Protein AF-A0A3B3DLX4-F1 (afdb_monomer)

Structure (mmCIF, N/CA/C/O backbone):
data_AF-A0A3B3DLX4-F1
#
_entry.id   AF-A0A3B3DLX4-F1
#
loop_
_atom_site.group_PDB
_atom_site.id
_atom_site.type_symbol
_atom_site.label_atom_id
_atom_site.label_alt_id
_atom_site.label_comp_id
_atom_site.label_asym_id
_atom_site.label_entity_id
_atom_site.label_seq_id
_atom_site.pdbx_PDB_ins_code
_atom_site.Cartn_x
_atom_site.Cartn_y
_atom_site.Cartn_z
_atom_site.occupancy
_atom_site.B_iso_or_equiv
_atom_site.auth_seq_id
_atom_site.auth_comp_id
_atom_site.auth_asym_id
_atom_site.auth_atom_id
_atom_site.pdbx_PDB_model_num
ATOM 1 N N . MET A 1 1 ? -5.944 -1.155 64.347 1.00 49.38 1 MET A N 1
ATOM 2 C CA . MET A 1 1 ? -4.486 -0.943 64.228 1.00 49.38 1 MET A CA 1
ATOM 3 C C . MET A 1 1 ? -4.298 0.326 63.409 1.00 49.38 1 MET A C 1
ATOM 5 O O . MET A 1 1 ? -4.923 0.418 62.359 1.00 49.38 1 MET A O 1
ATOM 9 N N . PHE A 1 2 ? -3.583 1.332 63.920 1.00 39.56 2 PHE A N 1
ATOM 10 C CA . PHE A 1 2 ? -3.409 2.628 63.246 1.00 39.56 2 PHE A CA 1
ATOM 11 C C . PHE A 1 2 ? -1.968 2.753 62.750 1.00 39.56 2 PHE A C 1
ATOM 13 O O . PHE A 1 2 ? -1.036 2.731 63.555 1.00 39.56 2 PHE A O 1
ATOM 20 N N . PHE A 1 3 ? -1.816 2.874 61.432 1.00 47.44 3 PHE A N 1
ATOM 21 C CA . PHE A 1 3 ? -0.539 3.009 60.735 1.00 47.44 3 PHE A CA 1
ATOM 22 C C . PHE A 1 3 ? -0.356 4.453 60.277 1.00 47.44 3 PHE A C 1
ATOM 24 O O . PHE A 1 3 ? -1.298 5.045 59.752 1.00 47.44 3 PHE A O 1
ATOM 31 N N . HIS A 1 4 ? 0.844 5.004 60.452 1.00 49.41 4 HIS A N 1
ATOM 32 C CA . HIS A 1 4 ? 1.168 6.364 60.027 1.00 49.41 4 HIS A CA 1
ATOM 33 C C . HIS A 1 4 ? 2.464 6.391 59.215 1.00 49.41 4 HIS A C 1
ATOM 35 O O . HIS A 1 4 ? 3.443 5.717 59.543 1.00 49.41 4 HIS A O 1
ATOM 41 N N . SER A 1 5 ? 2.463 7.183 58.140 1.00 41.50 5 SER A N 1
ATOM 42 C CA . SER A 1 5 ? 3.617 7.356 57.262 1.00 41.50 5 SER A CA 1
ATOM 43 C C . SER A 1 5 ? 3.869 8.831 56.975 1.00 41.50 5 SER A C 1
ATOM 45 O O . SER A 1 5 ? 2.938 9.577 56.676 1.00 41.50 5 SER A O 1
ATOM 47 N N . GLY A 1 6 ? 5.134 9.238 57.076 1.00 47.06 6 GLY A N 1
ATOM 48 C CA . GLY A 1 6 ? 5.585 10.596 56.798 1.00 47.06 6 GLY A CA 1
ATOM 49 C C . GLY A 1 6 ? 6.599 10.629 55.658 1.00 47.06 6 GLY A C 1
ATOM 50 O O . GLY A 1 6 ? 7.424 9.727 55.528 1.00 47.06 6 GLY A O 1
ATOM 51 N N . ILE A 1 7 ? 6.530 11.663 54.817 1.00 47.03 7 ILE A N 1
ATOM 52 C CA . ILE A 1 7 ? 7.388 11.833 53.635 1.00 47.03 7 ILE A CA 1
ATOM 53 C C . ILE A 1 7 ? 8.283 13.059 53.843 1.00 47.03 7 ILE A C 1
ATOM 55 O O . ILE A 1 7 ? 7.808 14.087 54.319 1.00 47.03 7 ILE A O 1
ATOM 59 N N . LYS A 1 8 ? 9.557 12.976 53.426 1.00 45.38 8 LYS A N 1
ATOM 60 C CA . LYS A 1 8 ? 10.539 14.085 53.473 1.00 45.38 8 LYS A CA 1
ATOM 61 C C . LYS A 1 8 ? 10.801 14.639 54.885 1.00 45.38 8 LYS A C 1
ATOM 63 O O . LYS A 1 8 ? 10.644 15.831 55.132 1.00 45.38 8 LYS A O 1
ATOM 68 N N . GLY A 1 9 ? 11.286 13.787 55.787 1.00 51.62 9 GLY A N 1
ATOM 69 C CA . GLY A 1 9 ? 11.779 14.236 57.096 1.00 51.62 9 GLY A CA 1
ATOM 70 C C . GLY A 1 9 ? 10.670 14.616 58.074 1.00 51.62 9 GLY A C 1
ATOM 71 O O . GLY A 1 9 ? 10.870 15.498 58.903 1.00 51.62 9 GLY A O 1
ATOM 72 N N . ALA A 1 10 ? 9.511 13.963 57.958 1.00 57.34 10 ALA A N 1
ATOM 73 C CA . ALA A 1 10 ? 8.473 14.022 58.977 1.00 57.34 10 ALA A CA 1
ATOM 74 C C . ALA A 1 10 ? 9.038 13.568 60.332 1.00 57.34 10 ALA A C 1
ATOM 76 O O . ALA A 1 10 ? 9.815 12.607 60.383 1.00 57.34 10 ALA A O 1
ATOM 77 N N . ASP A 1 11 ? 8.660 14.279 61.394 1.00 61.47 11 ASP A N 1
ATOM 78 C CA . ASP A 1 11 ? 9.154 14.041 62.746 1.00 61.47 11 ASP A CA 1
ATOM 79 C C . ASP A 1 11 ? 8.639 12.690 63.263 1.00 61.47 11 ASP A C 1
ATOM 81 O O . ASP A 1 11 ? 7.434 12.434 63.334 1.00 61.47 11 ASP A O 1
ATOM 85 N N . GLU A 1 12 ? 9.568 11.786 63.565 1.00 61.31 12 GLU A N 1
ATOM 86 C CA . GLU A 1 12 ? 9.244 10.426 63.987 1.00 61.31 12 GLU A CA 1
ATOM 87 C C . GLU A 1 12 ? 8.578 10.407 65.369 1.00 61.31 12 GLU A C 1
ATOM 89 O O . GLU A 1 12 ? 7.765 9.520 65.640 1.00 61.31 12 GLU A O 1
ATOM 94 N N . ASP A 1 13 ? 8.871 11.396 66.218 1.00 67.00 13 ASP A N 1
ATOM 95 C CA . ASP A 1 13 ? 8.293 11.482 67.556 1.00 67.00 13 ASP A CA 1
ATOM 96 C C . ASP A 1 13 ? 6.811 11.899 67.496 1.00 67.00 13 ASP A C 1
ATOM 98 O O . ASP A 1 13 ? 5.991 11.306 68.199 1.00 67.00 13 ASP A O 1
ATOM 102 N N . GLU A 1 14 ? 6.418 12.784 66.569 1.00 62.47 14 GLU A N 1
ATOM 103 C CA . GLU A 1 14 ? 5.000 13.118 66.325 1.00 62.47 14 GLU A CA 1
ATOM 104 C C . GLU A 1 14 ? 4.217 11.934 65.735 1.00 62.47 14 GLU A C 1
ATOM 106 O O . GLU A 1 14 ? 3.077 11.669 66.122 1.00 62.47 14 GLU A O 1
ATOM 111 N N . LEU A 1 15 ? 4.828 11.165 64.825 1.00 56.53 15 LEU A N 1
ATOM 112 C CA . LEU A 1 15 ? 4.180 9.988 64.232 1.00 56.53 15 LEU A CA 1
ATOM 113 C C . LEU A 1 15 ? 3.963 8.862 65.255 1.00 56.53 15 LEU A C 1
ATOM 115 O O . LEU A 1 15 ? 3.021 8.076 65.118 1.00 56.53 15 LEU A O 1
ATOM 119 N N . ARG A 1 16 ? 4.805 8.778 66.291 1.00 64.56 16 ARG A N 1
ATOM 120 C CA . ARG A 1 16 ? 4.663 7.799 67.379 1.00 64.56 16 ARG A CA 1
ATOM 121 C C . ARG A 1 16 ? 3.522 8.136 68.335 1.00 64.56 16 ARG A C 1
ATOM 123 O O . ARG A 1 16 ? 2.904 7.202 68.840 1.00 64.56 16 ARG A O 1
ATOM 130 N N . GLU A 1 17 ? 3.190 9.412 68.536 1.00 63.62 17 GLU A N 1
ATOM 131 C CA . GLU A 1 17 ? 2.072 9.811 69.410 1.00 63.62 17 GLU A CA 1
ATOM 132 C C . GLU A 1 17 ? 0.696 9.374 68.875 1.00 63.62 17 GLU A C 1
ATOM 134 O O . GLU A 1 17 ? -0.231 9.150 69.654 1.00 63.62 17 GLU A O 1
ATOM 139 N N . ILE A 1 18 ? 0.565 9.199 67.556 1.00 56.41 18 ILE A N 1
ATOM 140 C CA . ILE A 1 18 ? -0.705 8.878 66.878 1.00 56.41 18 ILE A CA 1
ATOM 141 C C . ILE A 1 18 ? -0.763 7.457 66.286 1.00 56.41 18 ILE A C 1
ATOM 143 O O . ILE A 1 18 ? -1.796 7.048 65.747 1.00 56.41 18 ILE A O 1
ATOM 147 N N . ALA A 1 19 ? 0.319 6.680 66.386 1.00 54.78 19 ALA A N 1
ATOM 148 C CA . ALA A 1 19 ? 0.390 5.297 65.910 1.00 54.78 19 ALA A CA 1
ATOM 149 C C . ALA A 1 19 ? 0.201 4.276 67.046 1.00 54.78 19 ALA A C 1
ATOM 151 O O . ALA A 1 19 ? 0.614 4.493 68.182 1.00 54.78 19 ALA A O 1
ATOM 152 N N . SER A 1 20 ? -0.378 3.107 66.743 1.00 62.66 20 SER A N 1
ATOM 153 C CA . SER A 1 20 ? -0.486 2.017 67.732 1.00 62.66 20 SER A CA 1
ATOM 154 C C . SER A 1 20 ? 0.874 1.362 68.024 1.00 62.66 20 SER A C 1
ATOM 156 O O . SER A 1 20 ? 1.736 1.303 67.150 1.00 62.66 20 SER A O 1
ATOM 158 N N . THR A 1 21 ? 1.080 0.802 69.220 1.00 55.72 21 THR A N 1
ATOM 159 C CA . THR A 1 21 ? 2.268 -0.018 69.530 1.00 55.72 21 THR A CA 1
ATOM 160 C C . THR A 1 21 ? 2.149 -1.437 68.935 1.00 55.72 21 THR A C 1
ATOM 162 O O . THR A 1 21 ? 1.029 -1.924 68.769 1.00 55.72 21 THR A O 1
ATOM 165 N N . PRO A 1 22 ? 3.267 -2.122 68.602 1.00 62.16 22 PRO A N 1
ATOM 166 C CA . PRO A 1 22 ? 4.652 -1.647 68.662 1.00 62.16 22 PRO A CA 1
ATOM 167 C C . PRO A 1 22 ? 5.003 -0.727 67.479 1.00 62.16 22 PRO A C 1
ATOM 169 O O . PRO A 1 22 ? 4.823 -1.084 66.318 1.00 62.16 22 PRO A O 1
ATOM 172 N N . HIS A 1 23 ? 5.569 0.449 67.768 1.00 63.72 23 HIS A N 1
ATOM 173 C CA . HIS A 1 23 ? 5.823 1.481 66.752 1.00 63.72 23 HIS A CA 1
ATOM 174 C C . HIS A 1 23 ? 6.782 1.040 65.638 1.00 63.72 23 HIS A C 1
ATOM 176 O O . HIS A 1 23 ? 6.637 1.490 64.508 1.00 63.72 23 HIS A O 1
ATOM 182 N N . ALA A 1 24 ? 7.687 0.095 65.920 1.00 61.69 24 ALA A N 1
ATOM 183 C CA . ALA A 1 24 ? 8.621 -0.471 64.941 1.00 61.69 24 ALA A CA 1
ATOM 184 C C . ALA A 1 24 ? 7.939 -1.145 63.732 1.00 61.69 24 ALA A C 1
ATOM 186 O O . ALA A 1 24 ? 8.596 -1.379 62.724 1.00 61.69 24 ALA A O 1
ATOM 187 N N . LYS A 1 25 ? 6.640 -1.461 63.837 1.00 60.75 25 LYS A N 1
ATOM 188 C CA . LYS A 1 25 ? 5.833 -2.046 62.758 1.00 60.75 25 LYS A CA 1
ATOM 189 C C . LYS A 1 25 ? 4.765 -1.105 62.203 1.00 60.75 25 LYS A C 1
ATOM 191 O O . LYS A 1 25 ? 4.115 -1.447 61.228 1.00 60.75 25 LYS A O 1
ATOM 196 N N . HIS A 1 26 ? 4.533 0.047 62.832 1.00 56.69 26 HIS A N 1
ATOM 197 C CA . HIS A 1 26 ? 3.375 0.900 62.528 1.00 56.69 26 HIS A CA 1
ATOM 198 C C . HIS A 1 26 ? 3.746 2.338 62.134 1.00 56.69 26 HIS A C 1
ATOM 200 O O . HIS A 1 26 ? 2.870 3.087 61.696 1.00 56.69 26 HIS A O 1
ATOM 206 N N . VAL A 1 27 ? 5.021 2.721 62.272 1.00 61.69 27 VAL A N 1
ATOM 207 C CA . VAL A 1 27 ? 5.550 4.040 61.903 1.00 61.69 27 VAL A CA 1
ATOM 208 C C . VAL A 1 27 ? 6.565 3.876 60.774 1.00 61.69 27 VAL A C 1
ATOM 210 O O . VAL A 1 27 ? 7.563 3.178 60.935 1.00 61.69 27 VAL A O 1
ATOM 213 N N . TYR A 1 28 ? 6.312 4.528 59.636 1.00 62.75 28 TYR A N 1
ATOM 214 C CA . TYR A 1 28 ? 7.151 4.416 58.438 1.00 62.75 28 TYR A CA 1
ATOM 215 C C . TYR A 1 28 ? 7.611 5.791 57.949 1.00 62.75 28 TYR A C 1
ATOM 217 O O . TYR A 1 28 ? 6.792 6.620 57.543 1.00 62.75 28 TYR A O 1
ATOM 225 N N . ASN A 1 29 ? 8.925 6.018 57.931 1.00 58.97 29 ASN A N 1
ATOM 226 C CA . ASN A 1 29 ? 9.518 7.237 57.383 1.00 58.97 29 ASN A CA 1
ATOM 227 C C . ASN A 1 29 ? 9.979 6.990 55.940 1.00 58.97 29 ASN A C 1
ATOM 229 O O . ASN A 1 29 ? 10.816 6.118 55.697 1.00 58.97 29 ASN A O 1
ATOM 233 N N . VAL A 1 30 ? 9.414 7.728 54.980 1.00 64.56 30 VAL A N 1
ATOM 234 C CA . VAL A 1 30 ? 9.675 7.533 53.547 1.00 64.56 30 VAL A CA 1
ATOM 235 C C . VAL A 1 30 ? 10.586 8.651 53.022 1.00 64.56 30 VAL A C 1
ATOM 237 O O . VAL A 1 30 ? 10.191 9.825 53.023 1.00 64.56 30 VAL A O 1
ATOM 240 N N . PRO A 1 31 ? 11.799 8.329 52.531 1.00 52.81 31 PRO A N 1
ATOM 241 C CA . PRO A 1 31 ? 12.768 9.344 52.113 1.00 52.81 31 PRO A CA 1
ATOM 242 C C . PRO A 1 31 ? 12.327 10.165 50.890 1.00 52.81 31 PRO A C 1
ATOM 244 O O . PRO A 1 31 ? 12.660 11.346 50.786 1.00 52.81 31 PRO A O 1
ATOM 247 N N . ASN A 1 32 ? 11.592 9.555 49.952 1.00 58.62 32 ASN A N 1
ATOM 248 C CA . ASN A 1 32 ? 11.102 10.191 48.726 1.00 58.62 32 ASN A CA 1
ATOM 249 C C . ASN A 1 32 ? 9.822 9.505 48.199 1.00 58.62 32 ASN A C 1
ATOM 251 O O . ASN A 1 32 ? 9.408 8.469 48.708 1.00 58.62 32 ASN A O 1
ATOM 255 N N . PHE A 1 33 ? 9.191 10.096 47.181 1.00 51.50 33 PHE A N 1
ATOM 256 C CA . PHE A 1 33 ? 7.909 9.618 46.651 1.00 51.50 33 PHE A CA 1
ATOM 257 C C . PHE A 1 33 ? 7.998 8.279 45.900 1.00 51.50 33 PHE A C 1
ATOM 259 O O . PHE A 1 33 ? 7.004 7.559 45.841 1.00 51.50 33 PHE A O 1
ATOM 266 N N . ASP A 1 34 ? 9.172 7.911 45.389 1.00 53.62 34 ASP A N 1
ATOM 267 C CA . ASP A 1 34 ? 9.354 6.708 44.567 1.00 53.62 34 ASP A CA 1
ATOM 268 C C . ASP A 1 34 ? 9.318 5.417 45.406 1.00 53.62 34 ASP A C 1
ATOM 270 O O . ASP A 1 34 ? 8.982 4.348 44.906 1.00 53.62 34 ASP A O 1
ATOM 274 N N . LEU A 1 35 ? 9.590 5.524 46.712 1.00 52.59 35 LEU A N 1
ATOM 275 C CA . LEU A 1 35 ? 9.616 4.402 47.661 1.00 52.59 35 LEU A CA 1
ATOM 276 C C . LEU A 1 35 ? 8.272 4.161 48.372 1.00 52.59 35 LEU A C 1
ATOM 278 O O . LEU A 1 35 ? 8.150 3.252 49.194 1.00 52.59 35 LEU A O 1
ATOM 282 N N . ILE A 1 36 ? 7.232 4.941 48.051 1.00 57.91 36 ILE A N 1
ATOM 283 C CA . ILE A 1 36 ? 5.900 4.799 48.663 1.00 57.91 36 ILE A CA 1
ATOM 284 C C . ILE A 1 36 ? 5.282 3.429 48.348 1.00 57.91 36 ILE A C 1
ATOM 286 O O . ILE A 1 36 ? 4.625 2.848 49.211 1.00 57.91 36 ILE A O 1
ATOM 290 N N . GLN A 1 37 ? 5.525 2.875 47.153 1.00 47.53 37 GLN A N 1
ATOM 291 C CA . GLN A 1 37 ? 4.993 1.557 46.783 1.00 47.53 37 GLN A CA 1
ATOM 292 C C . GLN A 1 37 ? 5.584 0.414 47.625 1.00 47.53 37 GLN A C 1
ATOM 294 O O . GLN A 1 37 ? 4.892 -0.564 47.909 1.00 47.53 37 GLN A O 1
ATOM 299 N N . GLU A 1 38 ? 6.836 0.532 48.070 1.00 54.59 38 GLU A N 1
ATOM 300 C CA . GLU A 1 38 ? 7.470 -0.468 48.939 1.00 54.59 38 GLU A CA 1
ATOM 301 C C . GLU A 1 38 ? 6.915 -0.404 50.365 1.00 54.59 38 GLU A C 1
ATOM 303 O O . GLU A 1 38 ? 6.626 -1.438 50.973 1.00 54.59 38 GLU A O 1
ATOM 308 N N . VAL A 1 39 ? 6.668 0.807 50.873 1.00 57.62 39 VAL A N 1
ATOM 309 C CA . VAL A 1 39 ? 6.020 1.009 52.176 1.00 57.62 39 VAL A CA 1
ATOM 310 C C . VAL A 1 39 ? 4.566 0.538 52.153 1.00 57.62 39 VAL A C 1
ATOM 312 O O . VAL A 1 39 ? 4.132 -0.117 53.099 1.00 57.62 39 VAL A O 1
ATOM 315 N N . GLN A 1 40 ? 3.836 0.757 51.054 1.00 53.09 40 GLN A N 1
ATOM 316 C CA . GLN A 1 40 ? 2.494 0.193 50.872 1.00 53.09 40 GLN A CA 1
ATOM 317 C C . GLN A 1 40 ? 2.502 -1.340 50.927 1.00 53.09 40 GLN A C 1
ATOM 319 O O . GLN A 1 40 ? 1.688 -1.918 51.645 1.00 53.09 40 GLN A O 1
ATOM 324 N N . LYS A 1 41 ? 3.444 -2.011 50.246 1.00 52.75 41 LYS A N 1
ATOM 325 C CA . LYS A 1 41 ? 3.582 -3.480 50.317 1.00 52.75 41 LYS A CA 1
ATOM 326 C C . LYS A 1 41 ? 3.896 -3.970 51.736 1.00 52.75 41 LYS A C 1
ATOM 328 O O . LYS A 1 41 ? 3.342 -4.982 52.168 1.00 52.75 41 LYS A O 1
ATOM 333 N N . SER A 1 42 ? 4.744 -3.250 52.470 1.00 53.38 42 SER A N 1
ATOM 334 C CA . SER A 1 42 ? 5.105 -3.586 53.854 1.00 53.38 42 SER A CA 1
ATOM 335 C C . SER A 1 42 ? 3.923 -3.436 54.823 1.00 53.38 42 SER A C 1
ATOM 337 O O . SER A 1 42 ? 3.642 -4.354 55.591 1.00 53.38 42 SER A O 1
ATOM 339 N N . ILE A 1 43 ? 3.157 -2.341 54.715 1.00 56.91 43 ILE A N 1
ATOM 340 C CA . ILE A 1 43 ? 1.938 -2.120 55.515 1.00 56.91 43 ILE A CA 1
ATOM 341 C C . ILE A 1 43 ? 0.896 -3.205 55.226 1.00 56.91 43 ILE A C 1
ATOM 343 O O . ILE A 1 43 ? 0.322 -3.761 56.158 1.00 56.91 43 ILE A O 1
ATOM 347 N N . ILE A 1 44 ? 0.674 -3.547 53.951 1.00 52.81 44 ILE A N 1
ATOM 348 C CA . ILE A 1 44 ? -0.261 -4.616 53.564 1.00 52.81 44 ILE A CA 1
ATOM 349 C C . ILE A 1 44 ? 0.157 -5.948 54.198 1.00 52.81 44 ILE A C 1
ATOM 351 O O . ILE A 1 44 ? -0.680 -6.648 54.760 1.00 52.81 44 ILE A O 1
ATOM 355 N N . THR A 1 45 ? 1.451 -6.270 54.171 1.00 55.09 45 THR A N 1
ATOM 356 C CA . THR A 1 45 ? 1.978 -7.523 54.732 1.00 55.09 45 THR A CA 1
ATOM 357 C C . THR A 1 45 ? 1.781 -7.606 56.250 1.00 55.09 45 THR A C 1
ATOM 359 O O . THR A 1 45 ? 1.345 -8.643 56.744 1.00 55.09 45 THR A O 1
ATOM 362 N N . GLU A 1 46 ? 2.045 -6.525 56.992 1.00 57.16 46 GLU A N 1
ATOM 363 C CA . GLU A 1 46 ? 1.872 -6.489 58.457 1.00 57.16 46 GLU A CA 1
ATOM 364 C C . GLU A 1 46 ? 0.395 -6.450 58.892 1.00 57.16 46 GLU A C 1
ATOM 366 O O . GLU A 1 46 ? 0.028 -7.012 59.923 1.00 57.16 46 GLU A O 1
ATOM 371 N N . VAL A 1 47 ? -0.488 -5.843 58.092 1.00 53.84 47 VAL A N 1
ATOM 372 C CA . VAL A 1 47 ? -1.941 -5.913 58.326 1.00 53.84 47 VAL A CA 1
ATOM 373 C C . VAL A 1 47 ? -2.454 -7.337 58.110 1.00 53.84 47 VAL A C 1
ATOM 375 O O . VAL A 1 47 ? -3.259 -7.820 58.904 1.00 53.84 47 VAL A O 1
ATOM 378 N N . CYS A 1 48 ? -1.983 -8.024 57.066 1.00 51.75 48 CYS A N 1
ATOM 379 C CA . CYS A 1 48 ? -2.372 -9.404 56.784 1.00 51.75 48 CYS A CA 1
ATOM 380 C C . CYS A 1 48 ? -1.852 -10.388 57.844 1.00 51.75 48 CYS A C 1
ATOM 382 O O . CYS A 1 48 ? -2.616 -11.238 58.295 1.00 51.75 48 CYS A O 1
ATOM 384 N N . SER A 1 49 ? -0.603 -10.243 58.303 1.00 54.69 49 SER A N 1
ATOM 385 C CA . SER A 1 49 ? -0.040 -11.112 59.349 1.00 54.69 49 SER A CA 1
ATOM 386 C C . SER A 1 49 ? -0.742 -10.934 60.700 1.00 54.69 49 SER A C 1
ATOM 388 O O . SER A 1 49 ? -1.033 -11.917 61.379 1.00 54.69 49 SER A O 1
ATOM 390 N N . GLY A 1 50 ? -1.109 -9.699 61.063 1.00 53.34 50 GLY A N 1
ATOM 391 C CA . GLY A 1 50 ? -1.863 -9.424 62.289 1.00 53.34 50 GLY A CA 1
ATOM 392 C C . GLY A 1 50 ? -3.266 -10.047 62.308 1.00 53.34 50 GLY A C 1
ATOM 393 O O . GLY A 1 50 ? -3.791 -10.336 63.383 1.00 53.34 50 GLY A O 1
ATOM 394 N N . VAL A 1 51 ? -3.868 -10.276 61.137 1.00 51.28 51 VAL A N 1
ATOM 395 C CA . VAL A 1 51 ? -5.172 -10.947 60.996 1.00 51.28 51 VAL A CA 1
ATOM 396 C C . VAL A 1 51 ? -5.031 -12.472 61.110 1.00 51.28 51 VAL A C 1
ATOM 398 O O . VAL A 1 51 ? -5.857 -13.097 61.777 1.00 51.28 51 VAL A O 1
ATOM 401 N N . ASP A 1 52 ? -3.966 -13.067 60.560 1.00 48.19 52 ASP A N 1
ATOM 402 C CA . ASP A 1 52 ? -3.667 -14.507 60.694 1.00 48.19 52 ASP A CA 1
ATOM 403 C C . ASP A 1 52 ? -3.356 -14.918 62.147 1.00 48.19 52 ASP A C 1
ATOM 405 O O . ASP A 1 52 ? -3.829 -15.953 62.631 1.00 48.19 52 ASP A O 1
ATOM 409 N N . ASP A 1 53 ? -2.635 -14.079 62.895 1.00 51.22 53 ASP A N 1
ATOM 410 C CA . ASP A 1 53 ? -2.362 -14.305 64.323 1.00 51.22 53 ASP A CA 1
ATOM 411 C C . ASP A 1 53 ? -3.648 -14.229 65.176 1.00 51.22 53 ASP A C 1
ATOM 413 O O . ASP A 1 53 ? -3.826 -14.973 66.144 1.00 51.22 53 ASP A O 1
ATOM 417 N N . GLN A 1 54 ? -4.604 -13.374 64.795 1.00 47.06 54 GLN A N 1
ATOM 418 C CA . GLN A 1 54 ? -5.905 -13.284 65.469 1.00 47.06 54 GLN A CA 1
ATOM 419 C C . GLN A 1 54 ? -6.816 -14.472 65.129 1.00 47.06 54 GLN A C 1
ATOM 421 O O . GLN A 1 54 ? -7.465 -15.018 66.025 1.00 47.06 54 GLN A O 1
ATOM 426 N N . LEU A 1 55 ? -6.816 -14.925 63.873 1.00 43.69 55 LEU A N 1
ATOM 427 C CA . LEU A 1 55 ? -7.546 -16.117 63.427 1.00 43.69 55 LEU A CA 1
ATOM 428 C C . LEU A 1 55 ? -7.013 -17.403 64.072 1.00 43.69 55 LEU A C 1
ATOM 430 O O . LEU A 1 55 ? -7.803 -18.237 64.509 1.00 43.69 55 LEU A O 1
ATOM 434 N N . SER A 1 56 ? -5.693 -17.552 64.202 1.00 40.69 56 SER A N 1
ATOM 435 C CA . SER A 1 56 ? -5.081 -18.725 64.845 1.00 40.69 56 SER A CA 1
ATOM 436 C C . SER A 1 56 ? -5.356 -18.793 66.353 1.00 40.69 56 SER A C 1
ATOM 438 O O . SER A 1 56 ? -5.539 -19.885 66.894 1.00 40.69 56 SER A O 1
ATOM 440 N N . SER A 1 57 ? -5.496 -17.646 67.028 1.00 41.56 57 SER A N 1
ATOM 441 C CA . SER A 1 57 ? -5.892 -17.597 68.444 1.00 41.56 57 SER A CA 1
ATOM 442 C C . SER A 1 57 ? -7.339 -18.064 68.683 1.00 41.56 57 SER A C 1
ATOM 444 O O . SER A 1 57 ? -7.598 -18.783 69.650 1.00 41.56 57 SER A O 1
ATOM 446 N N . LEU A 1 58 ? -8.263 -17.753 67.761 1.00 42.06 58 LEU A N 1
ATOM 447 C CA . LEU A 1 58 ? -9.681 -18.146 67.817 1.00 42.06 58 LEU A CA 1
ATOM 448 C C . LEU A 1 58 ? -9.902 -19.653 67.599 1.00 42.06 58 LEU A C 1
ATOM 450 O O . LEU A 1 58 ? -10.894 -20.200 68.073 1.00 42.06 58 LEU A O 1
ATOM 454 N N . VAL A 1 59 ? -8.968 -20.334 66.929 1.00 42.66 59 VAL A N 1
ATOM 455 C CA . VAL A 1 59 ? -9.024 -21.782 66.654 1.00 42.66 59 VAL A CA 1
ATOM 456 C C . VAL A 1 59 ? -8.532 -22.630 67.844 1.00 42.66 59 VAL A C 1
ATOM 458 O O . VAL A 1 59 ? -8.754 -23.837 67.873 1.00 42.66 59 VAL A O 1
ATOM 461 N N . SER A 1 60 ? -7.918 -22.018 68.867 1.00 38.19 60 SER A N 1
ATOM 462 C CA . SER A 1 60 ? -7.305 -22.733 70.006 1.00 38.19 60 SER A CA 1
ATOM 463 C C . SER A 1 60 ? -8.107 -22.728 71.322 1.00 38.19 60 SER A C 1
ATOM 465 O O . SER A 1 60 ? -7.634 -23.267 72.321 1.00 38.19 60 SER A O 1
ATOM 467 N N . GLY A 1 61 ? -9.317 -22.154 71.347 1.00 35.19 61 GLY A N 1
ATOM 468 C CA . GLY A 1 61 ? -10.187 -22.120 72.533 1.00 35.19 61 GLY A CA 1
ATOM 469 C C . GLY A 1 61 ? -11.141 -23.320 72.633 1.00 35.19 61 GLY A C 1
ATOM 470 O O . GLY A 1 61 ? -11.979 -23.522 71.761 1.00 35.19 61 GLY A O 1
ATOM 471 N N . GLU A 1 62 ? -11.018 -24.099 73.710 1.00 32.62 62 GLU A N 1
ATOM 472 C CA . GLU A 1 62 ? -11.759 -25.335 74.011 1.00 32.62 62 GLU A CA 1
ATOM 473 C C . GLU A 1 62 ? -13.296 -25.195 74.171 1.00 32.62 62 GLU A C 1
ATOM 475 O O . GLU A 1 62 ? -13.805 -24.314 74.857 1.00 32.62 62 GLU A O 1
ATOM 480 N N . GLU A 1 63 ? -13.991 -26.165 73.557 1.00 34.62 63 GLU A N 1
ATOM 481 C CA . GLU A 1 63 ? -15.275 -26.833 73.863 1.00 34.62 63 GLU A CA 1
ATOM 482 C C . GLU A 1 63 ? -16.442 -26.110 74.586 1.00 34.62 63 GLU A C 1
ATOM 484 O O . GLU A 1 63 ? -16.404 -25.837 75.782 1.00 34.62 63 GLU A O 1
ATOM 489 N N . SER A 1 64 ? -17.627 -26.099 73.944 1.00 25.45 64 SER A N 1
ATOM 490 C CA . SER A 1 64 ? -18.798 -26.847 74.469 1.00 25.45 64 SER A CA 1
ATOM 491 C C . SER A 1 64 ? -19.991 -26.966 73.487 1.00 25.45 64 SER A C 1
ATOM 493 O O . SER A 1 64 ? -20.766 -26.046 73.269 1.00 25.45 64 SER A O 1
ATOM 495 N N . LYS A 1 65 ? -20.138 -28.185 72.942 1.00 28.92 65 LYS A N 1
ATOM 496 C CA . LYS A 1 65 ? -21.359 -28.958 72.598 1.00 28.92 65 LYS A CA 1
ATOM 497 C C . LYS A 1 65 ? -22.615 -28.230 72.060 1.00 28.92 65 LYS A C 1
ATOM 499 O O . LYS A 1 65 ? -23.447 -27.775 72.835 1.00 28.92 65 LYS A O 1
ATOM 504 N N . SER A 1 66 ? -22.943 -28.446 70.781 1.00 26.33 66 SER A N 1
ATOM 505 C CA . SER A 1 66 ? -23.905 -29.494 70.358 1.00 26.33 66 SER A CA 1
ATOM 506 C C . SER A 1 66 ? -24.053 -29.572 68.825 1.00 26.33 66 SER A C 1
ATOM 508 O O . SER A 1 66 ? -24.313 -28.578 68.167 1.00 26.33 66 SER A O 1
ATOM 510 N N . HIS A 1 67 ? -23.807 -30.782 68.310 1.00 32.84 67 HIS A N 1
ATOM 511 C CA . HIS A 1 67 ? -24.169 -31.396 67.024 1.00 32.84 67 HIS A CA 1
ATOM 512 C C . HIS A 1 67 ? -24.758 -30.510 65.910 1.00 32.84 67 HIS A C 1
ATOM 514 O O . HIS A 1 67 ? -25.945 -30.221 65.932 1.00 32.84 67 HIS A O 1
ATOM 520 N N . ASP A 1 68 ? -23.946 -30.251 64.880 1.00 27.55 68 ASP A N 1
ATOM 521 C CA . ASP A 1 68 ? -24.237 -30.655 63.497 1.00 27.55 68 ASP A CA 1
ATOM 522 C C . ASP A 1 68 ? -22.912 -30.782 62.723 1.00 27.55 68 ASP A C 1
ATOM 524 O O . ASP A 1 68 ? -22.023 -29.936 62.811 1.00 27.55 68 ASP A O 1
ATOM 528 N N . THR A 1 69 ? -22.727 -31.908 62.037 1.00 25.42 69 THR A N 1
ATOM 529 C CA . THR A 1 69 ? -21.511 -32.240 61.284 1.00 25.42 69 THR A CA 1
ATOM 530 C C . THR A 1 69 ? -21.542 -31.503 59.943 1.00 25.42 69 THR A C 1
ATOM 532 O O . THR A 1 69 ? -22.377 -31.817 59.101 1.00 25.42 69 THR A O 1
ATOM 535 N N . ILE A 1 70 ? -20.648 -30.531 59.734 1.00 25.53 70 ILE A N 1
ATOM 536 C CA . ILE A 1 70 ? -20.440 -29.897 58.422 1.00 25.53 70 ILE A CA 1
ATOM 537 C C . ILE A 1 70 ? -19.333 -30.662 57.692 1.00 25.53 70 ILE A C 1
ATOM 539 O O . ILE A 1 70 ? -18.183 -30.693 58.128 1.00 25.53 70 ILE A O 1
ATOM 543 N N . GLU A 1 71 ? -19.710 -31.298 56.588 1.00 24.64 71 GLU A N 1
ATOM 544 C CA . GLU A 1 71 ? -18.815 -31.888 55.595 1.00 24.64 71 GLU A CA 1
ATOM 545 C C . GLU A 1 71 ? -18.144 -30.749 54.802 1.00 24.64 71 GLU A C 1
ATOM 547 O O . GLU A 1 71 ? -18.822 -29.871 54.268 1.00 24.64 71 GLU A O 1
ATOM 552 N N . VAL A 1 72 ? -16.810 -30.723 54.766 1.00 25.59 72 VAL A N 1
ATOM 553 C CA . VAL A 1 72 ? -16.029 -29.704 54.048 1.00 25.59 72 VAL A CA 1
ATOM 554 C C . VAL A 1 72 ? -15.803 -30.176 52.611 1.00 25.59 72 VAL A C 1
ATOM 556 O O . VAL A 1 72 ? -14.970 -31.050 52.375 1.00 25.59 72 VAL A O 1
ATOM 559 N N . ASP A 1 73 ? -16.519 -29.579 51.654 1.00 25.55 73 ASP A N 1
ATOM 560 C CA . ASP A 1 73 ? -16.217 -29.673 50.220 1.00 25.55 73 ASP A CA 1
ATOM 561 C C . ASP A 1 73 ? -15.430 -28.424 49.772 1.00 25.55 73 ASP A C 1
ATOM 563 O O . ASP A 1 73 ? -15.830 -27.282 50.018 1.00 25.55 73 ASP A O 1
ATOM 567 N N . TYR A 1 74 ? -14.274 -28.632 49.140 1.00 27.39 74 TYR A N 1
ATOM 568 C CA . TYR A 1 74 ? -13.343 -27.586 48.698 1.00 27.39 74 TYR A CA 1
ATOM 569 C C . TYR A 1 74 ? -13.728 -27.057 47.305 1.00 27.39 74 TYR A C 1
ATOM 571 O O . TYR A 1 74 ? -12.955 -27.165 46.354 1.00 27.39 74 TYR A O 1
ATOM 579 N N . ARG A 1 75 ? -14.920 -26.463 47.160 1.00 28.47 75 ARG A N 1
ATOM 580 C CA . ARG A 1 75 ? -15.285 -25.618 46.006 1.00 28.47 75 ARG A CA 1
ATOM 581 C C . ARG A 1 75 ? -16.282 -24.537 46.427 1.00 28.47 75 ARG A C 1
ATOM 583 O O . ARG A 1 75 ? -17.392 -24.847 46.827 1.00 28.47 75 ARG A O 1
ATOM 590 N N . ASN A 1 76 ? -15.894 -23.278 46.221 1.00 27.56 76 ASN A N 1
ATOM 591 C CA . ASN A 1 76 ? -16.704 -22.061 46.349 1.00 27.56 76 ASN A CA 1
ATOM 592 C C . ASN A 1 76 ? -17.222 -21.658 47.749 1.00 27.56 76 ASN A C 1
ATOM 594 O O . ASN A 1 76 ? -17.997 -22.347 48.392 1.00 27.56 76 ASN A O 1
ATOM 598 N N . THR A 1 77 ? -16.867 -20.414 48.098 1.00 31.28 77 THR A N 1
ATOM 599 C CA . THR A 1 77 ? -17.626 -19.445 48.911 1.00 31.28 77 THR A CA 1
ATOM 600 C C . THR A 1 77 ? -17.943 -19.817 50.364 1.00 31.28 77 THR A C 1
ATOM 602 O O . THR A 1 77 ? -18.878 -20.559 50.635 1.00 31.28 77 THR A O 1
ATOM 605 N N . TYR A 1 78 ? -17.316 -19.118 51.318 1.00 23.19 78 TYR A N 1
ATOM 606 C CA . TYR A 1 78 ? -17.888 -18.971 52.660 1.00 23.19 78 TYR A CA 1
ATOM 607 C C . TYR A 1 78 ? -18.090 -17.498 53.024 1.00 23.19 78 TYR A C 1
ATOM 609 O O . TYR A 1 78 ? -17.153 -16.710 53.120 1.00 23.19 78 TYR A O 1
ATOM 617 N N . ARG A 1 79 ? -19.370 -17.154 53.221 1.00 26.66 79 ARG A N 1
ATOM 618 C CA . ARG A 1 79 ? -19.854 -16.036 54.034 1.00 26.66 79 ARG A CA 1
ATOM 619 C C . ARG A 1 79 ? -19.958 -16.532 55.477 1.00 26.66 79 ARG A C 1
ATOM 621 O O . ARG A 1 79 ? -20.647 -17.518 55.715 1.00 26.66 79 ARG A O 1
ATOM 628 N N . VAL A 1 80 ? -19.393 -15.792 56.427 1.00 22.72 80 VAL A N 1
ATOM 629 C CA . VAL A 1 80 ? -19.825 -15.820 57.832 1.00 22.72 80 VAL A CA 1
ATOM 630 C C . VAL A 1 80 ? -20.281 -14.407 58.184 1.00 22.72 80 VAL A C 1
ATOM 632 O O . VAL A 1 80 ? -19.521 -13.451 58.056 1.00 22.72 80 VAL A O 1
ATOM 635 N N . LEU A 1 81 ? -21.552 -14.269 58.562 1.00 29.53 81 LEU A N 1
ATOM 636 C CA . LEU A 1 81 ? -22.113 -13.045 59.129 1.00 29.53 81 LEU A CA 1
ATOM 637 C C . LEU A 1 81 ? -21.912 -13.092 60.646 1.00 29.53 81 LEU A C 1
ATOM 639 O O . LEU A 1 81 ? -22.480 -13.960 61.302 1.00 29.53 81 LEU A O 1
ATOM 643 N N . PHE A 1 82 ? -21.175 -12.130 61.197 1.00 22.05 82 PHE A N 1
ATOM 644 C CA . PHE A 1 82 ? -21.348 -11.704 62.584 1.00 22.05 82 PHE A CA 1
ATOM 645 C C . PHE A 1 82 ? -21.489 -10.181 62.619 1.00 22.05 82 PHE A C 1
ATOM 647 O O . PHE A 1 82 ? -20.655 -9.443 62.097 1.00 22.05 82 PHE A O 1
ATOM 654 N N . GLN A 1 83 ? -22.604 -9.723 63.187 1.00 34.97 83 GLN A N 1
ATOM 655 C CA . GLN A 1 83 ? -22.881 -8.318 63.456 1.00 34.97 83 GLN A CA 1
ATOM 656 C C . GLN A 1 83 ? -21.901 -7.798 64.514 1.00 34.97 83 GLN A C 1
ATOM 658 O O . GLN A 1 83 ? -21.948 -8.269 65.645 1.00 34.97 83 GLN A O 1
ATOM 663 N N . GLN A 1 84 ? -21.061 -6.827 64.142 1.00 28.84 84 GLN A N 1
ATOM 664 C CA . GLN A 1 84 ? -20.706 -5.596 64.877 1.00 28.84 84 GLN A CA 1
ATOM 665 C C . GLN A 1 84 ? -19.343 -5.070 64.391 1.00 28.84 84 GLN A C 1
ATOM 667 O O . GLN A 1 84 ? -18.332 -5.748 64.510 1.00 28.84 84 GLN A O 1
ATOM 672 N N . ASN A 1 85 ? -19.355 -3.847 63.843 1.00 36.06 85 ASN A N 1
ATOM 673 C CA . ASN A 1 85 ? -18.227 -2.925 63.648 1.00 36.06 85 ASN A CA 1
ATOM 674 C C . ASN A 1 85 ? -16.813 -3.535 63.546 1.00 36.06 85 ASN A C 1
ATOM 676 O O . ASN A 1 85 ? -16.021 -3.417 64.477 1.00 36.06 85 ASN A O 1
ATOM 680 N N . LEU A 1 86 ? -16.450 -4.059 62.373 1.00 28.36 86 LEU A N 1
ATOM 681 C CA . LEU A 1 86 ? -15.052 -4.184 61.949 1.00 28.36 86 LEU A CA 1
ATOM 682 C C . LEU A 1 86 ? -14.932 -3.930 60.441 1.00 28.36 86 LEU A C 1
ATOM 684 O O . LEU A 1 86 ? -15.755 -4.399 59.656 1.00 28.36 86 LEU A O 1
ATOM 688 N N . SER A 1 87 ? -13.908 -3.161 60.056 1.00 30.45 87 SER A N 1
ATOM 689 C CA . SER A 1 87 ? -13.554 -2.860 58.668 1.00 30.45 87 SER A CA 1
ATOM 690 C C . SER A 1 87 ? -13.475 -4.131 57.826 1.00 30.45 87 SER A C 1
ATOM 692 O O . SER A 1 87 ? -12.707 -5.044 58.121 1.00 30.45 87 SER A O 1
ATOM 694 N N . VAL A 1 88 ? -14.266 -4.161 56.758 1.00 30.47 88 VAL A N 1
ATOM 695 C CA . VAL A 1 88 ? -14.304 -5.247 55.780 1.00 30.47 88 VAL A CA 1
ATOM 696 C C . VAL A 1 88 ? -13.049 -5.176 54.911 1.00 30.47 88 VAL A C 1
ATOM 698 O O . VAL A 1 88 ? -12.820 -4.184 54.221 1.00 30.47 88 VAL A O 1
ATOM 701 N N . CYS A 1 89 ? -12.245 -6.236 54.925 1.00 30.64 89 CYS A N 1
ATOM 702 C CA . CYS A 1 89 ? -11.197 -6.450 53.935 1.00 30.64 89 CYS A CA 1
ATOM 703 C C . CYS A 1 89 ? -11.859 -6.978 52.651 1.00 30.64 89 CYS A C 1
ATOM 705 O O . CYS A 1 89 ? -12.413 -8.078 52.643 1.00 30.64 89 CYS A O 1
ATOM 707 N N . PHE A 1 90 ? -11.854 -6.191 51.573 1.00 30.88 90 PHE A N 1
ATOM 708 C CA . PHE A 1 90 ? -12.256 -6.674 50.252 1.00 30.88 90 PHE A CA 1
ATOM 709 C C . PHE A 1 90 ? -11.093 -7.466 49.642 1.00 30.88 90 PHE A C 1
ATOM 711 O O . PHE A 1 90 ? -10.113 -6.881 49.189 1.00 30.88 90 PHE A O 1
ATOM 718 N N . CYS A 1 91 ? -11.212 -8.792 49.570 1.00 31.86 91 CYS A N 1
ATOM 719 C CA . CYS A 1 91 ? -10.504 -9.538 48.532 1.00 31.86 91 CYS A CA 1
ATOM 720 C C . CYS A 1 91 ? -11.202 -9.218 47.206 1.00 31.86 91 CYS A C 1
ATOM 722 O O . CYS A 1 91 ? -12.337 -9.644 46.984 1.00 31.86 91 CYS A O 1
ATOM 724 N N . PHE A 1 92 ? -10.552 -8.434 46.342 1.00 36.31 92 PHE A N 1
ATOM 725 C CA . PHE A 1 92 ? -10.962 -8.318 44.946 1.00 36.31 92 PHE A CA 1
ATOM 726 C C . PHE A 1 92 ? -11.097 -9.730 44.366 1.00 36.31 92 PHE A C 1
ATOM 728 O O . PHE A 1 92 ? -10.240 -10.581 44.604 1.00 36.31 92 PHE A O 1
ATOM 735 N N . SER A 1 93 ? -12.157 -9.995 43.599 1.00 45.91 93 SER A N 1
ATOM 736 C CA . SER A 1 93 ? -12.149 -11.153 42.709 1.00 45.91 93 SER A CA 1
ATOM 737 C C . SER A 1 93 ? -11.026 -10.916 41.701 1.00 45.91 93 SER A C 1
ATOM 739 O O . SER A 1 93 ? -11.207 -10.161 40.744 1.00 45.91 93 SER A O 1
ATOM 741 N N . VAL A 1 94 ? -9.848 -11.474 41.963 1.00 62.31 94 VAL A N 1
ATOM 742 C CA . VAL A 1 94 ? -8.706 -11.396 41.056 1.00 62.31 94 VAL A CA 1
ATOM 743 C C . VAL A 1 94 ? -9.148 -12.062 39.758 1.00 62.31 94 VAL A C 1
ATOM 745 O O . VAL A 1 94 ? -9.497 -13.243 39.754 1.00 62.31 94 VAL A O 1
ATOM 748 N N . VAL A 1 95 ? -9.230 -11.289 38.670 1.00 77.00 95 VAL A N 1
ATOM 749 C CA . VAL A 1 95 ? -9.423 -11.869 37.338 1.00 77.00 95 VAL A CA 1
ATOM 750 C C . VAL A 1 95 ? -8.194 -12.726 37.087 1.00 77.00 95 VAL A C 1
ATOM 752 O O . VAL A 1 95 ? -7.071 -12.226 37.129 1.00 77.00 95 VAL A O 1
ATOM 755 N N . GLU A 1 96 ? -8.399 -14.023 36.907 1.00 83.50 96 GLU A N 1
ATOM 756 C CA . GLU A 1 96 ? -7.298 -14.966 36.785 1.00 83.50 96 GLU A CA 1
ATOM 757 C C . GLU A 1 96 ? -6.542 -14.719 35.476 1.00 83.50 96 GLU A C 1
ATOM 759 O O . GLU A 1 96 ? -7.146 -14.614 34.402 1.00 83.50 96 GLU A O 1
ATOM 764 N N . ALA A 1 97 ? -5.222 -14.572 35.574 1.00 87.00 97 ALA A N 1
ATOM 765 C CA . ALA A 1 97 ? -4.380 -14.291 34.423 1.00 87.00 97 ALA A CA 1
ATOM 766 C C . ALA A 1 97 ? -4.355 -15.489 33.454 1.00 87.00 97 ALA A C 1
ATOM 768 O O . ALA A 1 97 ? -4.467 -16.639 33.885 1.00 87.00 97 ALA A O 1
ATOM 769 N N . PRO A 1 98 ? -4.202 -15.247 32.142 1.00 90.25 98 PRO A N 1
ATOM 770 C CA . PRO A 1 98 ? -3.895 -16.317 31.201 1.00 90.25 98 PRO A CA 1
ATOM 771 C C . PRO A 1 98 ? -2.522 -16.924 31.514 1.00 90.25 98 PRO A C 1
ATOM 773 O O . PRO A 1 98 ? -1.687 -16.292 32.162 1.00 90.25 98 PRO A O 1
ATOM 776 N N . SER A 1 99 ? -2.268 -18.135 31.021 1.00 92.31 99 SER A N 1
ATOM 777 C CA . SER A 1 99 ? -0.996 -18.839 31.227 1.00 92.31 99 SER A CA 1
ATOM 778 C C . SER A 1 99 ? -0.282 -19.137 29.910 1.00 92.31 99 SER A C 1
ATOM 780 O O . SER A 1 99 ? -0.877 -19.056 28.840 1.00 92.31 99 SER A O 1
ATOM 782 N N . ASN A 1 100 ? 1.000 -19.512 29.990 1.00 92.00 100 ASN A N 1
ATOM 783 C CA . ASN A 1 100 ? 1.772 -20.047 28.861 1.00 92.00 100 ASN A CA 1
ATOM 784 C C . ASN A 1 100 ? 1.804 -19.127 27.622 1.00 92.00 100 ASN A C 1
ATOM 786 O O . ASN A 1 100 ? 1.540 -19.554 26.499 1.00 92.00 100 ASN A O 1
ATOM 790 N N . LEU A 1 101 ? 2.113 -17.846 27.837 1.00 95.44 101 LEU A N 1
ATOM 791 C CA . LEU A 1 101 ? 2.368 -16.898 26.759 1.00 95.44 101 LEU A CA 1
ATOM 792 C C . LEU A 1 101 ? 3.612 -17.343 25.984 1.00 95.44 101 LEU A C 1
ATOM 794 O O . LEU A 1 101 ? 4.660 -17.591 26.572 1.00 95.44 101 LEU A O 1
ATOM 798 N N . GLN A 1 102 ? 3.474 -17.459 24.669 1.00 94.75 102 GLN A N 1
ATOM 799 C CA . GLN A 1 102 ? 4.531 -17.870 23.755 1.00 94.75 102 GLN A CA 1
ATOM 800 C C . GLN A 1 102 ? 4.539 -16.939 22.550 1.00 94.75 102 GLN A C 1
ATOM 802 O O . GLN A 1 102 ? 3.499 -16.716 21.917 1.00 94.75 102 GLN A O 1
ATOM 807 N N . VAL A 1 103 ? 5.724 -16.449 22.194 1.00 94.94 103 VAL A N 1
ATOM 808 C CA . VAL A 1 103 ? 5.941 -15.649 20.990 1.00 94.94 103 VAL A CA 1
ATOM 809 C C . VAL A 1 103 ? 6.711 -16.476 19.963 1.00 94.94 103 VAL A C 1
ATOM 811 O O . VAL A 1 103 ? 7.845 -16.895 20.175 1.00 94.94 103 VAL A O 1
ATOM 814 N N . THR A 1 104 ? 6.077 -16.733 18.825 1.00 90.62 104 THR A N 1
ATOM 815 C CA . THR A 1 104 ? 6.573 -17.590 17.742 1.00 90.62 104 THR A CA 1
ATOM 816 C C . THR A 1 104 ? 6.458 -16.876 16.392 1.00 90.62 104 THR A C 1
ATOM 818 O O . THR A 1 104 ? 5.961 -15.755 16.313 1.00 90.62 104 THR A O 1
ATOM 821 N N . GLU A 1 105 ? 6.960 -17.490 15.313 1.00 84.31 105 GLU A N 1
ATOM 822 C CA . GLU A 1 105 ? 6.862 -16.948 13.940 1.00 84.31 105 GLU A CA 1
ATOM 823 C C . GLU A 1 105 ? 7.314 -15.474 13.818 1.00 84.31 105 GLU A C 1
ATOM 825 O O . GLU A 1 105 ? 6.722 -14.675 13.091 1.00 84.31 105 GLU A O 1
ATOM 830 N N . ILE A 1 106 ? 8.363 -15.096 14.555 1.00 84.62 106 ILE A N 1
ATOM 831 C CA . ILE A 1 106 ? 8.863 -13.719 14.587 1.00 84.62 106 ILE A CA 1
ATOM 832 C C . ILE A 1 106 ? 9.462 -13.361 13.224 1.00 84.62 106 ILE A C 1
ATOM 834 O O . ILE A 1 106 ? 10.431 -13.972 12.771 1.00 84.62 106 ILE A O 1
ATOM 838 N N . ALA A 1 107 ? 8.910 -12.329 12.598 1.00 77.38 107 ALA A N 1
ATOM 839 C CA . ALA A 1 107 ? 9.367 -11.745 11.346 1.00 77.38 107 ALA A CA 1
ATOM 840 C C . ALA A 1 107 ? 9.843 -10.300 11.567 1.00 77.38 107 ALA A C 1
ATOM 842 O O . ALA A 1 107 ? 9.948 -9.812 12.694 1.00 77.38 107 ALA A O 1
ATOM 843 N N . SER A 1 108 ? 10.143 -9.587 10.480 1.00 74.81 108 SER A N 1
ATOM 844 C CA . SER A 1 108 ? 10.612 -8.203 10.571 1.00 74.81 108 SER A CA 1
ATOM 845 C C . SER A 1 108 ? 9.527 -7.199 10.954 1.00 74.81 108 SER A C 1
ATOM 847 O O . SER A 1 108 ? 9.846 -6.095 11.359 1.00 74.81 108 SER A O 1
ATOM 849 N N . LYS A 1 109 ? 8.244 -7.527 10.772 1.00 76.31 109 LYS A N 1
ATOM 850 C CA . LYS A 1 109 ? 7.118 -6.626 11.089 1.00 76.31 109 LYS A CA 1
ATOM 851 C C . LYS A 1 109 ? 5.930 -7.342 11.734 1.00 76.31 109 LYS A C 1
ATOM 853 O O . LYS A 1 109 ? 4.845 -6.771 11.820 1.00 76.31 109 LYS A O 1
ATOM 858 N N . SER A 1 110 ? 6.108 -8.596 12.139 1.00 81.81 110 SER A N 1
ATOM 859 C CA . SER A 1 110 ? 5.040 -9.396 12.728 1.00 81.81 110 SER A CA 1
ATOM 860 C C . SER A 1 110 ? 5.577 -10.468 13.663 1.00 81.81 110 SER A C 1
ATOM 862 O O . SER A 1 110 ? 6.746 -10.838 13.572 1.00 81.81 110 SER A O 1
ATOM 864 N N . MET A 1 111 ? 4.718 -10.976 14.537 1.00 89.00 111 MET A N 1
ATOM 865 C CA . MET A 1 111 ? 4.990 -12.130 15.391 1.00 89.00 111 MET A CA 1
ATOM 866 C C . MET A 1 111 ? 3.675 -12.810 15.775 1.00 89.00 111 MET A C 1
ATOM 868 O O . MET A 1 111 ? 2.658 -12.142 15.975 1.00 89.00 111 MET A O 1
ATOM 872 N N . ARG A 1 112 ? 3.689 -14.134 15.915 1.00 88.81 112 ARG A N 1
ATOM 873 C CA . ARG A 1 112 ? 2.558 -14.884 16.456 1.00 88.81 112 ARG A CA 1
ATOM 874 C C . ARG A 1 112 ? 2.665 -14.937 17.971 1.00 88.81 112 ARG A C 1
ATOM 876 O O . ARG A 1 112 ? 3.665 -15.393 18.505 1.00 88.81 112 ARG A O 1
ATOM 883 N N . VAL A 1 113 ? 1.605 -14.526 18.649 1.00 94.50 113 VAL A N 1
ATOM 884 C CA . VAL A 1 113 ? 1.470 -14.615 20.101 1.00 94.50 113 VAL A CA 1
ATOM 885 C C . VAL A 1 113 ? 0.378 -15.632 20.414 1.00 94.50 113 VAL A C 1
ATOM 887 O O . VAL A 1 113 ? -0.716 -15.571 19.846 1.00 94.50 113 VAL A O 1
ATOM 890 N N . THR A 1 114 ? 0.680 -16.596 21.274 1.00 93.31 114 THR A N 1
ATOM 891 C CA . THR A 1 114 ? -0.228 -17.674 21.701 1.00 93.31 114 THR A CA 1
ATOM 892 C C . THR A 1 114 ? -0.222 -17.792 23.214 1.00 93.31 114 THR A C 1
ATOM 894 O O . THR A 1 114 ? 0.812 -17.557 23.828 1.00 93.31 114 THR A O 1
ATOM 897 N N . TRP A 1 115 ? -1.356 -18.149 23.807 1.00 95.62 115 TRP A N 1
ATOM 898 C CA . TRP A 1 115 ? -1.501 -18.350 25.248 1.00 95.62 115 TRP A CA 1
ATOM 899 C C . TRP A 1 115 ? -2.535 -19.434 25.541 1.00 95.62 115 TRP A C 1
ATOM 901 O O . TRP A 1 115 ? -3.356 -19.762 24.689 1.00 95.62 115 TRP A O 1
ATOM 911 N N . ASP A 1 116 ? -2.533 -19.956 26.759 1.00 92.94 116 ASP A N 1
ATOM 912 C CA . ASP A 1 116 ? -3.601 -20.812 27.264 1.00 92.94 116 ASP A CA 1
ATOM 913 C C . ASP A 1 116 ? -4.708 -19.949 27.887 1.00 92.94 116 ASP A C 1
ATOM 915 O O . ASP A 1 116 ? -4.446 -18.925 28.530 1.00 92.94 116 ASP A O 1
ATOM 919 N N . ALA A 1 117 ? -5.966 -20.343 27.668 1.00 88.69 117 ALA A N 1
ATOM 920 C CA . ALA A 1 117 ? -7.120 -19.596 28.156 1.00 88.69 117 ALA A CA 1
ATOM 921 C C . ALA A 1 117 ? -7.138 -19.509 29.693 1.00 88.69 117 ALA A C 1
ATOM 923 O O . ALA A 1 117 ? -6.782 -20.467 30.378 1.00 88.69 117 ALA A O 1
ATOM 924 N N . SER A 1 118 ? -7.601 -18.375 30.223 1.00 87.50 118 SER A N 1
ATOM 925 C CA . SER A 1 118 ? -7.859 -18.212 31.658 1.00 87.50 118 SER A CA 1
ATOM 926 C C . SER A 1 118 ? -8.906 -19.228 32.134 1.00 87.50 118 SER A C 1
ATOM 928 O O . SER A 1 118 ? -9.862 -19.525 31.414 1.00 87.50 118 SER A O 1
ATOM 930 N N . LEU A 1 119 ? -8.727 -19.767 33.344 1.00 78.00 119 LEU A N 1
ATOM 931 C CA . LEU A 1 119 ? -9.630 -20.764 33.932 1.00 78.00 119 LEU A CA 1
ATOM 932 C C . LEU A 1 119 ? -10.987 -20.162 34.345 1.00 78.00 119 LEU A C 1
ATOM 934 O O . LEU A 1 119 ? -11.970 -20.894 34.480 1.00 78.00 119 LEU A O 1
ATOM 938 N N . GLY A 1 120 ? -11.048 -18.840 34.537 1.00 73.44 120 GLY A N 1
ATOM 939 C CA . GLY A 1 120 ? -12.258 -18.109 34.906 1.00 73.44 120 GLY A CA 1
ATOM 940 C C . GLY A 1 120 ? -13.078 -17.603 33.713 1.00 73.44 120 GLY A C 1
ATOM 941 O O . GLY A 1 120 ? -12.600 -17.496 32.586 1.00 73.44 120 GLY A O 1
ATOM 942 N N . GLU A 1 121 ? -14.332 -17.217 33.971 1.00 76.00 121 GLU A N 1
ATOM 943 C CA . GLU A 1 121 ? -15.156 -16.528 32.970 1.00 76.00 121 GLU A CA 1
ATOM 944 C C . GLU A 1 121 ? -14.616 -15.117 32.697 1.00 76.00 121 GLU A C 1
ATOM 946 O O . GLU A 1 121 ? -14.779 -14.194 33.507 1.00 76.00 121 GLU A O 1
ATOM 951 N N . VAL A 1 122 ? -13.991 -14.962 31.531 1.00 82.44 122 VAL A N 1
ATOM 952 C CA . VAL A 1 122 ? -13.451 -13.702 31.015 1.00 82.44 122 VAL A CA 1
ATOM 953 C C . VAL A 1 122 ? -14.312 -13.182 29.868 1.00 82.44 122 VAL A C 1
ATOM 955 O O . VAL A 1 122 ? -14.890 -13.943 29.096 1.00 82.44 122 VAL A O 1
ATOM 958 N N . THR A 1 123 ? -14.393 -11.862 29.729 1.00 76.31 123 THR A N 1
ATOM 959 C CA . THR A 1 123 ? -15.043 -11.204 28.588 1.00 76.31 123 THR A CA 1
ATOM 960 C C . THR A 1 123 ? -14.125 -11.125 27.367 1.00 76.31 123 THR A C 1
ATOM 962 O O . THR A 1 123 ? -14.608 -10.961 26.249 1.00 76.31 123 THR A O 1
ATOM 965 N N . GLY A 1 124 ? -12.810 -11.242 27.558 1.00 86.06 124 GLY A N 1
ATOM 966 C CA . GLY A 1 124 ? -11.827 -11.184 26.480 1.00 86.06 124 GLY A CA 1
ATOM 967 C C . GLY A 1 124 ? -10.399 -11.066 26.992 1.00 86.06 124 GLY A C 1
ATOM 968 O O . GLY A 1 124 ? -10.146 -11.210 28.187 1.00 86.06 124 GLY A O 1
ATOM 969 N N . TYR A 1 125 ? -9.486 -10.757 26.080 1.00 89.50 125 TYR A N 1
ATOM 970 C CA . TYR A 1 125 ? -8.083 -10.498 26.386 1.00 89.50 125 TYR A CA 1
ATOM 971 C C . TYR A 1 125 ? -7.650 -9.149 25.815 1.00 89.50 125 TYR A C 1
ATOM 973 O O . TYR A 1 125 ? -8.143 -8.726 24.765 1.00 89.50 125 TYR A O 1
ATOM 981 N N . LYS A 1 126 ? -6.711 -8.490 26.495 1.00 90.44 126 LYS A N 1
ATOM 982 C CA . LYS A 1 126 ? -5.991 -7.313 25.997 1.00 90.44 126 LYS A CA 1
ATOM 983 C C . LYS A 1 126 ? -4.517 -7.666 25.863 1.00 90.44 126 LYS A C 1
ATOM 985 O O . LYS A 1 126 ? -3.917 -8.129 26.826 1.00 90.44 126 LYS A O 1
ATOM 990 N N . LEU A 1 127 ? -3.937 -7.425 24.694 1.00 93.62 127 LEU A N 1
ATOM 991 C CA . LEU A 1 127 ? -2.503 -7.542 24.451 1.00 93.62 127 LEU A CA 1
ATOM 992 C C . LEU A 1 127 ? -1.919 -6.149 24.224 1.00 93.62 127 LEU A C 1
ATOM 994 O O . LEU A 1 127 ? -2.399 -5.405 23.369 1.00 93.62 127 LEU A O 1
ATOM 998 N N . THR A 1 128 ? -0.875 -5.811 24.967 1.00 93.19 128 THR A N 1
ATOM 999 C CA . THR A 1 128 ? -0.137 -4.555 24.827 1.00 93.19 128 THR A CA 1
ATOM 1000 C C . THR A 1 128 ? 1.276 -4.867 24.352 1.00 93.19 128 THR A C 1
ATOM 1002 O O . THR A 1 128 ? 1.938 -5.712 24.946 1.00 93.19 128 THR A O 1
ATOM 1005 N N . LEU A 1 129 ? 1.745 -4.187 23.304 1.00 93.69 129 LEU A N 1
ATOM 1006 C CA . LEU A 1 129 ? 3.126 -4.268 22.828 1.00 93.69 129 LEU A CA 1
ATOM 1007 C C . LEU A 1 129 ? 3.790 -2.902 22.975 1.00 93.69 129 LEU A C 1
ATOM 1009 O O . LEU A 1 129 ? 3.387 -1.932 22.327 1.00 93.69 129 LEU A O 1
ATOM 1013 N N . ILE A 1 130 ? 4.807 -2.820 23.827 1.00 91.62 130 ILE A N 1
ATOM 1014 C CA . ILE A 1 130 ? 5.545 -1.589 24.106 1.00 91.62 130 ILE A CA 1
ATOM 1015 C C . ILE A 1 130 ? 6.927 -1.703 23.454 1.00 91.62 130 ILE A C 1
ATOM 1017 O O . ILE A 1 130 ? 7.719 -2.548 23.870 1.00 91.62 130 ILE A O 1
ATOM 1021 N N . PRO A 1 131 ? 7.245 -0.888 22.432 1.00 92.06 131 PRO A N 1
ATOM 1022 C CA . PRO A 1 131 ? 8.587 -0.870 21.868 1.00 92.06 131 PRO A CA 1
ATOM 1023 C C . PRO A 1 131 ? 9.571 -0.312 22.898 1.00 92.06 131 PRO A C 1
ATOM 1025 O O . PRO A 1 131 ? 9.357 0.769 23.449 1.00 92.06 131 PRO A O 1
ATOM 1028 N N . MET A 1 132 ? 10.697 -0.992 23.100 1.00 90.19 132 MET A N 1
ATOM 1029 C CA . MET A 1 132 ? 11.771 -0.564 24.008 1.00 90.19 132 MET A CA 1
ATOM 1030 C C . MET A 1 132 ? 12.639 0.559 23.407 1.00 90.19 132 MET A C 1
ATOM 1032 O O . MET A 1 132 ? 13.841 0.653 23.651 1.00 90.19 132 MET A O 1
ATOM 1036 N N . VAL A 1 133 ? 12.026 1.422 22.594 1.00 82.75 133 VAL A N 1
ATOM 1037 C CA . VAL A 1 133 ? 12.649 2.570 21.934 1.00 82.75 133 VAL A CA 1
ATOM 1038 C C . VAL A 1 133 ? 11.892 3.830 22.363 1.00 82.75 133 VAL A C 1
ATOM 1040 O O . VAL A 1 133 ? 10.690 3.933 22.105 1.00 82.75 133 VAL A O 1
ATOM 1043 N N . PRO A 1 134 ? 12.560 4.811 22.997 1.00 79.75 134 PRO A N 1
ATOM 1044 C CA . PRO A 1 134 ? 11.914 6.048 23.424 1.00 79.75 134 PRO A CA 1
ATOM 1045 C C . PRO A 1 134 ? 11.224 6.776 22.264 1.00 79.75 134 PRO A C 1
ATOM 1047 O O . PRO A 1 134 ? 11.795 6.932 21.188 1.00 79.75 134 PRO A O 1
ATOM 1050 N N . GLY A 1 135 ? 9.996 7.244 22.493 1.00 74.19 135 GLY A N 1
ATOM 1051 C CA . GLY A 1 135 ? 9.208 7.984 21.500 1.00 74.19 135 GLY A CA 1
ATOM 1052 C C . GLY A 1 135 ? 8.450 7.113 20.492 1.00 74.19 135 GLY A C 1
ATOM 1053 O O . GLY A 1 135 ? 7.602 7.639 19.773 1.00 74.19 135 GLY A O 1
ATOM 1054 N N . MET A 1 136 ? 8.691 5.798 20.463 1.00 73.62 136 MET A N 1
ATOM 1055 C CA . MET A 1 136 ? 7.869 4.864 19.694 1.00 73.62 136 MET A CA 1
ATOM 1056 C C . MET A 1 136 ? 6.583 4.541 20.457 1.00 73.62 136 MET A C 1
ATOM 1058 O O . MET A 1 136 ? 6.566 4.439 21.685 1.00 73.62 136 MET A O 1
ATOM 1062 N N . LYS A 1 137 ? 5.480 4.412 19.722 1.00 77.88 137 LYS A N 1
ATOM 1063 C CA . LYS A 1 137 ? 4.151 4.262 20.316 1.00 77.88 137 LYS A CA 1
ATOM 1064 C C . LYS A 1 137 ? 3.852 2.807 20.679 1.00 77.88 137 LYS A C 1
ATOM 1066 O O . LYS A 1 137 ? 4.235 1.891 19.953 1.00 77.88 137 LYS A O 1
ATOM 1071 N N . ARG A 1 138 ? 3.138 2.605 21.792 1.00 85.88 138 ARG A N 1
ATOM 1072 C CA . ARG A 1 138 ? 2.627 1.284 22.191 1.00 85.88 138 ARG A CA 1
ATOM 1073 C C . ARG A 1 138 ? 1.450 0.877 21.302 1.00 85.88 138 ARG A C 1
ATOM 1075 O O . ARG A 1 138 ? 0.661 1.733 20.910 1.00 85.88 138 ARG A O 1
ATOM 1082 N N . GLN A 1 139 ? 1.306 -0.414 21.037 1.00 84.50 139 GLN A N 1
ATOM 1083 C CA . GLN A 1 139 ? 0.174 -0.981 20.303 1.00 84.50 139 GLN A CA 1
ATOM 1084 C C . GLN A 1 139 ? -0.729 -1.756 21.265 1.00 84.50 139 GLN A C 1
ATOM 1086 O O . GLN A 1 139 ? -0.232 -2.532 22.080 1.00 84.50 139 GLN A O 1
ATOM 1091 N N . GLU A 1 140 ? -2.045 -1.568 21.161 1.00 89.31 140 GLU A N 1
ATOM 1092 C CA . GLU A 1 140 ? -3.037 -2.287 21.967 1.00 89.31 140 GLU A CA 1
ATOM 1093 C C . GLU A 1 140 ? -3.987 -3.088 21.073 1.00 89.31 140 GLU A C 1
ATOM 1095 O O . GLU A 1 140 ? -4.526 -2.569 20.091 1.00 89.31 140 GLU A O 1
ATOM 1100 N N . LEU A 1 141 ? -4.186 -4.360 21.422 1.00 86.75 141 LEU A N 1
ATOM 1101 C CA . LEU A 1 141 ? -5.050 -5.294 20.710 1.00 86.75 141 LEU A CA 1
ATOM 1102 C C . LEU A 1 141 ? -6.067 -5.900 21.674 1.00 86.75 141 LEU A C 1
ATOM 1104 O O . LEU A 1 141 ? -5.715 -6.297 22.785 1.00 86.75 141 LEU A O 1
ATOM 1108 N N . TYR A 1 142 ? -7.312 -6.018 21.222 1.00 86.62 142 TYR A N 1
ATOM 1109 C CA . TYR A 1 142 ? -8.384 -6.675 21.969 1.00 86.62 142 TYR A CA 1
ATOM 1110 C C . TYR A 1 142 ? -8.831 -7.956 21.258 1.00 86.62 142 TYR A C 1
ATOM 1112 O O . TYR A 1 142 ? -8.979 -7.985 20.033 1.00 86.62 142 TYR A O 1
ATOM 1120 N N . MET A 1 143 ? -9.067 -9.014 22.033 1.00 88.81 143 MET A N 1
ATOM 1121 C CA . MET A 1 143 ? -9.476 -10.329 21.536 1.00 88.81 143 MET A CA 1
ATOM 1122 C C . MET A 1 143 ? -10.681 -10.856 22.322 1.00 88.81 143 MET A C 1
ATOM 1124 O O . MET A 1 143 ? -10.869 -10.526 23.495 1.00 88.81 143 MET A O 1
ATOM 1128 N N . GLY A 1 144 ? -11.499 -11.692 21.678 1.00 79.00 144 GLY A N 1
ATOM 1129 C CA . GLY A 1 144 ? -12.639 -12.345 22.329 1.00 79.00 144 GLY A CA 1
ATOM 1130 C C . GLY A 1 144 ? -12.223 -13.415 23.347 1.00 79.00 144 GLY A C 1
ATOM 1131 O O . GLY A 1 144 ? -11.110 -13.932 23.298 1.00 79.00 144 GLY A O 1
ATOM 1132 N N . ALA A 1 145 ? -13.140 -13.789 24.244 1.00 82.00 145 ALA A N 1
ATOM 1133 C CA . ALA A 1 145 ? -12.889 -14.742 25.335 1.00 82.00 145 ALA A CA 1
ATOM 1134 C C . ALA A 1 145 ? -12.413 -16.136 24.879 1.00 82.00 145 ALA A C 1
ATOM 1136 O O . ALA A 1 145 ? -11.706 -16.822 25.611 1.00 82.00 145 ALA A O 1
ATOM 1137 N N . THR A 1 146 ? -12.783 -16.557 23.666 1.00 78.31 146 THR A N 1
ATOM 1138 C CA . THR A 1 146 ? -12.430 -17.871 23.103 1.00 78.31 146 THR A CA 1
ATOM 1139 C C . THR A 1 146 ? -11.148 -17.856 22.273 1.00 78.31 146 THR A C 1
ATOM 1141 O O . THR A 1 146 ? -10.737 -18.898 21.766 1.00 78.31 146 THR A O 1
ATOM 1144 N N . GLN A 1 147 ? -10.544 -16.688 22.056 1.00 83.12 147 GLN A N 1
ATOM 1145 C CA . GLN A 1 147 ? -9.355 -16.553 21.227 1.00 83.12 147 GLN A CA 1
ATOM 1146 C C . GLN A 1 147 ? -8.097 -16.676 22.088 1.00 83.12 147 GLN A C 1
ATOM 1148 O O . GLN A 1 147 ? -7.969 -15.996 23.099 1.00 83.12 147 GLN A O 1
ATOM 1153 N N . THR A 1 148 ? -7.170 -17.528 21.653 1.00 90.62 148 THR A N 1
ATOM 1154 C CA . THR A 1 148 ? -5.918 -17.862 22.358 1.00 90.62 148 THR A CA 1
ATOM 1155 C C . THR A 1 148 ? -4.667 -17.684 21.490 1.00 90.62 148 THR A C 1
ATOM 1157 O O . THR A 1 148 ? -3.563 -18.084 21.851 1.00 90.62 148 THR A O 1
ATOM 1160 N N . SER A 1 149 ? -4.830 -17.101 20.300 1.00 88.44 149 SER A N 1
ATOM 1161 C CA . SER A 1 149 ? -3.737 -16.803 19.378 1.00 88.44 149 SER A CA 1
ATOM 1162 C C . SER A 1 149 ? -4.036 -15.558 18.554 1.00 88.44 149 SER A C 1
ATOM 1164 O O . SER A 1 149 ? -5.179 -15.325 18.146 1.00 88.44 149 SER A O 1
ATOM 1166 N N . ILE A 1 150 ? -2.996 -14.778 18.267 1.00 86.06 150 ILE A N 1
ATOM 1167 C CA . ILE A 1 150 ? -3.039 -13.637 17.356 1.00 86.06 150 ILE A CA 1
ATOM 1168 C C . ILE A 1 150 ? -1.715 -13.515 16.598 1.00 86.06 150 ILE A C 1
ATOM 1170 O O . ILE A 1 150 ? -0.645 -13.741 17.157 1.00 86.06 150 ILE A O 1
ATOM 1174 N N . ASN A 1 151 ? -1.776 -13.151 15.318 1.00 84.06 151 ASN A N 1
ATOM 1175 C CA . ASN A 1 151 ? -0.598 -12.710 14.576 1.00 84.06 151 ASN A CA 1
ATOM 1176 C C . ASN A 1 151 ? -0.543 -11.182 14.632 1.00 84.06 151 ASN A C 1
ATOM 1178 O O . ASN A 1 151 ? -1.325 -10.504 13.965 1.00 84.06 151 ASN A O 1
ATOM 1182 N N . VAL A 1 152 ? 0.343 -10.644 15.465 1.00 84.56 152 VAL A N 1
ATOM 1183 C CA . VAL A 1 152 ? 0.539 -9.201 15.603 1.00 84.56 152 VAL A CA 1
ATOM 1184 C C . VAL A 1 152 ? 1.333 -8.698 14.406 1.00 84.56 152 VAL A C 1
ATOM 1186 O O . VAL A 1 152 ? 2.342 -9.296 14.044 1.00 84.56 152 VAL A O 1
ATOM 1189 N N . ARG A 1 153 ? 0.895 -7.598 13.790 1.00 78.06 153 ARG A N 1
ATOM 1190 C CA . ARG A 1 153 ? 1.496 -7.012 12.580 1.00 78.06 153 ARG A CA 1
ATOM 1191 C C . ARG A 1 153 ? 1.738 -5.512 12.744 1.00 78.06 153 ARG A C 1
ATOM 1193 O O . ARG A 1 153 ? 1.312 -4.916 13.729 1.00 78.06 153 ARG A O 1
ATOM 1200 N N . ASP A 1 154 ? 2.371 -4.919 11.732 1.00 74.31 154 ASP A N 1
ATOM 1201 C CA . ASP A 1 154 ? 2.784 -3.509 11.675 1.00 74.31 154 ASP A CA 1
ATOM 1202 C C . ASP A 1 154 ? 3.793 -3.123 12.761 1.00 74.31 154 ASP A C 1
ATOM 1204 O O . ASP A 1 154 ? 3.864 -1.982 13.212 1.00 74.31 154 ASP A O 1
ATOM 1208 N N . LEU A 1 155 ? 4.622 -4.091 13.146 1.00 81.88 155 LEU A N 1
ATOM 1209 C CA . LEU A 1 155 ? 5.724 -3.866 14.065 1.00 81.88 155 LEU A CA 1
ATOM 1210 C C . LEU A 1 155 ? 6.902 -3.201 13.353 1.00 81.88 155 LEU A C 1
ATOM 1212 O O . LEU A 1 155 ? 7.087 -3.318 12.137 1.00 81.88 155 LEU A O 1
ATOM 1216 N N . SER A 1 156 ? 7.718 -2.509 14.136 1.00 80.19 156 SER A N 1
ATOM 1217 C CA . SER A 1 156 ? 8.963 -1.917 13.673 1.00 80.19 156 SER A CA 1
ATOM 1218 C C . SER A 1 156 ? 10.042 -2.996 13.607 1.00 80.19 156 SER A C 1
ATOM 1220 O O . SER A 1 156 ? 10.208 -3.720 14.584 1.00 80.19 156 SER A O 1
ATOM 1222 N N . PRO A 1 157 ? 10.770 -3.119 12.485 1.00 79.25 157 PRO A N 1
ATOM 1223 C CA . PRO A 1 157 ? 11.882 -4.054 12.360 1.00 79.25 157 PRO A CA 1
ATOM 1224 C C . PRO A 1 157 ? 12.999 -3.791 13.356 1.00 79.25 157 PRO A C 1
ATOM 1226 O O . PRO A 1 157 ? 13.198 -2.658 13.791 1.00 79.25 157 PRO A O 1
ATOM 1229 N N . GLU A 1 158 ? 13.741 -4.848 13.686 1.00 82.62 158 GLU A N 1
ATOM 1230 C CA 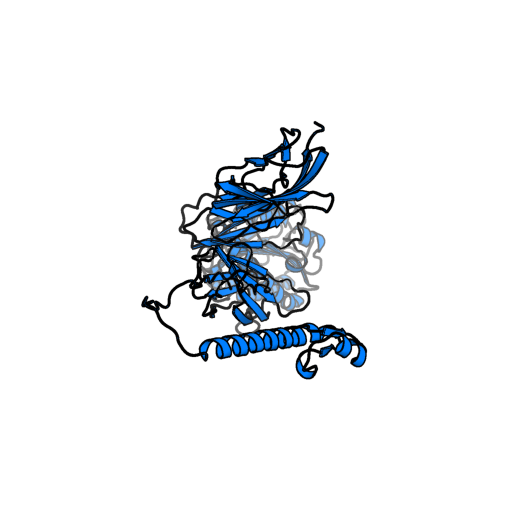. GLU A 1 158 ? 14.871 -4.818 14.625 1.00 82.62 158 GLU A CA 1
ATOM 1231 C C . GLU A 1 158 ? 14.554 -4.191 15.997 1.00 82.62 158 GLU A C 1
ATOM 1233 O O . GLU A 1 158 ? 15.445 -3.792 16.745 1.00 82.62 158 GLU A O 1
ATOM 1238 N N . THR A 1 159 ? 13.276 -4.113 16.346 1.00 86.75 159 THR A N 1
ATOM 1239 C CA . THR A 1 159 ? 12.787 -3.473 17.564 1.00 86.75 159 THR A CA 1
ATOM 1240 C C . THR A 1 159 ? 12.417 -4.544 18.580 1.00 86.75 159 THR A C 1
ATOM 1242 O O . THR A 1 159 ? 11.737 -5.521 18.246 1.00 86.75 159 THR A O 1
ATOM 1245 N N . GLU A 1 160 ? 12.902 -4.371 19.807 1.00 95.56 160 GLU A N 1
ATOM 1246 C CA . GLU A 1 160 ? 12.540 -5.189 20.963 1.00 95.56 160 GLU A CA 1
ATOM 1247 C C . GLU A 1 160 ? 11.240 -4.669 21.578 1.00 95.56 160 GLU A C 1
ATOM 1249 O O . GLU A 1 160 ? 11.059 -3.457 21.727 1.00 95.56 160 GLU A O 1
ATOM 1254 N N . TYR A 1 161 ? 10.326 -5.585 21.879 1.00 94.50 161 TYR A N 1
ATOM 1255 C CA . TYR A 1 161 ? 9.004 -5.296 22.412 1.00 94.50 161 TYR A CA 1
ATOM 1256 C C . TYR A 1 161 ? 8.798 -6.009 23.743 1.00 94.50 161 TYR A C 1
ATOM 1258 O O . TYR A 1 161 ? 9.020 -7.216 23.834 1.00 94.50 161 TYR A O 1
ATOM 1266 N N . GLU A 1 162 ? 8.295 -5.268 24.729 1.00 96.31 162 GLU A N 1
ATOM 1267 C CA . GLU A 1 162 ? 7.650 -5.824 25.916 1.00 96.31 162 GLU A CA 1
ATOM 1268 C C . GLU A 1 162 ? 6.190 -6.126 25.587 1.00 96.31 162 GLU A C 1
ATOM 1270 O O . GLU A 1 162 ? 5.430 -5.245 25.174 1.00 96.31 162 GLU A O 1
ATOM 1275 N N . ILE A 1 163 ? 5.814 -7.393 25.725 1.00 96.69 163 ILE A N 1
ATOM 1276 C CA . ILE A 1 163 ? 4.502 -7.916 25.362 1.00 96.69 163 ILE A CA 1
ATOM 1277 C C . ILE A 1 163 ? 3.783 -8.263 26.656 1.00 96.69 163 ILE A C 1
ATOM 1279 O O . ILE A 1 163 ? 4.234 -9.138 27.383 1.00 96.69 163 ILE A O 1
ATOM 1283 N N . SER A 1 164 ? 2.667 -7.598 26.944 1.00 95.00 164 SER A N 1
ATOM 1284 C CA . SER A 1 164 ? 1.873 -7.816 28.158 1.00 95.00 164 SER A CA 1
ATOM 1285 C C . SER A 1 164 ? 0.461 -8.267 27.796 1.00 95.00 164 SER A C 1
ATOM 1287 O O . SER A 1 164 ? -0.284 -7.528 27.147 1.00 95.00 164 SER A O 1
ATOM 1289 N N . LEU A 1 165 ? 0.080 -9.469 28.223 1.00 95.44 165 LEU A N 1
ATOM 1290 C CA . LEU A 1 165 ? -1.243 -10.050 28.009 1.00 95.44 165 LEU A CA 1
ATOM 1291 C C . LEU A 1 165 ? -2.068 -10.004 29.299 1.00 95.44 165 LEU A C 1
ATOM 1293 O O . LEU A 1 165 ? -1.634 -10.487 30.340 1.00 95.44 165 LEU A O 1
ATOM 1297 N N . PHE A 1 166 ? -3.292 -9.494 29.200 1.00 92.75 166 PHE A N 1
ATOM 1298 C CA . PHE A 1 166 ? -4.252 -9.383 30.295 1.00 92.75 166 PHE A CA 1
ATOM 1299 C C . PHE A 1 166 ? -5.523 -10.162 29.950 1.00 92.75 166 PHE A C 1
ATOM 1301 O O . PHE A 1 166 ? -6.061 -10.014 28.850 1.00 92.75 166 PHE A O 1
ATOM 1308 N N . ALA A 1 167 ? -6.050 -10.937 30.896 1.00 88.62 167 ALA A N 1
ATOM 1309 C CA . ALA A 1 167 ? -7.441 -11.374 30.857 1.00 88.62 167 ALA A CA 1
ATOM 1310 C C . ALA A 1 167 ? -8.343 -10.223 31.316 1.00 88.62 167 ALA A C 1
ATOM 1312 O O . ALA A 1 167 ? -7.998 -9.486 32.236 1.00 88.62 167 ALA A O 1
ATOM 1313 N N . LEU A 1 168 ? -9.499 -10.058 30.679 1.00 80.88 168 LEU A N 1
ATOM 1314 C CA . LEU A 1 168 ? -10.462 -9.013 31.015 1.00 80.88 168 LEU A CA 1
ATOM 1315 C C . LEU A 1 168 ? -11.756 -9.628 31.535 1.00 80.88 168 LEU A C 1
ATOM 1317 O O . LEU A 1 168 ? -12.290 -10.554 30.926 1.00 80.88 168 LEU A O 1
ATOM 1321 N N . LYS A 1 169 ? -12.322 -9.042 32.589 1.00 76.81 169 LYS A N 1
ATOM 1322 C CA . LYS A 1 169 ? -13.717 -9.251 32.991 1.00 76.81 169 LYS A CA 1
ATOM 1323 C C . LYS A 1 169 ? -14.411 -7.894 33.069 1.00 76.81 169 LYS A C 1
ATOM 1325 O O . LYS A 1 169 ? -14.269 -7.160 34.043 1.00 76.81 169 LYS A O 1
ATOM 1330 N N . GLY A 1 170 ? -15.124 -7.522 32.007 1.00 70.75 170 GLY A N 1
ATOM 1331 C CA . GLY A 1 170 ? -15.623 -6.157 31.840 1.00 70.75 170 GLY A CA 1
ATOM 1332 C C . GLY A 1 170 ? -14.462 -5.178 31.651 1.00 70.75 170 GLY A C 1
ATOM 1333 O O . GLY A 1 170 ? -13.656 -5.368 30.745 1.00 70.75 170 GLY A O 1
ATOM 1334 N N . LEU A 1 171 ? -14.373 -4.160 32.515 1.00 57.88 171 LEU A N 1
ATOM 1335 C CA . LEU A 1 171 ? -13.297 -3.154 32.503 1.00 57.88 171 LEU A CA 1
ATOM 1336 C C . LEU A 1 171 ? -12.097 -3.543 33.388 1.00 57.88 171 LEU A C 1
ATOM 1338 O O . LEU A 1 171 ? -11.136 -2.782 33.476 1.00 57.88 171 LEU A O 1
ATOM 1342 N N . THR A 1 172 ? -12.163 -4.682 34.082 1.00 71.50 172 THR A N 1
ATOM 1343 C CA . THR A 1 172 ? -11.149 -5.091 35.059 1.00 71.50 172 THR A CA 1
ATOM 1344 C C . THR A 1 172 ? -10.139 -6.043 34.413 1.00 71.50 172 THR A C 1
ATOM 1346 O O . THR A 1 172 ? -10.538 -7.136 33.994 1.00 71.50 172 THR A O 1
ATOM 1349 N N . PRO A 1 173 ? -8.852 -5.659 34.317 1.00 79.50 173 PRO A N 1
ATOM 1350 C CA . PRO A 1 173 ? -7.794 -6.548 33.856 1.00 79.50 173 PRO A CA 1
ATOM 1351 C C . PRO A 1 173 ? -7.272 -7.458 34.980 1.00 79.50 173 PRO A C 1
ATOM 1353 O O . PRO A 1 173 ? -7.338 -7.108 36.158 1.00 79.50 173 PRO A O 1
ATOM 1356 N N . SER A 1 174 ? -6.735 -8.617 34.601 1.00 87.19 174 SER A N 1
ATOM 1357 C CA . SER A 1 174 ? -5.894 -9.464 35.454 1.00 87.19 174 SER A CA 1
ATOM 1358 C C . SER A 1 174 ? -4.510 -8.847 35.671 1.00 87.19 174 SER A C 1
ATOM 1360 O O . SER A 1 174 ? -4.155 -7.851 35.041 1.00 87.19 174 SER A O 1
ATOM 1362 N N . GLU A 1 175 ? -3.678 -9.502 36.479 1.00 85.94 175 GLU A N 1
ATOM 1363 C CA . GLU A 1 175 ? -2.228 -9.305 36.391 1.00 85.94 175 GLU A CA 1
ATOM 1364 C C . GLU A 1 175 ? -1.730 -9.660 34.973 1.00 85.94 175 GLU A C 1
ATOM 1366 O O . GLU A 1 175 ? -2.276 -10.587 34.351 1.00 85.94 175 GLU A O 1
ATOM 1371 N N . PRO A 1 176 ? -0.740 -8.927 34.430 1.00 91.06 176 PRO A N 1
ATOM 1372 C CA . PRO A 1 176 ? -0.208 -9.205 33.108 1.00 91.06 176 PRO A CA 1
ATOM 1373 C C . PRO A 1 176 ? 0.685 -10.439 33.113 1.00 91.06 176 PRO A C 1
ATOM 1375 O O . PRO A 1 176 ? 1.578 -10.577 33.947 1.00 91.06 176 PRO A O 1
ATOM 1378 N N . LEU A 1 177 ? 0.527 -11.270 32.089 1.00 93.75 177 LEU A N 1
ATOM 1379 C CA . LEU A 1 177 ? 1.574 -12.193 31.682 1.00 93.75 177 LEU A CA 1
ATOM 1380 C C . LEU A 1 177 ? 2.484 -11.481 30.677 1.00 93.75 177 LEU A C 1
ATOM 1382 O O . LEU A 1 177 ? 1.996 -10.996 29.654 1.00 93.75 177 LEU A O 1
ATOM 1386 N N . THR A 1 178 ? 3.778 -11.381 30.981 1.00 94.19 178 THR A N 1
ATOM 1387 C CA . THR A 1 178 ? 4.743 -10.634 30.166 1.00 94.19 178 THR A CA 1
ATOM 1388 C C . THR A 1 178 ? 5.764 -11.532 29.474 1.00 94.19 178 THR A C 1
ATOM 1390 O O . THR A 1 178 ? 6.179 -12.552 30.020 1.00 94.19 178 THR A O 1
ATOM 1393 N N . ASP A 1 179 ? 6.169 -11.140 28.266 1.00 95.88 179 ASP A N 1
ATOM 1394 C CA . ASP A 1 179 ? 7.270 -11.744 27.511 1.00 95.88 179 ASP A CA 1
ATOM 1395 C C . ASP A 1 179 ? 8.021 -10.661 26.712 1.00 95.88 179 ASP A C 1
ATOM 1397 O O . ASP A 1 179 ? 7.504 -9.560 26.489 1.00 95.88 179 ASP A O 1
ATOM 1401 N N . LEU A 1 180 ? 9.247 -10.961 26.286 1.00 95.94 180 LEU A N 1
ATOM 1402 C CA . LEU A 1 180 ? 10.083 -10.078 25.477 1.00 95.94 180 LEU A CA 1
ATOM 1403 C C . LEU A 1 180 ? 10.384 -10.731 24.134 1.00 95.94 180 LEU A C 1
ATOM 1405 O O . LEU A 1 180 ? 10.870 -11.858 24.062 1.00 95.94 180 LEU A O 1
ATOM 1409 N N . ALA A 1 181 ? 10.164 -9.988 23.051 1.00 95.06 181 ALA A N 1
ATOM 1410 C CA . ALA A 1 181 ? 10.526 -10.453 21.721 1.00 95.06 181 ALA A CA 1
ATOM 1411 C C . ALA A 1 181 ? 11.131 -9.337 20.877 1.00 95.06 181 ALA A C 1
ATOM 1413 O O . ALA A 1 181 ? 10.612 -8.222 20.801 1.00 95.06 181 ALA A O 1
ATOM 1414 N N . LYS A 1 182 ? 12.217 -9.668 20.175 1.00 93.81 182 LYS A N 1
ATOM 1415 C CA . LYS A 1 182 ? 12.858 -8.774 19.213 1.00 93.81 182 LYS A CA 1
ATOM 1416 C C . LYS A 1 182 ? 12.498 -9.179 17.794 1.00 93.81 182 LYS A C 1
ATOM 1418 O O . LYS A 1 182 ? 12.788 -10.293 17.363 1.00 93.81 182 LYS A O 1
ATOM 1423 N N . THR A 1 183 ? 11.883 -8.256 17.063 1.00 86.62 183 THR A N 1
ATOM 1424 C CA . THR A 1 183 ? 11.599 -8.440 15.635 1.00 86.62 183 THR A CA 1
ATOM 1425 C C . THR A 1 183 ? 12.893 -8.589 14.842 1.00 86.62 183 THR A C 1
ATOM 1427 O O . THR A 1 183 ? 13.948 -8.056 15.196 1.00 86.62 183 THR A O 1
ATOM 1430 N N . GLN A 1 184 ? 12.821 -9.325 13.736 1.00 75.75 184 GLN A N 1
ATOM 1431 C CA . GLN A 1 184 ? 13.981 -9.487 12.865 1.00 75.75 184 GLN A CA 1
ATOM 1432 C C . GLN A 1 184 ? 14.309 -8.154 12.171 1.00 75.75 184 GLN A C 1
ATOM 1434 O O . GLN A 1 184 ? 13.410 -7.335 11.945 1.00 75.75 184 GLN A O 1
ATOM 1439 N N . PRO A 1 185 ? 15.573 -7.901 11.793 1.00 71.06 185 PRO A N 1
ATOM 1440 C CA . PRO A 1 185 ? 15.852 -6.811 10.870 1.00 71.06 185 PRO A CA 1
ATOM 1441 C C . PRO A 1 185 ? 15.052 -7.033 9.583 1.00 71.06 185 PRO A C 1
ATOM 1443 O O . PRO A 1 185 ? 14.778 -8.176 9.192 1.00 71.06 185 PRO A O 1
ATOM 1446 N N . VAL A 1 186 ? 14.687 -5.949 8.892 1.00 58.38 186 VAL A N 1
ATOM 1447 C CA . VAL A 1 186 ? 14.277 -6.096 7.491 1.00 58.38 186 VAL A CA 1
ATOM 1448 C C . VAL A 1 186 ? 15.436 -6.800 6.810 1.00 58.38 186 VAL A C 1
ATOM 1450 O O . VAL A 1 186 ? 16.562 -6.306 6.869 1.00 58.38 186 VAL A O 1
ATOM 1453 N N . LYS A 1 187 ? 15.186 -7.959 6.197 1.00 45.03 187 LYS A N 1
ATOM 1454 C CA . LYS A 1 187 ? 16.180 -8.618 5.352 1.00 45.03 187 LYS A CA 1
ATOM 1455 C C . LYS A 1 187 ? 16.404 -7.750 4.114 1.00 45.03 187 LYS A C 1
ATOM 1457 O O . LYS A 1 187 ? 15.920 -8.050 3.032 1.00 45.03 187 LYS A O 1
ATOM 1462 N N . VAL A 1 188 ? 17.128 -6.649 4.275 1.00 42.22 188 VAL A N 1
ATOM 1463 C CA . VAL A 1 188 ? 17.820 -5.997 3.178 1.00 42.22 188 VAL A CA 1
ATOM 1464 C C . VAL A 1 188 ? 19.021 -6.896 2.953 1.00 42.22 188 VAL A C 1
ATOM 1466 O O . VAL A 1 188 ? 19.930 -6.917 3.777 1.00 42.22 188 VAL A O 1
ATOM 1469 N N . LEU A 1 189 ? 18.970 -7.735 1.919 1.00 39.97 189 LEU A N 1
ATOM 1470 C CA . LEU A 1 189 ? 20.054 -8.649 1.564 1.00 39.97 189 LEU A CA 1
ATOM 1471 C C . LEU A 1 189 ? 21.313 -7.836 1.210 1.00 39.97 189 LEU A C 1
ATOM 1473 O O . LEU A 1 189 ? 21.609 -7.566 0.051 1.00 39.97 189 LEU A O 1
ATOM 1477 N N . THR A 1 190 ? 22.071 -7.423 2.223 1.00 35.94 190 THR A N 1
ATOM 1478 C CA . THR A 1 190 ? 23.350 -6.711 2.113 1.00 35.94 190 THR A CA 1
ATOM 1479 C C . THR A 1 190 ? 24.536 -7.679 2.058 1.00 35.94 190 THR A C 1
ATOM 1481 O O . THR A 1 190 ? 25.659 -7.316 2.395 1.00 35.94 190 THR A O 1
ATOM 1484 N N . GLY A 1 191 ? 24.317 -8.908 1.578 1.00 31.06 191 GLY A N 1
ATOM 1485 C CA . GLY A 1 191 ? 25.336 -9.953 1.514 1.00 31.06 191 GLY A CA 1
ATOM 1486 C C . GLY A 1 191 ? 25.239 -10.820 0.259 1.00 31.06 191 GLY A C 1
ATOM 1487 O O . GLY A 1 191 ? 24.590 -11.852 0.268 1.00 31.06 191 GLY A O 1
ATOM 1488 N N . MET A 1 192 ? 25.944 -10.406 -0.795 1.00 32.78 192 MET A N 1
ATOM 1489 C CA . MET A 1 192 ? 26.781 -11.287 -1.623 1.00 32.78 192 MET A CA 1
ATOM 1490 C C . MET A 1 192 ? 26.136 -12.540 -2.267 1.00 32.78 192 MET A C 1
ATOM 1492 O O . MET A 1 192 ? 26.488 -13.659 -1.929 1.00 32.78 192 MET A O 1
ATOM 1496 N N . GLN A 1 193 ? 25.278 -12.339 -3.272 1.00 32.78 193 GLN A N 1
ATOM 1497 C CA . GLN A 1 193 ? 25.249 -13.059 -4.563 1.00 32.78 193 GLN A CA 1
ATOM 1498 C C . GLN A 1 193 ? 24.238 -12.297 -5.431 1.00 32.78 193 GLN A C 1
ATOM 1500 O O . GLN A 1 193 ? 23.047 -12.265 -5.147 1.00 32.78 193 GLN A O 1
ATOM 1505 N N . VAL A 1 194 ? 24.731 -11.577 -6.433 1.00 36.75 194 VAL A N 1
ATOM 1506 C CA . VAL A 1 194 ? 23.957 -10.573 -7.167 1.00 36.75 194 VAL A CA 1
ATOM 1507 C C . VAL A 1 194 ? 22.961 -11.232 -8.130 1.00 36.75 194 VAL A C 1
ATOM 1509 O O . VAL A 1 194 ? 23.288 -11.524 -9.275 1.00 36.75 194 VAL A O 1
ATOM 1512 N N . SER A 1 195 ? 21.732 -11.425 -7.662 1.00 41.84 195 SER A N 1
ATOM 1513 C CA . SER A 1 195 ? 20.528 -11.159 -8.447 1.00 41.84 195 SER A CA 1
ATOM 1514 C C . SER A 1 195 ? 19.663 -10.244 -7.585 1.00 41.84 195 SER A C 1
ATOM 1516 O O . SER A 1 195 ? 19.159 -10.621 -6.533 1.00 41.84 195 SER A O 1
ATOM 1518 N N . TRP A 1 196 ? 19.585 -8.971 -7.962 1.00 49.50 196 TRP A N 1
ATOM 1519 C CA . TRP A 1 196 ? 19.002 -7.920 -7.117 1.00 49.50 196 TRP A CA 1
ATOM 1520 C C . TRP A 1 196 ? 17.473 -8.020 -6.986 1.00 49.50 196 TRP A C 1
ATOM 1522 O O . TRP A 1 196 ? 16.879 -7.249 -6.243 1.00 49.50 196 TRP A O 1
ATOM 1532 N N . CYS A 1 197 ? 16.857 -8.986 -7.672 1.00 51.06 197 CYS A N 1
ATOM 1533 C CA . CYS A 1 197 ? 15.431 -9.297 -7.630 1.00 51.06 197 CYS A CA 1
ATOM 1534 C C . CYS A 1 197 ? 15.152 -10.731 -7.101 1.00 51.06 197 CYS A C 1
ATOM 1536 O O . CYS A 1 197 ? 14.047 -11.237 -7.283 1.00 51.06 197 CYS A O 1
ATOM 1538 N N . SER A 1 198 ? 16.122 -11.413 -6.468 1.00 51.06 198 SER A N 1
ATOM 1539 C CA . SER A 1 198 ? 15.962 -12.794 -5.972 1.00 51.06 198 SER A CA 1
ATOM 1540 C C . SER A 1 198 ? 15.838 -12.879 -4.445 1.00 51.06 198 SER A C 1
ATOM 1542 O O . SER A 1 198 ? 16.678 -13.471 -3.767 1.00 51.06 198 SER A O 1
ATOM 1544 N N . LEU A 1 199 ? 14.780 -12.294 -3.889 1.00 48.69 199 LEU A N 1
ATOM 1545 C CA . LEU A 1 199 ? 14.312 -12.617 -2.539 1.00 48.69 199 LEU A CA 1
ATOM 1546 C C . LEU A 1 199 ? 13.440 -13.882 -2.605 1.00 48.69 199 LEU A C 1
ATOM 1548 O O . LEU A 1 199 ? 12.232 -13.733 -2.571 1.00 48.69 199 LEU A O 1
ATOM 1552 N N . ASP A 1 200 ? 14.009 -15.088 -2.767 1.00 47.50 200 ASP A N 1
ATOM 1553 C CA . ASP A 1 200 ? 13.363 -16.427 -2.621 1.00 47.50 200 ASP A CA 1
ATOM 1554 C C . ASP A 1 200 ? 11.915 -16.615 -3.163 1.00 47.50 200 ASP A C 1
ATOM 1556 O O . ASP A 1 200 ? 11.196 -17.547 -2.799 1.00 47.50 200 ASP A O 1
ATOM 1560 N N . VAL A 1 201 ? 11.470 -15.742 -4.062 1.00 53.31 201 VAL A N 1
ATOM 1561 C CA . VAL A 1 201 ? 10.115 -15.633 -4.597 1.00 53.31 201 VAL A CA 1
ATOM 1562 C C . VAL A 1 201 ? 10.276 -15.447 -6.097 1.00 53.31 201 VAL A C 1
ATOM 1564 O O . VAL A 1 201 ? 11.074 -14.623 -6.537 1.00 53.31 201 VAL A O 1
ATOM 1567 N N . ASP A 1 202 ? 9.517 -16.200 -6.893 1.00 61.97 202 ASP A N 1
ATOM 1568 C CA . ASP A 1 202 ? 9.433 -16.008 -8.343 1.00 61.97 202 ASP A CA 1
ATOM 1569 C C . ASP A 1 202 ? 8.824 -14.624 -8.649 1.00 61.97 202 ASP A C 1
ATOM 1571 O O . ASP A 1 202 ? 7.609 -14.469 -8.815 1.00 61.97 202 ASP A O 1
ATOM 1575 N N . VAL A 1 203 ? 9.666 -13.586 -8.665 1.00 73.75 203 VAL A N 1
ATOM 1576 C CA . VAL A 1 203 ? 9.271 -12.209 -8.968 1.00 73.75 203 VAL A CA 1
ATOM 1577 C C . VAL A 1 203 ? 8.915 -12.116 -10.451 1.00 73.75 203 VAL A C 1
ATOM 1579 O O . VAL A 1 203 ? 9.739 -12.340 -11.340 1.00 73.75 203 VAL A O 1
ATOM 1582 N N . GLN A 1 204 ? 7.657 -11.778 -10.726 1.00 87.25 204 GLN A N 1
ATOM 1583 C CA . GLN A 1 204 ? 7.137 -11.586 -12.076 1.00 87.25 204 GLN A CA 1
ATOM 1584 C C . GLN A 1 204 ? 6.946 -10.103 -12.355 1.00 87.25 204 GLN A C 1
ATOM 1586 O O . GLN A 1 204 ? 6.255 -9.434 -11.598 1.00 87.25 204 GLN A O 1
ATOM 1591 N N . ALA A 1 205 ? 7.515 -9.604 -13.451 1.00 92.12 205 ALA A N 1
ATOM 1592 C CA . ALA A 1 205 ? 7.281 -8.250 -13.949 1.00 92.12 205 ALA A CA 1
ATOM 1593 C C . ALA A 1 205 ? 7.557 -8.161 -15.451 1.00 92.12 205 ALA A C 1
ATOM 1595 O O . ALA A 1 205 ? 8.393 -8.899 -15.981 1.00 92.12 205 ALA A O 1
ATOM 1596 N N . ASP A 1 206 ? 6.880 -7.238 -16.125 1.00 96.31 206 ASP A N 1
ATOM 1597 C CA . ASP A 1 206 ? 7.128 -6.917 -17.528 1.00 96.31 206 ASP A CA 1
ATOM 1598 C C . ASP A 1 206 ? 7.881 -5.588 -17.609 1.00 96.31 206 ASP A C 1
ATOM 1600 O O . ASP A 1 206 ? 7.339 -4.537 -17.263 1.00 96.31 206 ASP A O 1
ATOM 1604 N N . VAL A 1 207 ? 9.132 -5.633 -18.064 1.00 97.12 207 VAL A N 1
ATOM 1605 C CA . VAL A 1 207 ? 10.032 -4.477 -18.126 1.00 97.12 207 VAL A CA 1
ATOM 1606 C C . VAL A 1 207 ? 10.242 -4.064 -19.580 1.00 97.12 207 VAL A C 1
ATOM 1608 O O . VAL A 1 207 ? 10.662 -4.863 -20.418 1.00 97.12 207 VAL A O 1
ATOM 1611 N N . VAL A 1 208 ? 9.983 -2.798 -19.892 1.00 98.56 208 VAL A N 1
ATOM 1612 C CA . VAL A 1 208 ? 10.246 -2.204 -21.206 1.00 98.56 208 VAL A CA 1
ATOM 1613 C C . VAL A 1 208 ? 11.385 -1.201 -21.086 1.00 98.56 208 VAL A C 1
ATOM 1615 O O . VAL A 1 208 ? 11.271 -0.191 -20.398 1.00 98.56 208 VAL A O 1
ATOM 1618 N N . LEU A 1 209 ? 12.479 -1.468 -21.792 1.00 98.50 209 LEU A N 1
ATOM 1619 C CA . LEU A 1 209 ? 13.596 -0.547 -21.962 1.00 98.50 209 LEU A CA 1
ATOM 1620 C C . LEU A 1 209 ? 13.280 0.359 -23.155 1.00 98.50 209 LEU A C 1
ATOM 1622 O O . LEU A 1 209 ? 13.292 -0.099 -24.301 1.00 98.50 209 LEU A O 1
ATOM 1626 N N . LEU A 1 210 ? 12.958 1.623 -22.884 1.00 98.25 210 LEU A N 1
ATOM 1627 C CA . LEU A 1 210 ? 12.679 2.633 -23.897 1.00 98.25 210 LEU A CA 1
ATOM 1628 C C . LEU A 1 210 ? 13.920 3.508 -24.090 1.00 98.25 210 LEU A C 1
ATOM 1630 O O . LEU A 1 210 ? 14.230 4.362 -23.264 1.00 98.25 210 LEU A O 1
ATOM 1634 N N . VAL A 1 211 ? 14.643 3.266 -25.178 1.00 97.44 211 VAL A N 1
ATOM 1635 C CA . VAL A 1 211 ? 16.002 3.773 -25.378 1.00 97.44 211 VAL A CA 1
ATOM 1636 C C . VAL A 1 211 ? 16.018 4.795 -26.500 1.00 97.44 211 VAL A C 1
ATOM 1638 O O . VAL A 1 211 ? 15.655 4.491 -27.638 1.00 97.44 211 VAL A O 1
ATOM 1641 N N . ASP A 1 212 ? 16.469 5.999 -26.189 1.00 95.06 212 ASP A N 1
ATOM 1642 C CA . ASP A 1 212 ? 16.724 7.030 -27.180 1.00 95.06 212 ASP A CA 1
ATOM 1643 C C . ASP A 1 212 ? 17.902 6.612 -28.080 1.00 95.06 212 ASP A C 1
ATOM 1645 O O . ASP A 1 212 ? 18.956 6.170 -27.621 1.00 95.06 212 ASP A O 1
ATOM 1649 N N . GLY A 1 213 ? 17.688 6.678 -29.390 1.00 94.12 213 GLY A N 1
ATOM 1650 C CA . GLY A 1 213 ? 18.671 6.395 -30.433 1.00 94.12 213 GLY A CA 1
ATOM 1651 C C . GLY A 1 213 ? 18.853 7.577 -31.381 1.00 94.12 213 GLY A C 1
ATOM 1652 O O . GLY A 1 213 ? 19.217 7.376 -32.540 1.00 94.12 213 GLY A O 1
ATOM 1653 N N . SER A 1 214 ? 18.531 8.792 -30.938 1.00 93.50 214 SER A N 1
ATOM 1654 C CA . SER A 1 214 ? 18.597 10.026 -31.723 1.00 93.50 214 SER A CA 1
ATOM 1655 C C . SER A 1 214 ? 20.030 10.498 -32.004 1.00 93.50 214 SER A C 1
ATOM 1657 O O . SER A 1 214 ? 21.020 9.942 -31.517 1.00 93.50 214 SER A O 1
ATOM 1659 N N . TYR A 1 215 ? 20.157 11.520 -32.859 1.00 91.25 215 TYR A N 1
ATOM 1660 C CA . TYR A 1 215 ? 21.455 12.077 -33.256 1.00 91.25 215 TYR A CA 1
ATOM 1661 C C . TYR A 1 215 ? 22.211 12.809 -32.139 1.00 91.25 215 TYR A C 1
ATOM 1663 O O . TYR A 1 215 ? 23.430 12.918 -32.257 1.00 91.25 215 TYR A O 1
ATOM 1671 N N . SER A 1 216 ? 21.540 13.279 -31.079 1.00 89.44 216 SER A N 1
ATOM 1672 C CA . SER A 1 216 ? 22.200 13.938 -29.937 1.00 89.44 216 SER A CA 1
ATOM 1673 C C . SER A 1 216 ? 23.135 12.989 -29.188 1.00 89.44 216 SER A C 1
ATOM 1675 O O . SER A 1 216 ? 24.241 13.393 -28.825 1.00 89.44 216 SER A O 1
ATOM 1677 N N . ILE A 1 217 ? 22.760 11.708 -29.094 1.00 90.62 217 ILE A N 1
ATOM 1678 C CA . ILE A 1 217 ? 23.557 10.693 -28.395 1.00 90.62 217 ILE A CA 1
ATOM 1679 C C . ILE A 1 217 ? 24.848 10.425 -29.161 1.00 90.62 217 ILE A C 1
ATOM 1681 O O . ILE A 1 217 ? 25.947 10.454 -28.606 1.00 90.62 217 ILE A O 1
ATOM 1685 N N . GLY A 1 218 ? 24.723 10.166 -30.463 1.00 89.56 218 GLY A N 1
ATOM 1686 C CA . GLY A 1 218 ? 25.835 9.787 -31.327 1.00 89.56 218 GLY A CA 1
ATOM 1687 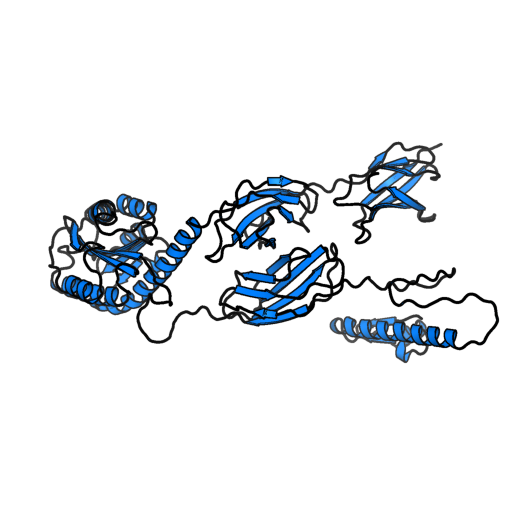C C . GLY A 1 218 ? 26.331 8.348 -31.119 1.00 89.56 218 GLY A C 1
ATOM 1688 O O . GLY A 1 218 ? 26.127 7.703 -30.091 1.00 89.56 218 GLY A O 1
ATOM 1689 N N . LEU A 1 219 ? 27.029 7.825 -32.130 1.00 89.19 219 LEU A N 1
ATOM 1690 C CA . LEU A 1 219 ? 27.393 6.405 -32.212 1.00 89.19 219 LEU A CA 1
ATOM 1691 C C . LEU A 1 219 ? 28.301 5.923 -31.063 1.00 89.19 219 LEU A C 1
ATOM 1693 O O . LEU A 1 219 ? 28.167 4.786 -30.611 1.00 89.19 219 LEU A O 1
ATOM 1697 N N . GLN A 1 220 ? 29.223 6.770 -30.594 1.00 88.12 220 GLN A N 1
ATOM 1698 C CA . GLN A 1 220 ? 30.161 6.414 -29.522 1.00 88.12 220 GLN A CA 1
ATOM 1699 C C . GLN A 1 220 ? 29.449 6.270 -28.172 1.00 88.12 220 GLN A C 1
ATOM 1701 O O . GLN A 1 220 ? 29.631 5.266 -27.488 1.00 88.12 220 GLN A O 1
ATOM 1706 N N . ASN A 1 221 ? 28.583 7.221 -27.815 1.00 89.75 221 ASN A N 1
ATOM 1707 C CA . ASN A 1 221 ? 27.838 7.159 -26.556 1.00 89.75 221 ASN A CA 1
ATOM 1708 C C . ASN A 1 221 ? 26.766 6.068 -26.584 1.00 89.75 221 ASN A C 1
ATOM 1710 O O . ASN A 1 221 ? 26.497 5.437 -25.566 1.00 89.75 221 ASN A O 1
ATOM 1714 N N . PHE A 1 222 ? 26.218 5.753 -27.759 1.00 91.94 222 PHE A N 1
ATOM 1715 C CA . PHE A 1 222 ? 25.285 4.639 -27.903 1.00 91.94 222 PHE A CA 1
ATOM 1716 C C . PHE A 1 222 ? 25.920 3.273 -27.580 1.00 91.94 222 PHE A C 1
ATOM 1718 O O . PHE A 1 222 ? 25.237 2.355 -27.126 1.00 91.94 222 PHE A O 1
ATOM 1725 N N . ALA A 1 223 ? 27.236 3.108 -27.769 1.00 91.69 223 ALA A N 1
ATOM 1726 C CA . ALA A 1 223 ? 27.938 1.917 -27.283 1.00 91.69 223 ALA A CA 1
ATOM 1727 C C . ALA A 1 223 ? 27.888 1.819 -25.748 1.00 91.69 223 ALA A C 1
ATOM 1729 O O . ALA A 1 223 ? 27.570 0.756 -25.222 1.00 91.69 223 ALA A O 1
ATOM 1730 N N . LYS A 1 224 ? 28.076 2.941 -25.048 1.00 90.75 224 LYS A N 1
ATOM 1731 C CA . LYS A 1 224 ? 27.990 3.017 -23.582 1.00 90.75 224 LYS A CA 1
ATOM 1732 C C . LYS A 1 224 ? 26.570 2.761 -23.068 1.00 90.75 224 LYS A C 1
ATOM 1734 O O . LYS A 1 224 ? 26.396 2.073 -22.068 1.00 90.75 224 LYS A O 1
ATOM 1739 N N . VAL A 1 225 ? 25.540 3.218 -23.791 1.00 92.62 225 VAL A N 1
ATOM 1740 C CA . VAL A 1 225 ? 24.136 2.865 -23.491 1.00 92.62 225 VAL A CA 1
ATOM 1741 C C . VAL A 1 225 ? 23.926 1.349 -23.550 1.00 92.62 225 VAL A C 1
ATOM 1743 O O . VAL A 1 225 ? 23.300 0.785 -22.658 1.00 92.62 225 VAL A O 1
ATOM 1746 N N . ARG A 1 226 ? 24.483 0.656 -24.553 1.00 94.06 226 ARG A N 1
ATOM 1747 C CA . ARG A 1 226 ? 24.396 -0.814 -24.641 1.00 94.06 226 ARG A CA 1
ATOM 1748 C C . ARG A 1 226 ? 25.090 -1.514 -23.476 1.00 94.06 226 ARG A C 1
ATOM 1750 O O . ARG A 1 226 ? 24.542 -2.477 -22.947 1.00 94.06 226 ARG A O 1
ATOM 1757 N N . GLU A 1 227 ? 26.259 -1.030 -23.066 1.00 90.81 227 GLU A N 1
ATOM 1758 C CA . GLU A 1 227 ? 26.981 -1.559 -21.901 1.00 90.81 227 GLU A CA 1
ATOM 1759 C C . GLU A 1 227 ? 26.184 -1.365 -20.605 1.00 90.81 227 GLU A C 1
ATOM 1761 O O . GLU A 1 227 ? 26.044 -2.303 -19.820 1.00 90.81 227 GLU A O 1
ATOM 1766 N N . PHE A 1 228 ? 25.587 -0.188 -20.411 1.00 91.06 228 PHE A N 1
ATOM 1767 C CA . PHE A 1 228 ? 24.702 0.080 -19.278 1.00 91.06 228 PHE A CA 1
ATOM 1768 C C . PHE A 1 228 ? 23.482 -0.846 -19.262 1.00 91.06 228 PHE A C 1
ATOM 1770 O O . PHE A 1 228 ? 23.189 -1.472 -18.243 1.00 91.06 228 PHE A O 1
ATOM 1777 N N . LEU A 1 229 ? 22.798 -0.986 -20.400 1.00 94.25 229 LEU A N 1
ATOM 1778 C CA . LEU A 1 229 ? 21.654 -1.886 -20.522 1.00 94.25 229 LEU A CA 1
ATOM 1779 C C . LEU A 1 229 ? 22.042 -3.336 -20.243 1.00 94.25 229 LEU A C 1
ATOM 1781 O O . LEU A 1 229 ? 21.271 -4.055 -19.617 1.00 94.25 229 LEU A O 1
ATOM 1785 N N . GLU A 1 230 ? 23.229 -3.770 -20.669 1.00 92.50 230 GLU A N 1
ATOM 1786 C CA . GLU A 1 230 ? 23.737 -5.101 -20.352 1.00 92.50 230 GLU A CA 1
ATOM 1787 C C . GLU A 1 230 ? 23.896 -5.304 -18.839 1.00 92.50 230 GLU A C 1
ATOM 1789 O O . GLU A 1 230 ? 23.485 -6.344 -18.318 1.00 92.50 230 GLU A O 1
ATOM 1794 N N . VAL A 1 231 ? 24.483 -4.330 -18.137 1.00 88.25 231 VAL A N 1
ATOM 1795 C CA . VAL A 1 231 ? 24.628 -4.372 -16.674 1.00 88.25 231 VAL A CA 1
ATOM 1796 C C . VAL A 1 231 ? 23.255 -4.429 -16.006 1.00 88.25 231 VAL A C 1
ATOM 1798 O O . VAL A 1 231 ? 23.043 -5.262 -15.127 1.00 88.25 231 VAL A O 1
ATOM 1801 N N . LEU A 1 232 ? 22.309 -3.607 -16.465 1.00 88.38 232 LEU A N 1
ATOM 1802 C CA . LEU A 1 232 ? 20.952 -3.559 -15.930 1.00 88.38 232 LEU A CA 1
ATOM 1803 C C . LEU A 1 232 ? 20.208 -4.890 -16.120 1.00 88.38 232 LEU A C 1
ATOM 1805 O O . LEU A 1 232 ? 19.678 -5.433 -15.156 1.00 88.38 232 LEU A O 1
ATOM 1809 N N . VAL A 1 233 ? 20.193 -5.465 -17.330 1.00 91.50 233 VAL A N 1
ATOM 1810 C CA . VAL A 1 233 ? 19.453 -6.719 -17.578 1.00 91.50 233 VAL A CA 1
ATOM 1811 C C . VAL A 1 233 ? 20.058 -7.916 -16.848 1.00 91.50 233 VAL A C 1
ATOM 1813 O O . VAL A 1 233 ? 19.320 -8.813 -16.452 1.00 91.50 233 VAL A O 1
ATOM 1816 N N . LYS A 1 234 ? 21.380 -7.926 -16.622 1.00 88.19 234 LY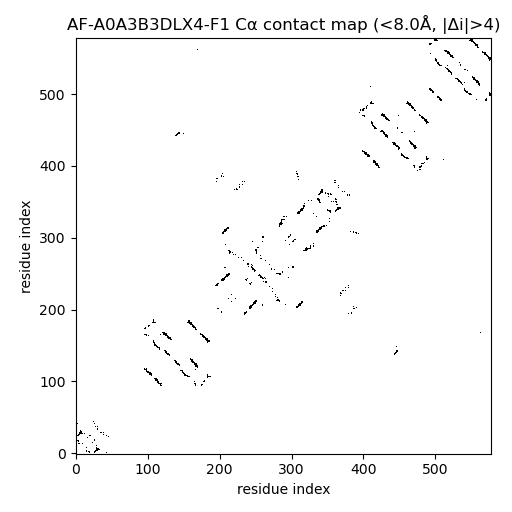S A N 1
ATOM 1817 C CA . LYS A 1 234 ? 22.070 -8.961 -15.831 1.00 88.19 234 LYS A CA 1
ATOM 1818 C C . LYS A 1 234 ? 21.693 -8.955 -14.354 1.00 88.19 234 LYS A C 1
ATOM 1820 O O . LYS A 1 234 ? 21.899 -9.965 -13.687 1.00 88.19 234 LYS A O 1
ATOM 1825 N N . SER A 1 235 ? 21.147 -7.853 -13.852 1.00 83.44 235 SER A N 1
ATOM 1826 C CA . SER A 1 235 ? 20.662 -7.760 -12.477 1.00 83.44 235 SER A CA 1
ATOM 1827 C C . SER A 1 235 ? 19.319 -8.459 -12.251 1.00 83.44 235 SER A C 1
ATOM 1829 O O . SER A 1 235 ? 18.956 -8.697 -11.098 1.00 83.44 235 SER A O 1
ATOM 1831 N N . PHE A 1 236 ? 18.585 -8.774 -13.323 1.00 84.31 236 PHE A N 1
ATOM 1832 C CA . PHE A 1 236 ? 17.255 -9.374 -13.263 1.00 84.31 236 PHE A CA 1
ATOM 1833 C C . PHE A 1 236 ? 17.290 -10.890 -13.466 1.00 84.31 236 PHE A C 1
ATOM 1835 O O . PHE A 1 236 ? 18.080 -11.421 -14.247 1.00 84.31 236 PHE A O 1
ATOM 1842 N N . ASP A 1 237 ? 16.371 -11.590 -12.802 1.00 85.06 237 ASP A N 1
ATOM 1843 C CA . ASP A 1 237 ? 16.118 -13.011 -13.036 1.00 85.06 237 ASP A CA 1
ATOM 1844 C C . ASP A 1 237 ? 15.114 -13.176 -14.191 1.00 85.06 237 ASP A C 1
ATOM 1846 O O . ASP A 1 237 ? 13.895 -13.080 -14.023 1.00 85.06 237 ASP A O 1
ATOM 1850 N N . ILE A 1 238 ? 15.650 -13.328 -15.405 1.00 89.62 238 ILE A N 1
ATOM 1851 C CA . ILE A 1 238 ? 14.871 -13.330 -16.648 1.00 89.62 238 ILE A CA 1
ATOM 1852 C C . ILE A 1 238 ? 14.335 -14.727 -16.949 1.00 89.62 238 ILE A C 1
ATOM 1854 O O . ILE A 1 238 ? 15.087 -15.700 -17.017 1.00 89.62 238 ILE A O 1
ATOM 1858 N N . GLY A 1 239 ? 13.034 -14.810 -17.220 1.00 90.12 239 GLY A N 1
ATOM 1859 C CA . GLY A 1 239 ? 12.383 -16.059 -17.594 1.00 90.12 239 GLY A CA 1
ATOM 1860 C C . GLY A 1 239 ? 10.903 -15.890 -17.939 1.00 90.12 239 GLY A C 1
ATOM 1861 O O . GLY A 1 239 ? 10.293 -14.876 -17.596 1.00 90.12 239 GLY A O 1
ATOM 1862 N N . PRO A 1 240 ? 10.276 -16.897 -18.574 1.00 88.50 240 PRO A N 1
ATOM 1863 C CA . PRO A 1 240 ? 8.870 -16.824 -18.983 1.00 88.50 240 PRO A CA 1
ATOM 1864 C C . PRO A 1 240 ? 7.917 -16.645 -17.790 1.00 88.50 240 PRO A C 1
ATOM 1866 O O . PRO A 1 240 ? 6.946 -15.896 -17.884 1.00 88.50 240 PRO A O 1
ATOM 1869 N N . ASN A 1 241 ? 8.247 -17.265 -16.652 1.00 85.75 241 ASN A N 1
ATOM 1870 C CA . ASN A 1 241 ? 7.508 -17.167 -15.390 1.00 85.75 241 ASN A CA 1
ATOM 1871 C C . ASN A 1 241 ? 8.176 -16.221 -14.378 1.00 85.75 241 ASN A C 1
ATOM 1873 O O . ASN A 1 241 ? 7.848 -16.288 -13.199 1.00 85.75 241 ASN A O 1
ATOM 1877 N N . LYS A 1 242 ? 9.104 -15.366 -14.829 1.00 87.62 242 LYS A N 1
ATOM 1878 C CA . LYS A 1 242 ? 9.861 -14.417 -13.998 1.00 87.62 242 LYS A CA 1
ATOM 1879 C C . LYS A 1 242 ? 9.796 -13.016 -14.610 1.00 87.62 242 LYS A C 1
ATOM 1881 O O . LYS A 1 242 ? 8.716 -12.608 -15.051 1.00 87.62 242 LYS A O 1
ATOM 1886 N N . ILE A 1 243 ? 10.902 -12.277 -14.680 1.00 91.25 243 ILE A N 1
ATOM 1887 C CA . ILE A 1 243 ? 10.956 -10.987 -15.371 1.00 91.25 243 ILE A CA 1
ATOM 1888 C C . ILE A 1 243 ? 11.030 -11.214 -16.889 1.00 91.25 243 ILE A C 1
ATOM 1890 O O . ILE A 1 243 ? 11.866 -11.978 -17.374 1.00 91.25 243 ILE A O 1
ATOM 1894 N N . GLN A 1 244 ? 10.155 -10.541 -17.641 1.00 96.12 244 GLN A N 1
ATOM 1895 C CA . GLN A 1 244 ? 10.192 -10.484 -19.106 1.00 96.12 244 GLN A CA 1
ATOM 1896 C C . GLN A 1 244 ? 10.657 -9.096 -19.544 1.00 96.12 244 GLN A C 1
ATOM 1898 O O . GLN A 1 244 ? 10.223 -8.098 -18.972 1.00 96.12 244 GLN A O 1
ATOM 1903 N N . ILE A 1 245 ? 11.530 -9.025 -20.554 1.00 97.38 245 ILE A N 1
ATOM 1904 C CA . ILE A 1 245 ? 12.124 -7.762 -21.015 1.00 97.38 245 ILE A CA 1
ATOM 1905 C C . ILE A 1 245 ? 11.797 -7.519 -22.487 1.00 97.38 245 ILE A C 1
ATOM 1907 O O . ILE A 1 245 ? 11.914 -8.415 -23.321 1.00 97.38 245 ILE A O 1
ATOM 1911 N N . SER A 1 246 ? 11.428 -6.283 -22.810 1.00 98.56 246 SER A N 1
ATOM 1912 C CA . SER A 1 246 ? 11.321 -5.764 -24.173 1.00 98.56 246 SER A CA 1
ATOM 1913 C C . SER A 1 246 ? 12.244 -4.564 -24.335 1.00 98.56 246 SER A C 1
ATOM 1915 O O . SER A 1 246 ? 12.425 -3.791 -23.396 1.00 98.56 246 SER A O 1
ATOM 1917 N N . LEU A 1 247 ? 12.803 -4.391 -25.532 1.00 98.69 247 LEU A N 1
ATOM 1918 C CA . LEU A 1 247 ? 13.579 -3.208 -25.885 1.00 98.69 247 LEU A CA 1
ATOM 1919 C C . LEU A 1 247 ? 12.932 -2.500 -27.072 1.00 98.69 247 LEU A C 1
ATOM 1921 O O . LEU A 1 247 ? 12.737 -3.083 -28.145 1.00 98.69 247 LEU A O 1
ATOM 1925 N N . VAL A 1 248 ? 12.626 -1.221 -26.868 1.00 98.62 248 VAL A N 1
ATOM 1926 C CA . VAL A 1 248 ? 12.156 -0.300 -27.899 1.00 98.62 248 VAL A CA 1
ATOM 1927 C C . VAL A 1 248 ? 13.180 0.808 -28.037 1.00 98.62 248 VAL A C 1
ATOM 1929 O O . VAL A 1 248 ? 13.436 1.547 -27.092 1.00 98.62 248 VAL A O 1
ATOM 1932 N N . GLN A 1 249 ? 13.739 0.946 -29.230 1.00 97.81 249 GLN A N 1
ATOM 1933 C CA . GLN A 1 249 ? 14.558 2.096 -29.579 1.00 97.81 249 GLN A CA 1
ATOM 1934 C C . GLN A 1 249 ? 13.664 3.169 -30.200 1.00 97.81 249 GLN A C 1
ATOM 1936 O O . GLN A 1 249 ? 12.801 2.841 -31.015 1.00 97.81 249 GLN A O 1
ATOM 1941 N N . TYR A 1 250 ? 13.861 4.443 -29.872 1.00 96.38 250 TYR A N 1
ATOM 1942 C CA . TYR A 1 250 ? 13.118 5.527 -30.507 1.00 96.38 250 TYR A CA 1
ATOM 1943 C C . TYR A 1 250 ? 14.023 6.657 -30.982 1.00 96.38 250 TYR A C 1
ATOM 1945 O O . TYR A 1 250 ? 15.066 6.947 -30.409 1.00 96.38 250 TYR A O 1
ATOM 1953 N N . SER A 1 251 ? 13.597 7.292 -32.066 1.00 94.75 251 SER A N 1
ATOM 1954 C CA . SER A 1 251 ? 14.129 8.571 -32.515 1.00 94.75 251 SER A CA 1
ATOM 1955 C C . SER A 1 251 ? 12.971 9.403 -33.076 1.00 94.75 251 SER A C 1
ATOM 1957 O O . SER A 1 251 ? 12.097 9.842 -32.327 1.00 94.75 251 SER A O 1
ATOM 1959 N N . ARG A 1 252 ? 12.885 9.562 -34.401 1.00 92.12 252 ARG A N 1
ATOM 1960 C CA . ARG A 1 252 ? 11.688 10.094 -35.067 1.00 92.12 252 ARG A CA 1
ATOM 1961 C C . ARG A 1 252 ? 10.510 9.131 -34.926 1.00 92.12 252 ARG A C 1
ATOM 1963 O O . ARG A 1 252 ? 9.375 9.562 -34.706 1.00 92.12 252 ARG A O 1
ATOM 1970 N N . ASP A 1 253 ? 10.800 7.842 -35.063 1.00 94.75 253 ASP A N 1
ATOM 1971 C CA . ASP A 1 253 ? 9.837 6.753 -35.029 1.00 94.75 253 ASP A CA 1
ATOM 1972 C C . ASP A 1 253 ? 10.316 5.668 -34.051 1.00 94.75 253 ASP A C 1
ATOM 1974 O O . ASP A 1 253 ? 11.509 5.354 -34.034 1.00 94.75 253 ASP A O 1
ATOM 1978 N N . PRO A 1 254 ? 9.419 5.098 -33.229 1.00 96.81 254 PRO A N 1
ATOM 1979 C CA . PRO A 1 254 ? 9.761 3.985 -32.354 1.00 96.81 254 PRO A CA 1
ATOM 1980 C C . PRO A 1 254 ? 9.926 2.686 -33.154 1.00 96.81 254 PRO A C 1
ATOM 1982 O O . PRO A 1 254 ? 9.168 2.400 -34.085 1.00 96.81 254 PRO A O 1
ATOM 1985 N N . HIS A 1 255 ? 10.894 1.871 -32.751 1.00 97.50 255 HIS A N 1
ATOM 1986 C CA . HIS A 1 255 ? 11.200 0.570 -33.326 1.00 97.50 255 HIS A CA 1
ATOM 1987 C C . HIS A 1 255 ? 11.348 -0.473 -32.218 1.00 97.50 255 HIS A C 1
ATOM 1989 O O . HIS A 1 255 ? 12.110 -0.293 -31.272 1.00 97.50 255 HIS A O 1
ATOM 1995 N N . THR A 1 256 ? 10.623 -1.583 -32.343 1.00 98.12 256 THR A N 1
ATOM 1996 C CA . THR A 1 256 ? 10.753 -2.710 -31.411 1.00 98.12 256 THR A CA 1
ATOM 1997 C C . THR A 1 256 ? 11.964 -3.540 -31.818 1.00 98.12 256 THR A C 1
ATOM 1999 O O . THR A 1 256 ? 11.912 -4.184 -32.862 1.00 98.12 256 THR A O 1
ATOM 2002 N N . GLU A 1 257 ? 13.026 -3.551 -31.013 1.00 98.06 257 GLU A N 1
ATOM 2003 C CA . GLU A 1 257 ? 14.173 -4.439 -31.257 1.00 98.06 257 GLU A CA 1
ATOM 2004 C C . GLU A 1 257 ? 13.828 -5.875 -30.827 1.00 98.06 257 GLU A C 1
ATOM 2006 O O . GLU A 1 257 ? 14.134 -6.828 -31.540 1.00 98.06 257 GLU A O 1
ATOM 2011 N N . PHE A 1 258 ? 13.104 -6.035 -29.711 1.00 98.44 258 PHE A N 1
ATOM 2012 C CA . PHE A 1 258 ? 12.450 -7.292 -29.332 1.00 98.44 258 PHE A CA 1
ATOM 2013 C C . PHE A 1 258 ? 11.280 -7.060 -28.360 1.00 98.44 258 PHE A C 1
ATOM 2015 O O . PHE A 1 258 ? 11.278 -6.117 -27.564 1.00 98.44 258 PHE A O 1
ATOM 2022 N N . ALA A 1 259 ? 10.263 -7.922 -28.434 1.00 98.25 259 ALA A N 1
ATOM 2023 C CA . ALA A 1 259 ? 9.069 -7.898 -27.579 1.00 98.25 259 ALA A CA 1
ATOM 2024 C C . ALA A 1 259 ? 9.243 -8.752 -26.306 1.00 98.25 259 ALA A C 1
ATOM 2026 O O . ALA A 1 259 ? 10.142 -9.593 -26.262 1.00 98.25 259 ALA A O 1
ATOM 2027 N N . LEU A 1 260 ? 8.343 -8.603 -25.322 1.00 97.94 260 LEU A N 1
ATOM 2028 C CA . LEU A 1 260 ? 8.412 -9.280 -24.011 1.00 97.94 260 LEU A CA 1
ATOM 2029 C C . LEU A 1 260 ? 8.478 -10.813 -24.130 1.00 97.94 260 LEU A C 1
ATOM 2031 O O . LEU A 1 260 ? 9.210 -11.465 -23.395 1.00 97.94 260 LEU A O 1
ATOM 2035 N N . ASN A 1 261 ? 7.770 -11.389 -25.105 1.00 96.12 261 ASN A N 1
ATOM 2036 C CA . ASN A 1 261 ? 7.758 -12.832 -25.371 1.00 96.12 261 ASN A CA 1
ATOM 2037 C C . ASN A 1 261 ? 8.825 -13.315 -26.374 1.00 96.12 261 ASN A C 1
ATOM 2039 O O . ASN A 1 261 ? 8.715 -14.436 -26.862 1.00 96.12 261 ASN A O 1
ATOM 2043 N N . THR A 1 262 ? 9.823 -12.496 -26.723 1.00 97.69 262 THR A N 1
ATOM 2044 C CA . THR A 1 262 ? 10.834 -12.868 -27.741 1.00 97.69 262 THR A CA 1
ATOM 2045 C C . THR A 1 262 ? 11.981 -13.688 -27.155 1.00 97.69 262 THR A C 1
ATOM 2047 O O . THR A 1 262 ? 12.494 -14.599 -27.802 1.00 97.69 262 THR A O 1
ATOM 2050 N N . HIS A 1 263 ? 12.413 -13.347 -25.942 1.00 97.12 263 HIS A N 1
ATOM 2051 C CA . HIS A 1 263 ? 13.548 -13.969 -25.268 1.00 97.12 263 HIS A CA 1
ATOM 2052 C C . HIS A 1 263 ? 13.100 -14.511 -23.912 1.00 97.12 263 HIS A C 1
ATOM 2054 O O . HIS A 1 263 ? 12.328 -13.868 -23.205 1.00 97.12 263 HIS A O 1
ATOM 2060 N N . HIS A 1 264 ? 13.573 -15.705 -23.559 1.00 93.06 264 HIS A N 1
ATOM 2061 C CA . HIS A 1 264 ? 13.117 -16.438 -22.372 1.00 93.06 264 HIS A CA 1
ATOM 2062 C C . HIS A 1 264 ? 14.243 -16.740 -21.380 1.00 93.06 264 HIS A C 1
ATOM 2064 O O . HIS A 1 264 ? 14.008 -17.415 -20.382 1.00 93.06 264 HIS A O 1
ATOM 2070 N N . ASP A 1 265 ? 15.450 -16.248 -21.649 1.00 92.62 265 ASP A N 1
ATOM 2071 C CA . ASP A 1 265 ? 16.623 -16.420 -20.805 1.00 92.62 265 ASP A CA 1
ATOM 2072 C C . ASP A 1 265 ? 17.556 -15.207 -20.912 1.00 92.62 265 ASP A C 1
ATOM 2074 O O . ASP A 1 265 ? 17.541 -14.447 -21.889 1.00 92.62 265 ASP A O 1
ATOM 2078 N N . ILE A 1 266 ? 18.390 -15.047 -19.888 1.00 90.50 266 ILE A N 1
ATOM 2079 C CA . ILE A 1 266 ? 19.324 -13.928 -19.767 1.00 90.50 266 ILE A CA 1
ATOM 2080 C C . ILE A 1 266 ? 20.343 -13.857 -20.912 1.00 90.50 266 ILE A C 1
ATOM 2082 O O . ILE A 1 266 ? 20.673 -12.761 -21.367 1.00 90.50 266 ILE A O 1
ATOM 2086 N N . ASN A 1 267 ? 20.824 -14.992 -21.426 1.00 95.19 267 ASN A N 1
ATOM 2087 C CA . ASN A 1 267 ? 21.853 -14.998 -22.467 1.00 95.19 267 ASN A CA 1
ATOM 2088 C C . ASN A 1 267 ? 21.301 -14.445 -23.787 1.00 95.19 267 ASN A C 1
ATOM 2090 O O . ASN A 1 267 ? 21.984 -13.676 -24.471 1.00 95.19 267 ASN A O 1
ATOM 2094 N N . ALA A 1 268 ? 20.056 -14.794 -24.126 1.00 96.88 268 ALA A N 1
ATOM 2095 C CA . ALA A 1 268 ? 19.367 -14.271 -25.300 1.00 96.88 268 ALA A CA 1
ATOM 2096 C C . ALA A 1 268 ? 19.143 -12.752 -25.210 1.00 96.88 268 ALA A C 1
ATOM 2098 O O . ALA A 1 268 ? 19.467 -12.033 -26.159 1.00 96.88 268 ALA A O 1
ATOM 2099 N N . VAL A 1 269 ? 18.679 -12.252 -24.057 1.00 97.44 269 VAL A N 1
ATOM 2100 C CA . VAL A 1 269 ? 18.473 -10.808 -23.836 1.00 97.44 269 VAL A CA 1
ATOM 2101 C C . VAL A 1 269 ? 19.794 -10.041 -23.903 1.00 97.44 269 VAL A C 1
ATOM 2103 O O . VAL A 1 269 ? 19.892 -9.060 -24.638 1.00 97.44 269 VAL A O 1
ATOM 2106 N N . VAL A 1 270 ? 20.841 -10.508 -23.213 1.00 96.56 270 VAL A N 1
ATOM 2107 C CA . VAL A 1 270 ? 22.175 -9.876 -23.247 1.00 96.56 270 VAL A CA 1
ATOM 2108 C C . VAL A 1 270 ? 22.722 -9.814 -24.675 1.00 96.56 270 VAL A C 1
ATOM 2110 O O . VAL A 1 270 ? 23.262 -8.789 -25.093 1.00 96.56 270 VAL A O 1
ATOM 2113 N N . LYS A 1 271 ? 22.557 -10.883 -25.465 1.00 97.25 271 LYS A N 1
ATOM 2114 C CA . LYS A 1 271 ? 22.979 -10.897 -26.873 1.00 97.25 271 LYS A CA 1
ATOM 2115 C C . LYS A 1 271 ? 22.228 -9.853 -27.705 1.00 97.25 271 LYS A C 1
ATOM 2117 O O . LYS A 1 271 ? 22.858 -9.156 -28.502 1.00 97.25 271 LYS A O 1
ATOM 2122 N N . ALA A 1 272 ? 20.914 -9.734 -27.522 1.00 97.56 272 ALA A N 1
ATOM 2123 C CA . ALA A 1 272 ? 20.099 -8.753 -28.234 1.00 97.56 272 ALA A CA 1
A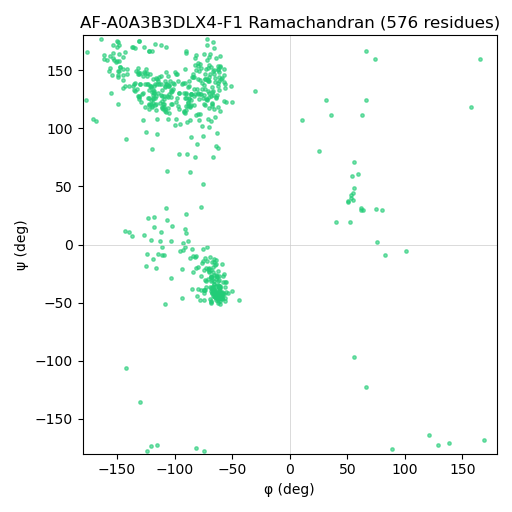TOM 2124 C C . ALA A 1 272 ? 20.495 -7.310 -27.868 1.00 97.56 272 ALA A C 1
ATOM 2126 O O . ALA A 1 272 ? 20.741 -6.494 -28.755 1.00 97.56 272 ALA A O 1
ATOM 2127 N N . VAL A 1 273 ? 20.678 -7.024 -26.574 1.00 97.06 273 VAL A N 1
ATOM 2128 C CA . VAL A 1 273 ? 21.118 -5.709 -26.066 1.00 97.06 273 VAL A CA 1
ATOM 2129 C C . VAL A 1 273 ? 22.508 -5.316 -26.584 1.00 97.06 273 VAL A C 1
ATOM 2131 O O . VAL A 1 273 ? 22.742 -4.163 -26.933 1.00 97.06 273 VAL A O 1
ATOM 2134 N N . ARG A 1 274 ? 23.443 -6.261 -26.716 1.00 95.44 274 ARG A N 1
ATOM 2135 C CA . ARG A 1 274 ? 24.784 -5.963 -27.255 1.00 95.44 274 ARG A CA 1
ATOM 2136 C C . ARG A 1 274 ? 24.779 -5.592 -28.741 1.00 95.44 274 ARG A C 1
ATOM 2138 O O . ARG A 1 274 ? 25.680 -4.888 -29.202 1.00 95.44 274 ARG A O 1
ATOM 2145 N N . THR A 1 275 ? 23.807 -6.084 -29.509 1.00 94.94 275 THR A N 1
ATOM 2146 C CA . THR A 1 275 ? 23.888 -6.111 -30.980 1.00 94.94 275 THR A CA 1
ATOM 2147 C C . THR A 1 275 ? 22.874 -5.229 -31.704 1.00 94.94 275 THR A C 1
ATOM 2149 O O . THR A 1 275 ? 23.018 -5.059 -32.915 1.00 94.94 275 THR A O 1
ATOM 2152 N N . PHE A 1 276 ? 21.896 -4.632 -31.010 1.00 96.06 276 PHE A N 1
ATOM 2153 C CA . PHE A 1 276 ? 20.906 -3.784 -31.680 1.00 96.06 276 PHE A CA 1
ATOM 2154 C C . PHE A 1 276 ? 21.543 -2.520 -32.300 1.00 96.06 276 PHE A C 1
ATOM 2156 O O . PHE A 1 276 ? 22.463 -1.931 -31.717 1.00 96.06 276 PHE A O 1
ATOM 2163 N N . PRO A 1 277 ? 21.110 -2.120 -33.512 1.00 95.19 277 PRO A N 1
ATOM 2164 C CA . PRO A 1 277 ? 21.772 -1.078 -34.288 1.00 95.19 277 PRO A CA 1
ATOM 2165 C C . PRO A 1 277 ? 21.413 0.322 -33.792 1.00 95.19 277 PRO A C 1
ATOM 2167 O O . PRO A 1 277 ? 20.285 0.568 -33.380 1.00 95.19 277 PRO A O 1
ATOM 2170 N N . TYR A 1 278 ? 22.338 1.269 -33.928 1.00 95.75 278 TYR A N 1
ATOM 2171 C CA . TYR A 1 278 ? 22.045 2.693 -33.763 1.00 95.75 278 TYR A CA 1
ATOM 2172 C C . TYR A 1 278 ? 21.267 3.223 -34.976 1.00 95.75 278 TYR A C 1
ATOM 2174 O O . TYR A 1 278 ? 21.696 3.011 -36.113 1.00 95.75 278 TYR A O 1
ATOM 2182 N N . ARG A 1 279 ? 20.129 3.896 -34.754 1.00 91.88 279 ARG A N 1
ATOM 2183 C CA . ARG A 1 279 ? 19.230 4.322 -35.848 1.00 91.88 279 ARG A CA 1
ATOM 2184 C C . ARG A 1 279 ? 19.314 5.802 -36.215 1.00 91.88 279 ARG A C 1
ATOM 2186 O O . ARG A 1 279 ? 19.088 6.127 -37.378 1.00 91.88 279 ARG A O 1
ATOM 2193 N N . GLY A 1 280 ? 19.656 6.683 -35.277 1.00 89.88 280 GLY A N 1
ATOM 2194 C CA . GLY A 1 280 ? 19.666 8.129 -35.504 1.00 89.88 280 GLY A CA 1
ATOM 2195 C C . GLY A 1 280 ? 18.269 8.714 -35.760 1.00 89.88 280 GLY A C 1
ATOM 2196 O O . GLY A 1 280 ? 17.293 8.001 -36.005 1.00 89.88 280 GLY A O 1
ATOM 2197 N N . GLY A 1 281 ? 18.149 10.041 -35.702 1.00 91.12 281 GLY A N 1
ATOM 2198 C CA . GLY A 1 281 ? 16.895 10.767 -35.940 1.00 91.12 281 GLY A CA 1
ATOM 2199 C C . GLY A 1 281 ? 16.659 11.911 -34.953 1.00 91.12 281 GLY A C 1
ATOM 2200 O O . GLY A 1 281 ? 17.559 12.274 -34.201 1.00 91.12 281 GLY A O 1
ATOM 2201 N N . SER A 1 282 ? 15.451 12.486 -34.985 1.00 90.62 282 SER A N 1
ATOM 2202 C CA . SER A 1 282 ? 14.965 13.427 -33.958 1.00 90.62 282 SER A CA 1
ATOM 2203 C C . SER A 1 282 ? 14.597 12.687 -32.664 1.00 90.62 282 SER A C 1
ATOM 2205 O O . SER A 1 282 ? 14.730 11.469 -32.624 1.00 90.62 282 SER A O 1
ATOM 2207 N N . THR A 1 283 ? 14.101 13.382 -31.639 1.00 91.75 283 THR A N 1
ATOM 2208 C CA . THR A 1 283 ? 13.815 12.790 -30.316 1.00 91.75 283 THR A CA 1
ATOM 2209 C C . THR A 1 283 ? 12.328 12.921 -29.977 1.00 91.75 283 THR A C 1
ATOM 2211 O O . THR A 1 283 ? 11.924 13.869 -29.315 1.00 91.75 283 THR A O 1
ATOM 2214 N N . ASN A 1 284 ? 11.477 12.018 -30.479 1.00 94.94 284 ASN A N 1
ATOM 2215 C CA . ASN A 1 284 ? 10.020 12.065 -30.258 1.00 94.94 284 ASN A CA 1
ATOM 2216 C C . ASN A 1 284 ? 9.596 11.151 -29.092 1.00 94.94 284 ASN A C 1
ATOM 2218 O O . ASN A 1 284 ? 9.098 10.038 -29.306 1.00 94.94 284 ASN A O 1
ATOM 2222 N N . THR A 1 285 ? 9.807 11.609 -27.857 1.00 95.12 285 THR A N 1
ATOM 2223 C CA . THR A 1 285 ? 9.576 10.823 -26.634 1.00 95.12 285 THR A CA 1
ATOM 2224 C C . THR A 1 285 ? 8.087 10.551 -26.385 1.00 95.12 285 THR A C 1
ATOM 2226 O O . THR A 1 285 ? 7.715 9.444 -25.985 1.00 95.12 285 THR A O 1
ATOM 2229 N N . GLY A 1 286 ? 7.198 11.508 -26.674 1.00 96.62 286 GLY A N 1
ATOM 2230 C CA . GLY A 1 286 ? 5.750 11.348 -26.478 1.00 96.62 286 GLY A CA 1
ATOM 2231 C C . GLY A 1 286 ? 5.140 10.267 -27.374 1.00 96.62 286 GLY A C 1
ATOM 2232 O O . GLY A 1 286 ? 4.395 9.388 -26.914 1.00 96.62 286 GLY A O 1
ATOM 2233 N N . LYS A 1 287 ? 5.518 10.273 -28.656 1.00 97.62 287 LYS A N 1
ATOM 2234 C CA . LYS A 1 287 ? 5.165 9.221 -29.619 1.00 97.62 287 LYS A CA 1
ATOM 2235 C C . LYS A 1 287 ? 5.681 7.851 -29.180 1.00 97.62 287 LYS A C 1
ATOM 2237 O O . LYS A 1 287 ? 4.959 6.860 -29.300 1.00 97.62 287 LYS A O 1
ATOM 2242 N N . ALA A 1 288 ? 6.906 7.792 -28.663 1.00 97.44 288 ALA A N 1
ATOM 2243 C CA . ALA A 1 288 ? 7.526 6.551 -28.220 1.00 97.44 288 ALA A CA 1
ATOM 2244 C C . ALA A 1 288 ? 6.797 5.933 -27.011 1.00 97.44 288 ALA A C 1
ATOM 2246 O O . ALA A 1 288 ? 6.462 4.749 -27.034 1.00 97.44 288 ALA A O 1
ATOM 2247 N N . MET A 1 289 ? 6.434 6.743 -26.014 1.00 98.00 289 MET A N 1
ATOM 2248 C CA . MET A 1 289 ? 5.628 6.300 -24.866 1.00 98.00 289 MET A CA 1
ATOM 2249 C C . MET A 1 289 ? 4.231 5.814 -25.273 1.00 98.00 289 MET A C 1
ATOM 2251 O O . MET A 1 289 ? 3.760 4.774 -24.804 1.00 98.00 289 MET A O 1
ATOM 2255 N N . THR A 1 290 ? 3.584 6.518 -26.206 1.00 98.06 290 THR A N 1
ATOM 2256 C CA . THR A 1 290 ? 2.290 6.086 -26.763 1.00 98.06 290 THR A CA 1
ATOM 2257 C C . THR A 1 290 ? 2.413 4.718 -27.438 1.00 98.06 290 THR A C 1
ATOM 2259 O O . THR A 1 290 ? 1.571 3.841 -27.239 1.00 98.06 290 THR A O 1
ATOM 2262 N N . TYR A 1 291 ? 3.501 4.500 -28.181 1.00 98.44 291 TYR A N 1
ATOM 2263 C CA . TYR A 1 291 ? 3.788 3.224 -28.827 1.00 98.44 291 TYR A CA 1
ATOM 2264 C C . TYR A 1 291 ? 4.016 2.093 -27.818 1.00 98.44 291 TYR A C 1
ATOM 2266 O O . TYR A 1 291 ? 3.460 1.011 -27.998 1.00 98.44 291 TYR A O 1
ATOM 2274 N N . VAL A 1 292 ? 4.762 2.332 -26.734 1.00 98.25 292 VAL A N 1
ATOM 2275 C CA . VAL A 1 292 ? 4.945 1.340 -25.658 1.00 98.25 292 VAL A CA 1
ATOM 2276 C C . VAL A 1 292 ? 3.592 0.896 -25.095 1.00 98.25 292 VAL A C 1
ATOM 2278 O O . VAL A 1 292 ? 3.307 -0.304 -25.044 1.00 98.25 292 VAL A O 1
ATOM 2281 N N . ARG A 1 293 ? 2.714 1.852 -24.768 1.00 97.25 293 ARG A N 1
ATOM 2282 C CA . ARG A 1 293 ? 1.368 1.570 -24.249 1.00 97.25 293 ARG A CA 1
ATOM 2283 C C . ARG A 1 293 ? 0.522 0.731 -25.210 1.00 97.25 293 ARG A C 1
ATOM 2285 O O . ARG A 1 293 ? -0.132 -0.213 -24.787 1.00 97.25 293 ARG A O 1
ATOM 2292 N N . GLU A 1 294 ? 0.502 1.094 -26.491 1.00 97.00 294 GLU A N 1
ATOM 2293 C CA . GLU A 1 294 ? -0.459 0.546 -27.460 1.00 97.00 294 GLU A CA 1
ATOM 2294 C C . GLU A 1 294 ? 0.053 -0.668 -28.238 1.00 97.00 294 GLU A C 1
ATOM 2296 O O . GLU A 1 294 ? -0.745 -1.406 -28.821 1.00 97.00 294 GLU A O 1
ATOM 2301 N N . LYS A 1 295 ? 1.376 -0.854 -28.311 1.00 97.56 295 LYS A N 1
ATOM 2302 C CA . LYS A 1 295 ? 2.013 -1.860 -29.174 1.00 97.56 295 LYS A CA 1
ATOM 2303 C C . LYS A 1 295 ? 2.930 -2.824 -28.436 1.00 97.56 295 LYS A C 1
ATOM 2305 O O . LYS A 1 295 ? 3.191 -3.881 -29.002 1.00 97.56 295 LYS A O 1
ATOM 2310 N N . ILE A 1 296 ? 3.389 -2.506 -27.223 1.00 97.94 296 ILE A N 1
ATOM 2311 C CA . ILE A 1 296 ? 4.279 -3.382 -26.439 1.00 97.94 296 ILE A CA 1
ATOM 2312 C C . ILE A 1 296 ? 3.550 -4.001 -25.255 1.00 97.94 296 ILE A C 1
ATOM 2314 O O . ILE A 1 296 ? 3.548 -5.224 -25.133 1.00 97.94 296 ILE A O 1
ATOM 2318 N N . PHE A 1 297 ? 2.867 -3.192 -24.437 1.00 96.88 297 PHE A N 1
ATOM 2319 C CA . PHE A 1 297 ? 2.050 -3.668 -23.315 1.00 96.88 297 PHE A CA 1
ATOM 2320 C C . PHE A 1 297 ? 0.712 -4.277 -23.775 1.00 96.88 297 PHE A C 1
ATOM 2322 O O . PHE A 1 297 ? -0.364 -3.916 -23.304 1.00 96.88 297 PHE A O 1
ATOM 2329 N N . ILE A 1 298 ? 0.786 -5.222 -24.713 1.00 96.56 298 ILE A N 1
ATOM 2330 C CA . ILE A 1 298 ? -0.338 -5.985 -25.254 1.00 96.56 298 ILE A CA 1
ATOM 2331 C C . ILE A 1 298 ? -0.044 -7.484 -25.165 1.00 96.56 298 ILE A C 1
ATOM 2333 O O . ILE A 1 298 ? 1.092 -7.926 -25.353 1.00 96.56 298 ILE A O 1
ATOM 2337 N N . SER A 1 299 ? -1.074 -8.294 -24.924 1.00 95.12 299 SER A N 1
ATOM 2338 C CA . SER A 1 299 ? -0.898 -9.735 -24.693 1.00 95.12 299 SER A CA 1
ATOM 2339 C C . SER A 1 299 ? -0.302 -10.480 -25.890 1.00 95.12 299 SER A C 1
ATOM 2341 O O . SER A 1 299 ? 0.491 -11.398 -25.707 1.00 95.12 299 SER A O 1
ATOM 2343 N N . SER A 1 300 ? -0.571 -10.036 -27.124 1.00 96.44 300 SER A N 1
ATOM 2344 C CA . SER A 1 300 ? 0.047 -10.609 -28.333 1.00 96.44 300 SER A CA 1
ATOM 2345 C C . SER A 1 300 ? 1.565 -10.388 -28.422 1.00 96.44 300 SER A C 1
ATOM 2347 O O . SER A 1 300 ? 2.225 -10.993 -29.263 1.00 96.44 300 SER A O 1
ATOM 2349 N N . ARG A 1 301 ? 2.127 -9.511 -27.582 1.00 97.25 301 ARG A N 1
ATOM 2350 C CA . ARG A 1 301 ? 3.566 -9.224 -27.475 1.00 97.25 301 ARG A CA 1
ATOM 2351 C C . ARG A 1 301 ? 4.175 -9.702 -26.157 1.00 97.25 301 ARG A C 1
ATOM 2353 O O . ARG A 1 301 ? 5.322 -9.371 -25.881 1.00 97.25 301 ARG A O 1
ATOM 2360 N N . GLY A 1 302 ? 3.434 -10.497 -25.383 1.00 95.44 302 GLY A N 1
ATOM 2361 C CA . GLY A 1 302 ? 3.903 -11.111 -24.141 1.00 95.44 302 GLY A CA 1
ATOM 2362 C C . GLY A 1 302 ? 3.454 -10.418 -22.862 1.00 95.44 302 GLY A C 1
ATOM 2363 O O . GLY A 1 302 ? 3.683 -10.973 -21.798 1.00 95.44 302 GLY A O 1
ATOM 2364 N N . ALA A 1 303 ? 2.779 -9.266 -22.939 1.00 96.06 303 ALA A N 1
ATOM 2365 C CA . ALA A 1 303 ? 2.359 -8.559 -21.733 1.00 96.06 303 ALA A CA 1
ATOM 2366 C C . ALA A 1 303 ? 1.350 -9.380 -20.912 1.00 96.06 303 ALA A C 1
ATOM 2368 O O . ALA A 1 303 ? 0.302 -9.806 -21.425 1.00 96.06 303 ALA A O 1
ATOM 2369 N N . ARG A 1 304 ? 1.663 -9.583 -19.633 1.00 93.44 304 ARG A N 1
ATOM 2370 C CA . ARG A 1 304 ? 0.896 -10.401 -18.694 1.00 93.44 304 ARG A CA 1
ATOM 2371 C C . ARG A 1 304 ? -0.098 -9.545 -17.919 1.00 93.44 304 ARG A C 1
ATOM 2373 O O . ARG A 1 304 ? 0.195 -8.441 -17.469 1.00 93.44 304 ARG A O 1
ATOM 2380 N N . GLN A 1 305 ? -1.300 -10.085 -17.750 1.00 81.06 305 GLN A N 1
ATOM 2381 C CA . GLN A 1 305 ? -2.306 -9.520 -16.856 1.00 81.06 305 GLN A CA 1
ATOM 2382 C C . GLN A 1 305 ? -1.940 -9.960 -15.429 1.00 81.06 305 GLN A C 1
ATOM 2384 O O . GLN A 1 305 ? -1.718 -11.149 -15.215 1.00 81.06 305 GLN A O 1
ATOM 2389 N N . ASN A 1 306 ? -1.880 -9.034 -14.467 1.00 80.94 306 ASN A N 1
ATOM 2390 C CA . ASN A 1 306 ? -1.509 -9.272 -13.056 1.00 80.94 306 ASN A CA 1
ATOM 2391 C C . ASN A 1 306 ? -0.006 -9.387 -12.739 1.00 80.94 306 ASN A C 1
ATOM 2393 O O . ASN A 1 306 ? 0.365 -10.031 -11.759 1.00 80.94 306 ASN A O 1
ATOM 2397 N N . VAL A 1 307 ? 0.852 -8.719 -13.508 1.00 88.19 307 VAL A N 1
ATOM 2398 C CA . VAL A 1 307 ? 2.244 -8.459 -13.106 1.00 88.19 307 VAL A CA 1
ATOM 2399 C C . VAL A 1 307 ? 2.515 -6.950 -13.166 1.00 88.19 307 VAL A C 1
ATOM 2401 O O . VAL A 1 307 ? 1.879 -6.264 -13.974 1.00 88.19 307 VAL A O 1
ATOM 2404 N N . PRO A 1 308 ? 3.427 -6.402 -12.345 1.00 90.62 308 PRO A N 1
ATOM 2405 C CA . PRO A 1 308 ? 3.870 -5.024 -12.483 1.00 90.62 308 PRO A CA 1
ATOM 2406 C C . PRO A 1 308 ? 4.446 -4.773 -13.869 1.00 90.62 308 PRO A C 1
ATOM 2408 O O . PRO A 1 308 ? 5.176 -5.604 -14.421 1.00 90.62 308 PRO A O 1
ATOM 2411 N N . ARG A 1 309 ? 4.127 -3.602 -14.413 1.00 95.00 309 ARG A N 1
ATOM 2412 C CA . ARG A 1 309 ? 4.660 -3.122 -15.684 1.00 95.00 309 ARG A CA 1
ATOM 2413 C C . ARG A 1 309 ? 5.596 -1.967 -15.403 1.00 95.00 309 ARG A C 1
ATOM 2415 O O . ARG A 1 309 ? 5.178 -0.967 -14.831 1.00 95.00 309 ARG A O 1
ATOM 2422 N N . VAL A 1 310 ? 6.845 -2.113 -15.817 1.00 96.25 310 VAL A N 1
ATOM 2423 C CA . VAL A 1 310 ? 7.893 -1.118 -15.602 1.00 96.25 310 VAL A CA 1
ATOM 2424 C C . VAL A 1 310 ? 8.381 -0.622 -16.953 1.00 96.25 310 VAL A C 1
ATOM 2426 O O . VAL A 1 310 ? 8.609 -1.411 -17.869 1.00 96.25 310 VAL A O 1
ATOM 2429 N N . MET A 1 311 ? 8.562 0.685 -17.086 1.00 98.12 311 MET A N 1
ATOM 2430 C CA . MET A 1 311 ? 9.228 1.304 -18.221 1.00 98.12 311 MET A CA 1
ATOM 2431 C C . MET A 1 311 ? 10.468 2.045 -17.725 1.00 98.12 311 MET A C 1
ATOM 2433 O O . MET A 1 311 ? 10.366 2.907 -16.860 1.00 98.12 311 MET A O 1
ATOM 2437 N N . VAL A 1 312 ? 11.630 1.732 -18.292 1.00 97.62 312 VAL A N 1
ATOM 2438 C CA . VAL A 1 312 ? 12.870 2.479 -18.053 1.00 97.62 312 VAL A CA 1
ATOM 2439 C C . VAL A 1 312 ? 13.154 3.311 -19.296 1.00 97.62 312 VAL A C 1
ATOM 2441 O O . VAL A 1 312 ? 13.492 2.761 -20.345 1.00 97.62 312 VAL A O 1
ATOM 2444 N N . LEU A 1 313 ? 12.972 4.625 -19.190 1.00 97.50 313 LEU A N 1
ATOM 2445 C CA . LEU A 1 313 ? 13.302 5.597 -20.225 1.00 97.50 313 LEU A CA 1
ATOM 2446 C C . LEU A 1 313 ? 14.772 5.999 -20.101 1.00 97.50 313 LEU A C 1
ATOM 2448 O O . LEU A 1 313 ? 15.204 6.398 -19.026 1.00 97.50 313 LEU A O 1
ATOM 2452 N N . ILE A 1 314 ? 15.518 5.953 -21.202 1.00 95.56 314 ILE A N 1
ATOM 2453 C CA . ILE A 1 314 ? 16.888 6.472 -21.290 1.00 95.56 314 ILE A CA 1
ATOM 2454 C C . ILE A 1 314 ? 16.920 7.516 -22.398 1.00 95.56 314 ILE A C 1
ATOM 2456 O O . ILE A 1 314 ? 16.618 7.180 -23.542 1.00 95.56 314 ILE A O 1
ATOM 2460 N N . THR A 1 315 ? 17.289 8.754 -22.071 1.00 93.56 315 THR A N 1
ATOM 2461 C CA . THR A 1 315 ? 17.357 9.871 -23.026 1.00 93.56 315 THR A CA 1
ATOM 2462 C C . THR A 1 315 ? 18.476 10.842 -22.664 1.00 93.56 315 THR A C 1
ATOM 2464 O O . THR A 1 315 ? 18.866 10.948 -21.501 1.00 93.56 315 THR A O 1
ATOM 2467 N N . ASP A 1 316 ? 19.020 11.539 -23.658 1.00 84.38 316 ASP A N 1
ATOM 2468 C CA . ASP A 1 316 ? 20.116 12.495 -23.476 1.00 84.38 316 ASP A CA 1
ATOM 2469 C C . ASP A 1 316 ? 19.718 13.953 -23.739 1.00 84.38 316 ASP A C 1
ATOM 2471 O O . ASP A 1 316 ? 20.570 14.840 -23.710 1.00 84.38 316 ASP A O 1
ATOM 2475 N N . GLY A 1 317 ? 18.443 14.213 -24.037 1.00 72.62 317 GLY A N 1
ATOM 2476 C CA . GLY A 1 317 ? 18.040 15.516 -24.536 1.00 72.62 317 GLY A CA 1
ATOM 2477 C C . GLY A 1 317 ? 16.547 15.795 -24.471 1.00 72.62 317 GLY A C 1
ATOM 2478 O O . GLY A 1 317 ? 15.724 14.976 -24.065 1.00 72.62 317 GLY A O 1
ATOM 2479 N N . LYS A 1 318 ? 16.210 17.019 -24.877 1.00 85.62 318 LYS A N 1
ATOM 2480 C CA . LYS A 1 318 ? 14.848 17.546 -24.866 1.00 85.62 318 LYS A CA 1
ATOM 2481 C C . LYS A 1 318 ? 13.961 16.830 -25.882 1.00 85.62 318 LYS A C 1
ATOM 2483 O O . LYS A 1 318 ? 14.328 16.696 -27.053 1.00 85.62 318 LYS A O 1
ATOM 2488 N N . SER A 1 319 ? 12.745 16.478 -25.471 1.00 89.06 319 SER A N 1
ATOM 2489 C CA . SER A 1 319 ? 11.761 15.943 -26.413 1.00 89.06 319 SER A CA 1
ATOM 2490 C C . SER A 1 319 ? 11.398 16.969 -27.500 1.00 89.06 319 SER A C 1
ATOM 2492 O O . SER A 1 319 ? 11.208 18.158 -27.238 1.00 89.06 319 SER A O 1
ATOM 2494 N N . SER A 1 320 ? 11.266 16.496 -28.739 1.00 90.19 320 SER A N 1
ATOM 2495 C CA . SER A 1 320 ? 10.837 17.276 -29.909 1.00 90.19 320 SER A CA 1
ATOM 2496 C C . SER A 1 320 ? 9.310 17.333 -30.065 1.00 90.19 320 SER A C 1
ATOM 2498 O O . SER A 1 320 ? 8.801 18.122 -30.861 1.00 90.19 320 SER A O 1
ATOM 2500 N N . ASP A 1 321 ? 8.573 16.506 -29.318 1.00 93.94 321 ASP A N 1
ATOM 2501 C CA . ASP A 1 321 ? 7.111 16.446 -29.293 1.00 93.94 321 ASP A CA 1
ATOM 2502 C C . ASP A 1 321 ? 6.544 16.578 -27.869 1.00 93.94 321 ASP A C 1
ATOM 2504 O O . ASP A 1 321 ? 7.268 16.546 -26.872 1.00 93.94 321 ASP A O 1
ATOM 2508 N N . SER A 1 322 ? 5.221 16.743 -27.769 1.00 93.94 322 SER A N 1
ATOM 2509 C CA . SER A 1 322 ? 4.531 16.774 -26.476 1.00 93.94 322 SER A CA 1
ATOM 2510 C C . SER A 1 322 ? 4.492 15.380 -25.852 1.00 93.94 322 SER A C 1
ATOM 2512 O O . SER A 1 322 ? 3.978 14.437 -26.451 1.00 93.94 322 SER A O 1
ATOM 2514 N N . PHE A 1 323 ? 4.988 15.265 -24.623 1.00 94.75 323 PHE A N 1
ATOM 2515 C CA . PHE A 1 323 ? 5.158 13.986 -23.929 1.00 94.75 323 PHE A CA 1
ATOM 2516 C C . PHE A 1 323 ? 4.298 13.839 -22.665 1.00 94.75 323 PHE A C 1
ATOM 2518 O O . PHE A 1 323 ? 4.030 12.718 -22.239 1.00 94.75 323 PHE A O 1
ATOM 2525 N N . LYS A 1 324 ? 3.817 14.945 -22.078 1.00 94.88 324 LYS A N 1
ATOM 2526 C CA . LYS A 1 324 ? 3.124 14.939 -20.773 1.00 94.88 324 LYS A CA 1
ATOM 2527 C C . LYS A 1 324 ? 1.855 14.084 -20.766 1.00 94.88 324 LYS A C 1
ATOM 2529 O O . LYS A 1 324 ? 1.652 13.296 -19.850 1.00 94.88 324 LYS A O 1
ATOM 2534 N N . ASP A 1 325 ? 1.014 14.216 -21.791 1.00 96.25 325 ASP A N 1
ATOM 2535 C CA . ASP A 1 325 ? -0.223 13.429 -21.907 1.00 96.25 325 ASP A CA 1
ATOM 2536 C C . ASP A 1 325 ? 0.071 11.931 -22.086 1.00 96.25 325 ASP A C 1
ATOM 2538 O O . ASP A 1 325 ? -0.574 11.090 -21.462 1.00 96.25 325 ASP A O 1
ATOM 2542 N N . ALA A 1 326 ? 1.096 11.589 -22.872 1.00 96.81 326 ALA A N 1
ATOM 2543 C CA . ALA A 1 326 ? 1.517 10.205 -23.072 1.00 96.81 326 ALA A CA 1
ATOM 2544 C C . ALA A 1 326 ? 2.060 9.571 -21.777 1.00 96.81 326 ALA A C 1
ATOM 2546 O O . ALA A 1 326 ? 1.678 8.446 -21.453 1.00 96.81 326 ALA A O 1
ATOM 2547 N N . ALA A 1 327 ? 2.874 10.304 -21.008 1.00 96.62 327 ALA A N 1
ATOM 2548 C CA . ALA A 1 327 ? 3.361 9.857 -19.703 1.00 96.62 327 ALA A CA 1
ATOM 2549 C C . ALA A 1 327 ? 2.208 9.651 -18.706 1.00 96.62 327 ALA A C 1
ATOM 2551 O O . ALA A 1 327 ? 2.079 8.580 -18.116 1.00 96.62 327 ALA A O 1
ATOM 2552 N N . THR A 1 328 ? 1.295 10.624 -18.591 1.00 96.44 328 THR A N 1
ATOM 2553 C CA . THR A 1 328 ? 0.098 10.506 -17.740 1.00 96.44 328 THR A CA 1
ATOM 2554 C C . THR A 1 328 ? -0.750 9.297 -18.124 1.00 96.44 328 THR A C 1
ATOM 2556 O O . THR A 1 328 ? -1.197 8.549 -17.260 1.00 96.44 328 THR A O 1
ATOM 2559 N N . LYS A 1 329 ? -0.935 9.046 -19.422 1.00 97.19 329 LYS A N 1
ATOM 2560 C CA . LYS A 1 329 ? -1.686 7.888 -19.919 1.00 97.19 329 LYS A CA 1
ATOM 2561 C C . LYS A 1 329 ? -1.050 6.542 -19.581 1.00 97.19 329 LYS A C 1
ATOM 2563 O O . LYS A 1 329 ? -1.796 5.574 -19.478 1.00 97.19 329 LYS A O 1
ATOM 2568 N N . LEU A 1 330 ? 0.276 6.462 -19.459 1.00 96.62 330 LEU A N 1
ATOM 2569 C CA . LEU A 1 330 ? 0.980 5.263 -18.992 1.00 96.62 330 LEU A CA 1
ATOM 2570 C C . LEU A 1 330 ? 0.825 5.088 -17.477 1.00 96.62 330 LEU A C 1
ATOM 2572 O O . LEU A 1 330 ? 0.433 4.011 -17.033 1.00 96.62 330 LEU A O 1
ATOM 2576 N N . ARG A 1 331 ? 1.037 6.154 -16.696 1.00 94.62 331 ARG A N 1
ATOM 2577 C CA . ARG A 1 331 ? 0.866 6.121 -15.232 1.00 94.62 331 ARG A CA 1
ATOM 2578 C C . ARG A 1 331 ? -0.562 5.761 -14.817 1.00 94.62 331 ARG A C 1
ATOM 2580 O O . ARG A 1 331 ? -0.750 4.949 -13.924 1.00 94.62 331 ARG A O 1
ATOM 2587 N N . ASN A 1 332 ? -1.568 6.283 -15.524 1.00 92.50 332 ASN A N 1
ATOM 2588 C CA . ASN A 1 332 ? -2.986 5.983 -15.273 1.00 92.50 332 ASN A CA 1
ATOM 2589 C C . ASN A 1 332 ? -3.373 4.525 -15.553 1.00 92.50 332 ASN A C 1
ATOM 2591 O O . ASN A 1 332 ? -4.463 4.102 -15.175 1.00 92.50 332 ASN A O 1
ATOM 2595 N N . VAL A 1 333 ? -2.529 3.772 -16.261 1.00 90.38 333 VAL A N 1
ATOM 2596 C CA . VAL A 1 333 ? -2.698 2.328 -16.441 1.00 90.38 333 VAL A CA 1
ATOM 2597 C C . VAL A 1 333 ? -1.660 1.556 -15.633 1.00 90.38 333 VAL A C 1
ATOM 2599 O O . VAL A 1 333 ? -1.262 0.482 -16.067 1.00 90.38 333 VAL A O 1
ATOM 2602 N N . ASP A 1 334 ? -1.224 2.082 -14.488 1.00 89.44 334 ASP A N 1
ATOM 2603 C CA . ASP A 1 334 ? -0.317 1.432 -13.532 1.00 89.44 334 ASP A CA 1
ATOM 2604 C C . ASP A 1 334 ? 1.008 0.956 -14.160 1.00 89.44 334 ASP A C 1
ATOM 2606 O O . ASP A 1 334 ? 1.506 -0.131 -13.861 1.00 89.44 334 ASP A O 1
ATOM 2610 N N . VAL A 1 335 ? 1.562 1.745 -15.089 1.00 95.00 335 VAL A N 1
ATOM 2611 C CA . VAL A 1 335 ? 2.950 1.570 -15.536 1.00 95.00 335 VAL A CA 1
ATOM 2612 C C . VAL A 1 335 ? 3.849 2.420 -14.652 1.00 95.00 335 VAL A C 1
ATOM 2614 O O . VAL A 1 335 ? 3.649 3.629 -14.531 1.00 95.00 335 VAL A O 1
ATOM 2617 N N . GLU A 1 336 ? 4.850 1.776 -14.067 1.00 94.56 336 GLU A N 1
ATOM 2618 C CA . GLU A 1 336 ? 5.883 2.420 -13.271 1.00 94.56 336 GLU A CA 1
ATOM 2619 C C . GLU A 1 336 ? 7.016 2.909 -14.175 1.00 94.56 336 GLU A C 1
ATOM 2621 O O . GLU A 1 336 ? 7.644 2.109 -14.871 1.00 94.56 336 GLU A O 1
ATOM 2626 N N . ILE A 1 337 ? 7.266 4.216 -14.200 1.00 97.38 337 ILE A N 1
ATOM 2627 C CA . ILE A 1 337 ? 8.204 4.846 -15.126 1.00 97.38 337 ILE A CA 1
ATOM 2628 C C . ILE A 1 337 ? 9.429 5.353 -14.366 1.00 97.38 337 ILE A C 1
ATOM 2630 O O . ILE A 1 337 ? 9.328 6.271 -13.554 1.00 97.38 337 ILE A O 1
ATOM 2634 N N . PHE A 1 338 ? 10.590 4.797 -14.706 1.00 96.44 338 PHE A N 1
ATOM 2635 C CA . PHE A 1 338 ? 11.904 5.294 -14.302 1.00 96.44 338 PHE A CA 1
ATOM 2636 C C . PHE A 1 338 ? 12.527 6.061 -15.465 1.00 96.44 338 PHE A C 1
ATOM 2638 O O . PHE A 1 338 ? 12.516 5.581 -16.600 1.00 96.44 338 PHE A O 1
ATOM 2645 N N . ALA A 1 339 ? 13.082 7.238 -15.197 1.00 96.06 339 ALA A N 1
ATOM 2646 C CA . ALA A 1 339 ? 13.701 8.091 -16.199 1.00 96.06 339 ALA A CA 1
ATOM 2647 C C . ALA A 1 339 ? 15.195 8.265 -15.909 1.00 96.06 339 ALA A C 1
ATOM 2649 O O . ALA A 1 339 ? 15.590 8.669 -14.819 1.00 96.06 339 ALA A O 1
ATOM 2650 N N . VAL A 1 340 ? 16.024 7.966 -16.906 1.00 95.06 340 VAL A N 1
ATOM 2651 C CA . VAL A 1 340 ? 17.477 8.124 -16.876 1.00 95.06 340 VAL A CA 1
ATOM 2652 C C . VAL A 1 340 ? 17.863 9.181 -17.905 1.00 95.06 340 VAL A C 1
ATOM 2654 O O . VAL A 1 340 ? 17.789 8.950 -19.114 1.00 95.06 340 VAL A O 1
ATOM 2657 N N . GLY A 1 341 ? 18.252 10.347 -17.405 1.00 92.38 341 GLY A N 1
ATOM 2658 C CA . GLY A 1 341 ? 18.795 11.452 -18.175 1.00 92.38 341 GLY A CA 1
ATOM 2659 C C . GLY A 1 341 ? 20.313 11.400 -18.243 1.00 92.38 341 GLY A C 1
ATOM 2660 O O . GLY A 1 341 ? 20.978 11.135 -17.241 1.00 92.38 341 GLY A O 1
ATOM 2661 N N . VAL A 1 342 ? 20.870 11.698 -19.411 1.00 87.75 342 VAL A N 1
ATOM 2662 C CA . VAL A 1 342 ? 22.318 11.826 -19.599 1.00 87.75 342 VAL A CA 1
ATOM 2663 C C . VAL A 1 342 ? 22.650 13.203 -20.152 1.00 87.75 342 VAL A C 1
ATOM 2665 O O . VAL A 1 342 ? 21.989 13.660 -21.080 1.00 87.75 342 VAL A O 1
ATOM 2668 N N . LYS A 1 343 ? 23.717 13.829 -19.646 1.00 83.25 343 LYS A N 1
ATOM 2669 C CA . LYS A 1 343 ? 24.310 15.050 -20.211 1.00 83.25 343 LYS A CA 1
ATOM 2670 C C . LYS A 1 343 ? 23.321 16.222 -20.346 1.00 83.25 343 LYS A C 1
ATOM 2672 O O . LYS A 1 343 ? 23.117 16.944 -19.380 1.00 83.25 343 LYS A O 1
ATOM 2677 N N . ASP A 1 344 ? 22.736 16.425 -21.529 1.00 82.19 344 ASP A N 1
ATOM 2678 C CA . ASP A 1 344 ? 21.878 17.574 -21.860 1.00 82.19 344 ASP A CA 1
ATOM 2679 C C . ASP A 1 344 ? 20.386 17.297 -21.562 1.00 82.19 344 ASP A C 1
ATOM 2681 O O . ASP A 1 344 ? 19.502 18.070 -21.950 1.00 82.19 344 ASP A O 1
ATOM 2685 N N . ALA A 1 345 ? 20.092 16.184 -20.880 1.00 87.50 345 ALA A N 1
ATOM 2686 C CA . ALA A 1 345 ? 18.755 15.856 -20.416 1.00 87.50 345 ALA A CA 1
ATOM 2687 C C . ALA A 1 345 ? 18.236 16.918 -19.431 1.00 87.50 345 ALA A C 1
ATOM 2689 O O . ALA A 1 345 ? 18.960 17.440 -18.587 1.00 87.50 345 ALA A O 1
ATOM 2690 N N . VAL A 1 346 ? 16.949 17.247 -19.546 1.00 90.12 346 VAL A N 1
ATOM 2691 C CA . VAL A 1 346 ? 16.319 18.285 -18.726 1.00 90.12 346 VAL A CA 1
ATOM 2692 C C . VAL A 1 346 ? 15.569 17.623 -17.575 1.00 90.12 346 VAL A C 1
ATOM 2694 O O . VAL A 1 346 ? 14.500 17.052 -17.799 1.00 90.12 346 VAL A O 1
ATOM 2697 N N . ARG A 1 347 ? 16.083 17.749 -16.342 1.00 89.25 347 ARG A N 1
ATOM 2698 C CA . ARG A 1 347 ? 15.483 17.155 -15.134 1.00 89.25 347 ARG A CA 1
ATOM 2699 C C . ARG A 1 347 ? 13.969 17.321 -15.038 1.00 89.25 347 ARG A C 1
ATOM 2701 O O . ARG A 1 347 ? 13.255 16.351 -14.820 1.00 89.25 347 ARG A O 1
ATOM 2708 N N . SER A 1 348 ? 13.466 18.533 -15.261 1.00 91.31 348 SER A N 1
ATOM 2709 C CA . SER A 1 348 ? 12.032 18.829 -15.152 1.00 91.31 348 SER A CA 1
ATOM 2710 C C . SER A 1 348 ? 11.172 18.129 -16.214 1.00 91.31 348 SER A C 1
ATOM 2712 O O . SER A 1 348 ? 9.979 17.916 -15.996 1.00 91.31 348 SER A O 1
ATOM 2714 N N . GLU A 1 349 ? 11.745 17.743 -17.361 1.00 93.62 349 GLU A N 1
ATOM 2715 C CA . GLU A 1 349 ? 11.060 16.875 -18.325 1.00 93.62 349 GLU A CA 1
ATOM 2716 C C . GLU A 1 349 ? 11.022 15.429 -17.827 1.00 93.62 349 GLU A C 1
ATOM 2718 O O . GLU A 1 349 ? 9.973 14.791 -17.918 1.00 93.62 349 GLU A O 1
ATOM 2723 N N . LEU A 1 350 ? 12.123 14.939 -17.248 1.00 94.75 350 LEU A N 1
ATOM 2724 C CA . LEU A 1 350 ? 12.204 13.595 -16.671 1.00 94.75 350 LEU A CA 1
ATOM 2725 C C . LEU A 1 350 ? 11.237 13.434 -15.495 1.00 94.75 350 LEU A C 1
ATOM 2727 O O . LEU A 1 350 ? 10.500 12.456 -15.461 1.00 94.75 350 LEU A O 1
ATOM 2731 N N . GLU A 1 351 ? 11.163 14.417 -14.597 1.00 95.06 351 GLU A N 1
ATOM 2732 C CA . GLU A 1 351 ? 10.212 14.451 -13.474 1.00 95.06 351 GLU A CA 1
ATOM 2733 C C . GLU A 1 351 ? 8.757 14.466 -13.960 1.00 95.06 351 GLU A C 1
ATOM 2735 O O . GLU A 1 351 ? 7.901 13.781 -13.411 1.00 95.06 351 GLU A O 1
ATOM 2740 N N . ALA A 1 352 ? 8.460 15.170 -15.057 1.00 94.25 352 ALA A N 1
ATOM 2741 C CA . ALA A 1 352 ? 7.120 15.161 -15.644 1.00 94.25 352 ALA A CA 1
ATOM 2742 C C . ALA A 1 352 ? 6.751 13.815 -16.311 1.00 94.25 352 ALA A C 1
ATOM 2744 O O . ALA A 1 352 ? 5.561 13.542 -16.541 1.00 94.25 352 ALA A O 1
ATOM 2745 N N . ILE A 1 353 ? 7.745 12.988 -16.651 1.00 96.19 353 ILE A N 1
ATOM 2746 C CA . ILE A 1 353 ? 7.573 11.672 -17.279 1.00 96.19 353 ILE A CA 1
ATOM 2747 C C . ILE A 1 353 ? 7.527 10.549 -16.239 1.00 96.19 353 ILE A C 1
ATOM 2749 O O . ILE A 1 353 ? 6.654 9.686 -16.328 1.00 96.19 353 ILE A O 1
ATOM 2753 N N . ALA A 1 354 ? 8.445 10.562 -15.279 1.00 96.06 354 ALA A N 1
ATOM 2754 C CA . ALA A 1 354 ? 8.583 9.547 -14.250 1.00 96.06 354 ALA A CA 1
ATOM 2755 C C . ALA A 1 354 ? 7.376 9.509 -13.297 1.00 96.06 354 ALA A C 1
ATOM 2757 O O . ALA A 1 354 ? 6.482 10.364 -13.335 1.00 96.06 354 ALA A O 1
ATOM 2758 N N . ASN A 1 355 ? 7.325 8.469 -12.471 1.00 94.12 355 ASN A N 1
ATOM 2759 C CA . ASN A 1 355 ? 6.406 8.397 -11.342 1.00 94.12 355 ASN A CA 1
ATOM 2760 C C . ASN A 1 355 ? 6.975 9.155 -10.131 1.00 94.12 355 ASN A C 1
ATOM 2762 O O . ASN A 1 355 ? 8.174 9.405 -10.043 1.00 94.12 355 ASN A O 1
ATOM 2766 N N . GLU A 1 356 ? 6.104 9.519 -9.190 1.00 87.50 356 GLU A N 1
ATOM 2767 C CA . GLU A 1 356 ? 6.517 10.099 -7.908 1.00 87.50 356 GLU A CA 1
ATOM 2768 C C . GLU A 1 356 ? 6.886 8.990 -6.898 1.00 87.50 356 GLU A C 1
ATOM 2770 O O . GLU A 1 356 ? 6.224 7.945 -6.885 1.00 87.50 356 GLU A O 1
ATOM 2775 N N . PRO A 1 357 ? 7.860 9.215 -5.994 1.00 88.81 357 PRO A N 1
ATOM 2776 C CA . PRO A 1 357 ? 8.634 10.446 -5.836 1.00 88.81 357 PRO A CA 1
ATOM 2777 C C . PRO A 1 357 ? 9.851 10.513 -6.777 1.00 88.81 357 PRO A C 1
ATOM 2779 O O . PRO A 1 357 ? 10.506 9.503 -7.053 1.00 88.81 357 PRO A O 1
ATOM 2782 N N . ALA A 1 358 ? 10.162 11.719 -7.262 1.00 86.44 358 ALA A N 1
ATOM 2783 C CA . ALA A 1 358 ? 11.226 11.953 -8.245 1.00 86.44 358 ALA A CA 1
ATOM 2784 C C . ALA A 1 358 ? 12.631 11.483 -7.814 1.00 86.44 358 ALA A C 1
ATOM 2786 O O . ALA A 1 358 ? 13.414 11.046 -8.652 1.00 86.44 358 ALA A O 1
ATOM 2787 N N . ASP A 1 359 ? 12.958 11.538 -6.524 1.00 81.94 359 ASP A N 1
ATOM 2788 C CA . ASP A 1 359 ? 14.259 11.138 -5.961 1.00 81.94 359 ASP A CA 1
ATOM 2789 C C . ASP A 1 359 ? 14.602 9.650 -6.157 1.00 81.94 359 ASP A C 1
ATOM 2791 O O . ASP A 1 359 ? 15.774 9.281 -6.161 1.00 81.94 359 ASP A O 1
ATOM 2795 N N . THR A 1 360 ? 13.589 8.807 -6.356 1.00 83.81 360 THR A N 1
ATOM 2796 C CA . THR A 1 360 ? 13.738 7.359 -6.579 1.00 83.81 360 THR A CA 1
ATOM 2797 C C . THR A 1 360 ? 13.418 6.925 -8.010 1.00 83.81 360 THR A C 1
ATOM 2799 O O . THR A 1 360 ? 13.691 5.778 -8.366 1.00 83.81 360 THR A O 1
ATOM 2802 N N . HIS A 1 361 ? 12.875 7.824 -8.840 1.00 91.25 361 HIS A N 1
ATOM 2803 C CA . HIS A 1 361 ? 12.437 7.521 -10.209 1.00 91.25 361 HIS A CA 1
ATOM 2804 C C . HIS A 1 361 ? 13.172 8.314 -11.294 1.00 91.25 361 HIS A C 1
ATOM 2806 O O . HIS A 1 361 ? 13.071 7.958 -12.470 1.00 91.25 361 HIS A O 1
ATOM 2812 N N . VAL A 1 362 ? 13.924 9.355 -10.929 1.00 92.88 362 VAL A N 1
ATOM 2813 C CA . VAL A 1 362 ? 14.697 10.183 -11.860 1.00 92.88 362 VAL A CA 1
ATOM 2814 C C . VAL A 1 362 ? 16.179 10.099 -11.527 1.00 92.88 362 VAL A C 1
ATOM 2816 O O . VAL A 1 362 ? 16.618 10.474 -10.442 1.00 92.88 362 VAL A O 1
ATOM 2819 N N . TYR A 1 363 ? 16.958 9.656 -12.507 1.00 90.00 363 TYR A N 1
ATOM 2820 C CA . TYR A 1 363 ? 18.405 9.532 -12.421 1.00 90.00 363 TYR A CA 1
ATOM 2821 C C . TYR A 1 363 ? 19.042 10.419 -13.476 1.00 90.00 363 TYR A C 1
ATOM 2823 O O . TYR A 1 363 ? 18.698 10.330 -14.651 1.00 90.00 363 TYR A O 1
ATOM 2831 N N . GLU A 1 364 ? 19.992 11.247 -13.066 1.00 88.12 364 GLU A N 1
ATOM 2832 C CA . GLU A 1 364 ? 20.787 12.061 -13.977 1.00 88.12 364 GLU A CA 1
ATOM 2833 C C . GLU A 1 364 ? 22.250 11.673 -13.836 1.00 88.12 364 GLU A C 1
ATOM 2835 O O . GLU A 1 364 ? 22.771 11.540 -12.727 1.00 88.12 364 GLU A O 1
ATOM 2840 N N . VAL A 1 365 ? 22.909 11.477 -14.971 1.00 84.19 365 VAL A N 1
ATOM 2841 C CA . VAL A 1 365 ? 24.348 11.238 -15.023 1.00 84.19 365 VAL A CA 1
ATOM 2842 C C . VAL A 1 365 ? 25.021 12.321 -15.852 1.00 84.19 365 VAL A C 1
ATOM 2844 O O . VAL A 1 365 ? 24.542 12.709 -16.920 1.00 84.19 365 VAL A O 1
ATOM 2847 N N . GLU A 1 366 ? 26.150 12.807 -15.340 1.00 78.44 366 GLU A N 1
ATOM 2848 C CA . GLU A 1 366 ? 26.948 13.868 -15.967 1.00 78.44 366 GLU A CA 1
ATOM 2849 C C . GLU A 1 366 ? 27.452 13.445 -17.355 1.00 78.44 366 GLU A C 1
ATOM 2851 O O . GLU A 1 366 ? 27.504 14.247 -18.287 1.00 78.44 366 GLU A O 1
ATOM 2856 N N . ASP A 1 367 ? 27.775 12.160 -17.502 1.00 76.62 367 ASP A N 1
ATOM 2857 C CA . ASP A 1 367 ? 28.203 11.546 -18.745 1.00 76.62 367 ASP A CA 1
ATOM 2858 C C . ASP A 1 367 ? 27.792 10.065 -18.817 1.00 76.62 367 ASP A C 1
ATOM 2860 O O . ASP A 1 367 ? 27.268 9.467 -17.875 1.00 76.62 367 ASP A O 1
ATOM 2864 N N . PHE A 1 368 ? 28.048 9.460 -19.974 1.00 73.19 368 PHE A N 1
ATOM 2865 C CA . PHE A 1 368 ? 27.746 8.057 -20.234 1.00 73.19 368 PHE A CA 1
ATOM 2866 C C . PHE A 1 368 ? 28.711 7.079 -19.524 1.00 73.19 368 PHE A C 1
ATOM 2868 O O . PHE A 1 368 ? 28.440 5.882 -19.502 1.00 73.19 368 PHE A O 1
ATOM 2875 N N . ASP A 1 369 ? 29.829 7.543 -18.951 1.00 72.88 369 ASP A N 1
ATOM 2876 C CA . ASP A 1 369 ? 30.769 6.701 -18.189 1.00 72.88 369 ASP A CA 1
ATOM 2877 C C . ASP A 1 369 ? 30.311 6.531 -16.726 1.00 72.88 369 ASP A C 1
ATOM 2879 O O . ASP A 1 369 ? 30.603 5.524 -16.075 1.00 72.88 369 ASP A O 1
ATOM 2883 N N . ALA A 1 370 ? 29.508 7.472 -16.220 1.00 76.69 370 ALA A N 1
ATOM 2884 C CA . ALA A 1 370 ? 28.935 7.451 -14.878 1.00 76.69 370 ALA A CA 1
ATOM 2885 C C . ALA A 1 370 ? 27.760 6.468 -14.698 1.00 76.69 370 ALA A C 1
ATOM 2887 O O . ALA A 1 370 ? 27.304 6.261 -13.569 1.00 76.69 370 ALA A O 1
ATOM 2888 N N . PHE A 1 371 ? 27.303 5.792 -15.758 1.00 77.00 371 PHE A N 1
ATOM 2889 C CA . PHE A 1 371 ? 26.204 4.819 -15.696 1.00 77.00 371 PHE A CA 1
ATOM 2890 C C . PHE A 1 371 ? 26.408 3.696 -14.676 1.00 77.00 371 PHE A C 1
ATOM 2892 O O . PHE A 1 371 ? 25.445 3.215 -14.070 1.00 77.00 371 PHE A O 1
ATOM 2899 N N . GLN A 1 372 ? 27.656 3.285 -14.444 1.00 71.81 372 GLN A N 1
ATOM 2900 C CA 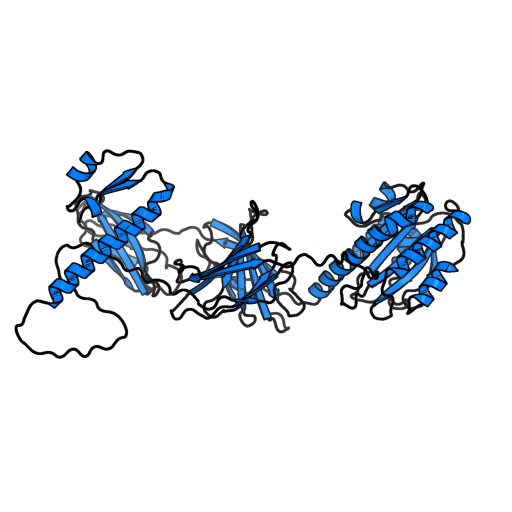. GLN A 1 372 ? 27.964 2.247 -13.459 1.00 71.81 372 GLN A CA 1
ATOM 2901 C C . GLN A 1 372 ? 27.542 2.646 -12.037 1.00 71.81 372 GLN A C 1
ATOM 2903 O O . GLN A 1 372 ? 27.154 1.777 -11.258 1.00 71.81 372 GLN A O 1
ATOM 2908 N N . ARG A 1 373 ? 27.568 3.947 -11.707 1.00 74.56 373 ARG A N 1
ATOM 2909 C CA . ARG A 1 373 ? 27.197 4.458 -10.377 1.00 74.56 373 ARG A CA 1
ATOM 2910 C C . ARG A 1 373 ? 25.704 4.281 -10.121 1.00 74.56 373 ARG A C 1
ATOM 2912 O O . ARG A 1 373 ? 25.323 3.709 -9.107 1.00 74.56 373 ARG A O 1
ATOM 2919 N N . ILE A 1 374 ? 24.879 4.684 -11.088 1.00 80.56 374 ILE A N 1
ATOM 2920 C CA . ILE A 1 374 ? 23.419 4.631 -10.948 1.00 80.56 374 ILE A CA 1
ATOM 2921 C C . ILE A 1 374 ? 22.846 3.234 -11.182 1.00 80.56 374 ILE A C 1
ATOM 2923 O O . ILE A 1 374 ? 21.741 2.952 -10.738 1.00 80.56 374 ILE A O 1
ATOM 2927 N N . SER A 1 375 ? 23.581 2.337 -11.852 1.00 79.19 375 SER A N 1
ATOM 2928 C CA . SER A 1 375 ? 23.093 0.989 -12.185 1.00 79.19 375 SER A CA 1
ATOM 2929 C C . SER A 1 375 ? 22.596 0.237 -10.951 1.00 79.19 375 SER A C 1
ATOM 2931 O O . SER A 1 375 ? 21.547 -0.405 -10.999 1.00 79.19 375 SER A O 1
ATOM 2933 N N . LYS A 1 376 ? 23.328 0.337 -9.834 1.00 73.38 376 LYS A N 1
ATOM 2934 C CA . LYS A 1 376 ? 22.959 -0.316 -8.574 1.00 73.38 376 LYS A CA 1
ATOM 2935 C C . LYS A 1 376 ? 21.705 0.308 -7.961 1.00 73.38 376 LYS A C 1
ATOM 2937 O O . LYS A 1 376 ? 20.782 -0.423 -7.621 1.00 73.38 376 LYS A O 1
ATOM 2942 N N . GLU A 1 377 ? 21.671 1.632 -7.846 1.00 78.69 377 GLU A N 1
ATOM 2943 C CA . GLU A 1 377 ? 20.555 2.371 -7.242 1.00 78.69 377 GLU A CA 1
ATOM 2944 C C . GLU A 1 377 ? 19.267 2.207 -8.053 1.00 78.69 377 GLU A C 1
ATOM 2946 O O . GLU A 1 377 ? 18.232 1.858 -7.495 1.00 78.69 377 GLU A O 1
ATOM 2951 N N . LEU A 1 378 ? 19.344 2.351 -9.380 1.00 83.12 378 LEU A N 1
ATOM 2952 C CA . LEU A 1 378 ? 18.221 2.134 -10.289 1.00 83.12 378 LEU A CA 1
ATOM 2953 C C . LEU A 1 378 ? 17.681 0.707 -10.178 1.00 83.12 378 LEU A C 1
ATOM 2955 O O . LEU A 1 378 ? 16.475 0.505 -10.077 1.00 83.12 378 LEU A O 1
ATOM 2959 N N . THR A 1 379 ? 18.567 -0.292 -10.167 1.00 80.88 379 THR A N 1
ATOM 2960 C CA . THR A 1 379 ? 18.154 -1.694 -10.014 1.00 80.88 379 THR A CA 1
ATOM 2961 C C . THR A 1 379 ? 17.418 -1.908 -8.690 1.00 80.88 379 THR A C 1
ATOM 2963 O O . THR A 1 379 ? 16.378 -2.563 -8.668 1.00 80.88 379 THR A O 1
ATOM 2966 N N . GLN A 1 380 ? 17.934 -1.348 -7.592 1.00 77.62 380 GLN A N 1
ATOM 2967 C CA . GLN A 1 380 ? 17.306 -1.456 -6.276 1.00 77.62 380 GLN A CA 1
ATOM 2968 C C . GLN A 1 380 ? 15.922 -0.803 -6.255 1.00 77.62 380 GLN A C 1
ATOM 2970 O O . GLN A 1 380 ? 14.969 -1.441 -5.808 1.00 77.62 380 GLN A O 1
ATOM 2975 N N . SER A 1 381 ? 15.785 0.411 -6.792 1.00 81.12 381 SER A N 1
ATOM 2976 C CA . SER A 1 381 ? 14.487 1.086 -6.885 1.00 81.12 381 SER A CA 1
ATOM 2977 C C . SER A 1 381 ? 13.492 0.305 -7.742 1.00 81.12 381 SER A C 1
ATOM 2979 O O . SER A 1 381 ? 12.347 0.123 -7.327 1.00 81.12 381 SER A O 1
ATOM 2981 N N . ILE A 1 382 ? 13.926 -0.236 -8.888 1.00 83.31 382 ILE A N 1
ATOM 2982 C CA . ILE A 1 382 ? 13.079 -1.079 -9.744 1.00 83.31 382 ILE A CA 1
ATOM 2983 C C . ILE A 1 382 ? 12.607 -2.327 -8.983 1.00 83.31 382 ILE A C 1
ATOM 2985 O O . ILE A 1 382 ? 11.407 -2.597 -8.963 1.00 83.31 382 ILE A O 1
ATOM 2989 N N . CYS A 1 383 ? 13.510 -3.081 -8.344 1.00 81.06 383 CYS A N 1
ATOM 2990 C CA . CYS A 1 383 ? 13.136 -4.318 -7.646 1.00 81.06 383 CYS A CA 1
ATOM 2991 C C . CYS A 1 383 ? 12.205 -4.037 -6.451 1.00 81.06 383 CYS A C 1
ATOM 2993 O O . CYS A 1 383 ? 11.150 -4.665 -6.349 1.00 81.06 383 CYS A O 1
ATOM 2995 N N . LEU A 1 384 ? 12.510 -3.032 -5.617 1.00 77.88 384 LEU A N 1
ATOM 2996 C CA . LEU A 1 384 ? 11.632 -2.614 -4.514 1.00 77.88 384 LEU A CA 1
ATOM 2997 C C . LEU A 1 384 ? 10.230 -2.261 -5.012 1.00 77.88 384 LEU A C 1
ATOM 2999 O O . LEU A 1 384 ? 9.224 -2.613 -4.390 1.00 77.88 384 LEU A O 1
ATOM 3003 N N . ARG A 1 385 ? 10.151 -1.569 -6.150 1.00 77.69 385 ARG A N 1
ATOM 3004 C CA . ARG A 1 385 ? 8.875 -1.117 -6.681 1.00 77.69 385 ARG A CA 1
ATOM 3005 C C . ARG A 1 385 ? 8.061 -2.248 -7.303 1.00 77.69 385 ARG A C 1
ATOM 3007 O O . ARG A 1 385 ? 6.855 -2.322 -7.068 1.00 77.69 385 ARG A O 1
ATOM 3014 N N . ILE A 1 386 ? 8.713 -3.176 -8.004 1.00 79.69 386 ILE A N 1
ATOM 3015 C CA . ILE A 1 386 ? 8.089 -4.415 -8.489 1.00 79.69 386 ILE A CA 1
ATOM 3016 C C . ILE A 1 386 ? 7.465 -5.194 -7.323 1.00 79.69 386 ILE A C 1
ATOM 3018 O O . ILE A 1 386 ? 6.316 -5.624 -7.419 1.00 79.69 386 ILE A O 1
ATOM 3022 N N . GLU A 1 387 ? 8.178 -5.349 -6.209 1.00 74.50 387 GLU A N 1
ATOM 3023 C CA . GLU A 1 387 ? 7.670 -6.069 -5.035 1.00 74.50 387 GLU A CA 1
ATOM 3024 C C . GLU A 1 387 ? 6.441 -5.390 -4.419 1.00 74.50 387 GLU A C 1
ATOM 3026 O O . GLU A 1 387 ? 5.439 -6.052 -4.131 1.00 74.50 387 GLU A O 1
ATOM 3031 N N . GLN A 1 388 ? 6.474 -4.064 -4.269 1.00 73.19 388 GLN A N 1
ATOM 3032 C CA . GLN A 1 388 ? 5.337 -3.288 -3.763 1.00 73.19 388 GLN A CA 1
ATOM 3033 C C . GLN A 1 388 ? 4.098 -3.419 -4.659 1.00 73.19 388 GLN A C 1
ATOM 3035 O O . GLN A 1 388 ? 2.988 -3.629 -4.161 1.00 73.19 388 GLN A O 1
ATOM 3040 N N . GLU A 1 389 ? 4.270 -3.321 -5.977 1.00 72.56 389 GLU A N 1
ATOM 3041 C CA . GLU A 1 389 ? 3.166 -3.450 -6.931 1.00 72.56 389 GLU A CA 1
ATOM 3042 C C . GLU A 1 389 ? 2.632 -4.889 -6.995 1.00 72.56 389 GLU A C 1
ATOM 3044 O O . GLU A 1 389 ? 1.417 -5.098 -7.038 1.00 72.56 389 GLU A O 1
ATOM 3049 N N . LEU A 1 390 ? 3.498 -5.904 -6.882 1.00 70.81 390 LEU A N 1
ATOM 3050 C CA . LEU A 1 390 ? 3.064 -7.298 -6.737 1.00 70.81 390 LEU A CA 1
ATOM 3051 C C . LEU A 1 390 ? 2.191 -7.494 -5.498 1.00 70.81 390 LEU A C 1
ATOM 3053 O O . LEU A 1 390 ? 1.184 -8.202 -5.571 1.00 70.81 390 LEU A O 1
ATOM 3057 N N . LEU A 1 391 ? 2.533 -6.869 -4.368 1.00 66.19 391 LEU A N 1
ATOM 3058 C CA . LEU A 1 391 ? 1.699 -6.919 -3.167 1.00 66.19 391 LEU A CA 1
ATOM 3059 C C . LEU A 1 391 ? 0.335 -6.264 -3.407 1.00 66.19 391 LEU A C 1
ATOM 3061 O O . LEU A 1 391 ? -0.676 -6.850 -3.029 1.00 66.19 391 LEU A O 1
ATOM 3065 N N . LYS A 1 392 ? 0.267 -5.112 -4.087 1.00 68.19 392 LYS A N 1
ATOM 3066 C CA . LYS A 1 392 ? -1.018 -4.476 -4.441 1.00 68.19 392 LYS A CA 1
ATOM 3067 C C . LYS A 1 392 ? -1.873 -5.364 -5.344 1.00 68.19 392 LYS A C 1
ATOM 3069 O O . LYS A 1 392 ? -3.066 -5.523 -5.089 1.00 68.19 392 LYS A O 1
ATOM 3074 N N . ILE A 1 393 ? -1.272 -5.984 -6.361 1.00 67.88 393 ILE A N 1
ATOM 3075 C CA . ILE A 1 393 ? -1.970 -6.906 -7.269 1.00 67.88 393 ILE A CA 1
ATOM 3076 C C . ILE A 1 393 ? -2.476 -8.132 -6.501 1.00 67.88 393 ILE A C 1
ATOM 3078 O O . ILE A 1 393 ? -3.638 -8.514 -6.645 1.00 67.88 393 ILE A O 1
ATOM 3082 N N . LYS A 1 394 ? -1.639 -8.726 -5.639 1.00 66.31 394 LYS A N 1
ATOM 3083 C CA . LYS A 1 394 ? -2.044 -9.840 -4.770 1.00 66.31 394 LYS A CA 1
ATOM 3084 C C . LYS A 1 394 ? -3.204 -9.433 -3.862 1.00 66.31 394 LYS A C 1
ATOM 3086 O O . LYS A 1 394 ? -4.193 -10.156 -3.827 1.00 66.31 394 LYS A O 1
ATOM 3091 N N . LYS A 1 395 ? -3.139 -8.261 -3.219 1.00 65.62 395 LYS A N 1
ATOM 3092 C CA . LYS A 1 395 ? -4.221 -7.715 -2.382 1.00 65.62 395 LYS A CA 1
ATOM 3093 C C . LYS A 1 395 ? -5.513 -7.459 -3.159 1.00 65.62 395 LYS A C 1
ATOM 3095 O O . LYS A 1 395 ? -6.584 -7.733 -2.637 1.00 65.62 395 LYS A O 1
ATOM 3100 N N . LYS A 1 396 ? -5.444 -7.012 -4.418 1.00 66.44 396 LYS A N 1
ATOM 3101 C CA . LYS A 1 396 ? -6.627 -6.834 -5.286 1.00 66.44 396 LYS A CA 1
ATOM 3102 C C . LYS A 1 396 ? -7.351 -8.147 -5.589 1.00 66.44 396 LYS A C 1
ATOM 3104 O O . LYS A 1 396 ? -8.558 -8.135 -5.808 1.00 66.44 396 LYS A O 1
ATOM 3109 N N . ASN A 1 397 ? -6.635 -9.269 -5.568 1.00 69.44 397 ASN A N 1
ATOM 3110 C CA . ASN A 1 397 ? -7.231 -10.596 -5.714 1.00 69.44 397 ASN A CA 1
ATOM 3111 C C . ASN A 1 397 ? -7.829 -11.140 -4.402 1.00 69.44 397 ASN A C 1
ATOM 3113 O O . ASN A 1 397 ? -8.512 -12.162 -4.433 1.00 69.44 397 ASN A O 1
ATOM 3117 N N . LEU A 1 398 ? -7.584 -10.487 -3.260 1.00 79.06 398 LEU A N 1
ATOM 3118 C CA . LEU A 1 398 ? -8.173 -10.846 -1.972 1.00 79.06 398 LEU A CA 1
ATOM 3119 C C . LEU A 1 398 ? -9.488 -10.085 -1.791 1.00 79.06 398 LEU A C 1
ATOM 3121 O O . LEU A 1 398 ? -9.508 -8.856 -1.726 1.00 79.06 398 LEU A O 1
ATOM 3125 N N . LEU A 1 399 ? -10.597 -10.823 -1.725 1.00 83.38 399 LEU A N 1
ATOM 3126 C CA . LEU A 1 399 ? -11.929 -10.232 -1.622 1.00 83.38 399 LEU A CA 1
ATOM 3127 C C . LEU A 1 399 ? -12.091 -9.539 -0.257 1.00 83.38 399 LEU A C 1
ATOM 3129 O O . LEU A 1 399 ? -11.938 -10.206 0.771 1.00 83.38 399 LEU A O 1
ATOM 3133 N N . PRO A 1 400 ? -12.396 -8.231 -0.213 1.00 87.38 400 PRO A N 1
ATOM 3134 C CA . PRO A 1 400 ? -12.691 -7.558 1.042 1.00 87.38 400 PRO A CA 1
ATOM 3135 C C . PRO A 1 400 ? -14.059 -7.994 1.591 1.00 87.38 400 PRO A C 1
ATOM 3137 O O . PRO A 1 400 ? -14.913 -8.460 0.827 1.00 87.38 400 PRO A O 1
ATOM 3140 N N . PRO A 1 401 ? -14.299 -7.835 2.906 1.00 91.62 401 PRO A N 1
ATOM 3141 C CA . PRO A 1 401 ? -15.650 -7.920 3.447 1.00 91.62 401 PRO A CA 1
ATOM 3142 C C . PRO A 1 401 ? -16.537 -6.834 2.816 1.00 91.62 401 PRO A C 1
ATOM 3144 O O . PRO A 1 401 ? -16.045 -5.855 2.250 1.00 91.62 401 PRO A O 1
ATOM 3147 N N . SER A 1 402 ? -17.857 -6.987 2.911 1.00 94.06 402 SER A N 1
ATOM 3148 C CA . SER A 1 402 ? -18.813 -6.017 2.347 1.00 94.06 402 SER A CA 1
ATOM 3149 C C . SER A 1 402 ? -19.937 -5.676 3.325 1.00 94.06 402 SER A C 1
ATOM 3151 O O . SER A 1 402 ? -20.075 -6.333 4.350 1.00 94.06 402 SER A O 1
ATOM 3153 N N . ASN A 1 403 ? -20.740 -4.649 3.017 1.00 93.88 403 ASN A N 1
ATOM 3154 C CA . ASN A 1 403 ? -21.934 -4.270 3.786 1.00 93.88 403 ASN A CA 1
ATOM 3155 C C . ASN A 1 403 ? -21.663 -4.031 5.289 1.00 93.88 403 ASN A C 1
ATOM 3157 O O . ASN A 1 403 ? -22.238 -4.709 6.138 1.00 93.88 403 ASN A O 1
ATOM 3161 N N . LEU A 1 404 ? -20.769 -3.088 5.608 1.00 96.75 404 LEU A N 1
ATOM 3162 C CA . LEU A 1 404 ? -20.519 -2.680 6.992 1.00 96.75 404 LEU A CA 1
ATOM 3163 C C . LEU A 1 404 ? -21.728 -1.915 7.530 1.00 96.75 404 LEU A C 1
ATOM 3165 O O . LEU A 1 404 ? -22.176 -0.948 6.916 1.00 96.75 404 LEU A O 1
ATOM 3169 N N . GLN A 1 405 ? -22.242 -2.357 8.670 1.00 93.38 405 GLN A N 1
ATOM 3170 C CA . GLN A 1 405 ? -23.376 -1.765 9.366 1.00 93.38 405 GLN A CA 1
ATOM 3171 C C . GLN A 1 405 ? -23.056 -1.627 10.851 1.00 93.38 405 GLN A C 1
ATOM 3173 O O . GLN A 1 405 ? -22.343 -2.462 11.419 1.00 93.38 405 GLN A O 1
ATOM 3178 N N . PHE A 1 406 ? -23.628 -0.601 11.476 1.00 90.31 406 PHE A N 1
ATOM 3179 C CA . PHE A 1 406 ? -23.494 -0.346 12.902 1.00 90.31 406 PHE A CA 1
ATOM 3180 C C . PHE A 1 406 ? -24.847 -0.478 13.607 1.00 90.31 406 PHE A C 1
ATOM 3182 O O . PHE A 1 406 ? -25.893 -0.138 13.052 1.00 90.31 406 PHE A O 1
ATOM 3189 N N . SER A 1 407 ? -24.838 -1.025 14.819 1.00 77.62 407 SER A N 1
ATOM 3190 C CA . SER A 1 407 ? -26.029 -1.220 15.652 1.00 77.62 407 SER A CA 1
ATOM 3191 C C . SER A 1 407 ? -25.666 -1.145 17.136 1.00 77.62 407 SER A C 1
ATOM 3193 O O . SER A 1 407 ? -24.490 -1.066 17.480 1.00 77.62 407 SER A O 1
ATOM 3195 N N . GLU A 1 408 ? -26.660 -1.196 18.032 1.00 77.25 408 GLU A N 1
ATOM 3196 C CA . GLU A 1 408 ? -26.428 -1.169 19.493 1.00 77.25 408 GLU A CA 1
ATOM 3197 C C . GLU A 1 408 ? -25.552 0.027 19.931 1.00 77.25 408 GLU A C 1
ATOM 3199 O O . GLU A 1 408 ? -24.633 -0.123 20.733 1.00 77.25 408 GLU A O 1
ATOM 3204 N N . ILE A 1 409 ? -25.805 1.212 19.362 1.00 77.12 409 ILE A N 1
ATOM 3205 C CA . ILE A 1 409 ? -25.002 2.416 19.606 1.00 77.12 409 ILE A CA 1
ATOM 3206 C C . ILE A 1 409 ? -25.285 2.942 21.017 1.00 77.12 409 ILE A C 1
ATOM 3208 O O . ILE A 1 409 ? -26.433 3.194 21.381 1.00 77.12 409 ILE A O 1
ATOM 3212 N N . THR A 1 410 ? -24.232 3.114 21.812 1.00 70.56 410 THR A N 1
ATOM 3213 C CA . THR A 1 410 ? -24.265 3.672 23.168 1.00 70.56 410 THR A CA 1
ATOM 3214 C C . THR A 1 410 ? -23.318 4.868 23.273 1.00 70.56 410 THR A C 1
ATOM 3216 O O . THR A 1 410 ? -22.669 5.260 22.302 1.00 70.56 410 THR A O 1
ATOM 3219 N N . SER A 1 411 ? -23.202 5.456 24.464 1.00 69.50 411 SER A N 1
ATOM 3220 C CA . SER A 1 411 ? -22.231 6.520 24.720 1.00 69.50 411 SER A CA 1
ATOM 3221 C C . SER A 1 411 ? -20.776 6.045 24.775 1.00 69.50 411 SER A C 1
ATOM 3223 O O . SER A 1 411 ? -19.875 6.873 24.726 1.00 69.50 411 SER A O 1
ATOM 3225 N N . ARG A 1 412 ? -20.508 4.733 24.884 1.00 70.56 412 ARG A N 1
ATOM 3226 C CA . ARG A 1 412 ? -19.135 4.188 24.999 1.00 70.56 412 ARG A CA 1
ATOM 3227 C C . ARG A 1 412 ? -18.868 2.936 24.161 1.00 70.56 412 ARG A C 1
ATOM 3229 O O . ARG A 1 412 ? -17.813 2.315 24.305 1.00 70.56 412 ARG A O 1
ATOM 3236 N N . SER A 1 413 ? -19.810 2.538 23.314 1.00 77.88 413 SER A N 1
ATOM 3237 C CA . SER A 1 413 ? -19.678 1.363 22.458 1.00 77.88 413 SER A CA 1
ATOM 3238 C C . SER A 1 413 ? -20.659 1.386 21.294 1.00 77.88 413 SER A C 1
ATOM 3240 O O . SER A 1 413 ? -21.697 2.037 21.363 1.00 77.88 413 SER A O 1
ATOM 3242 N N . PHE A 1 414 ? -20.359 0.617 20.253 1.00 79.38 414 PHE A N 1
ATOM 3243 C CA . PHE A 1 414 ? -21.335 0.191 19.251 1.00 79.38 414 PHE A CA 1
ATOM 3244 C C . PHE A 1 414 ? -20.894 -1.139 18.627 1.00 79.38 414 PHE A C 1
ATOM 3246 O O . PHE A 1 414 ? -19.720 -1.520 18.685 1.00 79.38 414 PHE A O 1
ATOM 3253 N N . ARG A 1 415 ? -21.842 -1.872 18.041 1.00 85.06 415 ARG A N 1
ATOM 3254 C CA . ARG A 1 415 ? -21.588 -3.118 17.311 1.00 85.06 415 ARG A CA 1
ATOM 3255 C C . ARG A 1 415 ? -21.324 -2.817 15.843 1.00 85.06 415 ARG A C 1
ATOM 3257 O O . ARG A 1 415 ? -22.134 -2.156 15.207 1.00 85.06 415 ARG A O 1
ATOM 3264 N N . ALA A 1 416 ? -20.243 -3.364 15.298 1.00 92.69 416 ALA A N 1
ATOM 3265 C CA . ALA A 1 416 ? -19.952 -3.390 13.870 1.00 92.69 416 ALA A CA 1
ATOM 3266 C C . ALA A 1 416 ? -20.261 -4.783 13.303 1.00 92.69 416 ALA A C 1
ATOM 3268 O O . ALA A 1 416 ? -19.849 -5.794 13.875 1.00 92.69 416 ALA A O 1
ATOM 3269 N N . THR A 1 417 ? -20.975 -4.845 12.179 1.00 93.44 417 THR A N 1
ATOM 3270 C CA . THR A 1 417 ? -21.345 -6.095 11.495 1.00 93.44 417 THR A CA 1
ATOM 3271 C C . THR A 1 417 ? -21.087 -5.970 9.998 1.00 93.44 417 THR A C 1
ATOM 3273 O O . THR A 1 417 ? -21.369 -4.932 9.409 1.00 93.44 417 THR A O 1
ATOM 3276 N N . TRP A 1 418 ? -20.555 -7.018 9.375 1.00 97.00 418 TRP A N 1
ATOM 3277 C CA . TRP A 1 418 ? -20.262 -7.067 7.941 1.00 97.00 418 TRP A CA 1
ATOM 3278 C C . TRP A 1 418 ? -20.702 -8.399 7.326 1.00 97.00 418 TRP A C 1
ATOM 3280 O O . TRP A 1 418 ? -21.058 -9.354 8.016 1.00 97.00 418 TRP A O 1
ATOM 3290 N N . ALA A 1 419 ? -20.669 -8.469 6.000 1.00 95.31 419 ALA A N 1
ATOM 3291 C CA . ALA A 1 419 ? -20.839 -9.690 5.232 1.00 95.31 419 ALA A CA 1
ATOM 3292 C C . ALA A 1 419 ? -19.473 -10.291 4.873 1.00 95.31 419 ALA A C 1
ATOM 3294 O O . ALA A 1 419 ? -18.590 -9.600 4.346 1.00 95.31 419 ALA A O 1
ATOM 3295 N N . ALA A 1 420 ? -19.314 -11.590 5.143 1.00 90.94 420 ALA A N 1
ATOM 3296 C CA . ALA A 1 420 ? -18.130 -12.343 4.751 1.00 90.94 420 ALA A CA 1
ATOM 3297 C C . ALA A 1 420 ? -18.002 -12.427 3.215 1.00 90.94 420 ALA A C 1
ATOM 3299 O O . ALA A 1 420 ? -19.012 -12.571 2.520 1.00 90.94 420 ALA A O 1
ATOM 3300 N N . PRO A 1 421 ? -16.778 -12.365 2.667 1.00 86.25 421 PRO A N 1
ATOM 3301 C CA . PRO A 1 421 ? -16.536 -12.660 1.262 1.00 86.25 421 PRO A CA 1
ATOM 3302 C C . PRO A 1 421 ? -16.740 -14.158 0.971 1.00 86.25 421 PRO A C 1
ATOM 3304 O O . PRO A 1 421 ? -16.741 -14.992 1.870 1.00 86.25 421 PRO A O 1
ATOM 3307 N N . ALA A 1 422 ? -16.877 -14.517 -0.309 1.00 75.75 422 ALA A N 1
ATOM 3308 C CA . ALA A 1 422 ? -17.112 -15.906 -0.727 1.00 75.75 422 ALA A CA 1
ATOM 3309 C C . ALA A 1 422 ? -15.915 -16.854 -0.486 1.00 75.75 422 ALA A C 1
ATOM 3311 O O . ALA A 1 422 ? -16.069 -18.071 -0.565 1.00 75.75 422 ALA A O 1
ATOM 3312 N N . ALA A 1 423 ? -14.722 -16.309 -0.237 1.00 76.81 423 ALA A N 1
ATOM 3313 C CA . ALA A 1 423 ? -13.507 -17.071 0.030 1.00 76.81 423 ALA A CA 1
ATOM 3314 C C . ALA A 1 423 ? -13.331 -17.334 1.535 1.00 76.81 423 ALA A C 1
ATOM 3316 O O . ALA A 1 423 ? -13.741 -16.523 2.361 1.00 76.81 423 ALA A O 1
ATOM 3317 N N . SER A 1 424 ? -12.679 -18.444 1.892 1.00 79.50 424 SER A N 1
ATOM 3318 C CA . SER A 1 424 ? -12.386 -18.788 3.288 1.00 79.50 424 SER A CA 1
ATOM 3319 C C . SER A 1 424 ? -11.418 -17.779 3.915 1.00 79.50 424 SER A C 1
ATOM 3321 O O . SER A 1 424 ? -10.238 -17.744 3.566 1.00 79.50 424 SER A O 1
ATOM 3323 N N . VAL A 1 425 ? -11.934 -16.966 4.836 1.00 86.50 425 VAL A N 1
ATOM 3324 C CA . VAL A 1 425 ? -11.175 -15.983 5.622 1.00 86.50 425 VAL A CA 1
ATOM 3325 C C . VAL A 1 425 ? -10.622 -16.656 6.880 1.00 86.50 425 VAL A C 1
ATOM 3327 O O . VAL A 1 425 ? -11.338 -17.412 7.537 1.00 86.50 425 VAL A O 1
ATOM 3330 N N . LEU A 1 426 ? -9.360 -16.387 7.231 1.00 84.56 426 LEU A N 1
ATOM 3331 C CA . LEU A 1 426 ? -8.743 -16.909 8.460 1.00 84.56 426 LEU A CA 1
ATOM 3332 C C . LEU A 1 426 ? -9.210 -16.119 9.692 1.00 84.56 426 LEU A C 1
ATOM 3334 O O . LEU A 1 426 ? -9.637 -16.695 10.695 1.00 84.56 426 LEU A O 1
ATOM 3338 N N . SER A 1 427 ? -9.171 -14.794 9.589 1.00 88.00 427 SER A N 1
ATOM 3339 C CA . SER A 1 427 ? -9.580 -13.838 10.620 1.00 88.00 427 SER A CA 1
ATOM 3340 C C . SER A 1 427 ? -9.946 -12.499 9.989 1.00 88.00 427 SER A C 1
ATOM 3342 O O . SER A 1 427 ? -9.594 -12.216 8.845 1.00 88.00 427 SER A O 1
ATOM 3344 N N . TYR A 1 428 ? -10.664 -11.668 10.733 1.00 91.19 428 TYR A N 1
ATOM 3345 C CA . TYR A 1 428 ? -10.839 -10.261 10.421 1.00 91.19 428 TYR A CA 1
ATOM 3346 C C . TYR A 1 428 ? -10.048 -9.415 11.411 1.00 91.19 428 TYR A C 1
ATOM 3348 O O . TYR A 1 428 ? -10.033 -9.692 12.611 1.00 91.19 428 TYR A O 1
ATOM 3356 N N . LEU A 1 429 ? -9.440 -8.348 10.909 1.00 91.50 429 LEU A N 1
ATOM 3357 C CA . LEU A 1 429 ? -8.828 -7.316 11.731 1.00 91.50 429 LEU A CA 1
ATOM 3358 C C . LEU A 1 429 ? -9.698 -6.066 11.642 1.00 91.50 429 LEU A C 1
ATOM 3360 O O . LEU A 1 429 ? -9.834 -5.476 10.571 1.00 91.50 429 LEU A O 1
ATOM 3364 N N . VAL A 1 430 ? -10.303 -5.675 12.758 1.00 93.12 430 VAL A N 1
ATOM 3365 C CA . VAL A 1 430 ? -11.098 -4.451 12.866 1.00 93.12 430 VAL A CA 1
ATOM 3366 C C . VAL A 1 430 ? -10.222 -3.377 13.488 1.00 93.12 430 VAL A C 1
ATOM 3368 O O . VAL A 1 430 ? -9.689 -3.567 14.574 1.00 93.12 430 VAL A O 1
ATOM 3371 N N . ARG A 1 431 ? -10.043 -2.254 12.800 1.00 92.38 431 ARG A N 1
ATOM 3372 C CA . ARG A 1 431 ? -9.258 -1.109 13.264 1.00 92.38 431 ARG A CA 1
ATOM 3373 C C . ARG A 1 431 ? -10.147 0.105 13.392 1.00 92.38 431 ARG A C 1
ATOM 3375 O O . ARG A 1 431 ? -10.867 0.407 12.448 1.00 92.38 431 ARG A O 1
ATOM 3382 N N . TYR A 1 432 ? -10.071 0.815 14.506 1.00 93.06 432 TYR A N 1
ATOM 3383 C CA . TYR A 1 432 ? -10.863 2.021 14.704 1.00 93.06 432 TYR A CA 1
ATOM 3384 C C . TYR A 1 432 ? -10.098 3.121 15.432 1.00 93.06 432 TYR A C 1
ATOM 3386 O O . TYR A 1 432 ? -9.184 2.846 16.207 1.00 93.06 432 TYR A O 1
ATOM 3394 N N . ARG A 1 433 ? -10.460 4.370 15.144 1.00 90.50 433 ARG A N 1
ATOM 3395 C CA . ARG A 1 433 ? -9.900 5.583 15.759 1.00 90.50 433 ARG A CA 1
ATOM 3396 C C . ARG A 1 433 ? -10.917 6.714 15.712 1.00 90.50 433 ARG A C 1
ATOM 3398 O O . ARG A 1 433 ? -11.876 6.635 14.945 1.00 90.50 433 ARG A O 1
ATOM 3405 N N . GLU A 1 434 ? -10.689 7.767 16.484 1.00 90.75 434 GLU A N 1
ATOM 3406 C CA . GLU A 1 434 ? -11.479 8.995 16.381 1.00 90.75 434 GLU A CA 1
ATOM 3407 C C . GLU A 1 434 ? -11.283 9.614 14.988 1.00 90.75 434 GLU A C 1
ATOM 3409 O O . GLU A 1 434 ? -10.158 9.773 14.520 1.00 90.75 434 GLU A O 1
ATOM 3414 N N . ALA A 1 435 ? -12.378 9.920 14.293 1.00 89.31 435 ALA A N 1
ATOM 3415 C CA . ALA A 1 435 ? -12.345 10.344 12.893 1.00 89.31 435 ALA A CA 1
ATOM 3416 C C . ALA A 1 435 ? -11.697 11.728 12.703 1.00 89.31 435 ALA A C 1
ATOM 3418 O O . ALA A 1 435 ? -11.141 12.004 11.640 1.00 89.31 435 ALA A O 1
ATOM 3419 N N . GLU A 1 436 ? -11.758 12.588 13.723 1.00 85.31 436 GLU A N 1
ATOM 3420 C CA . GLU A 1 436 ? -11.110 13.905 13.712 1.00 85.31 436 GLU A CA 1
ATOM 3421 C C . GLU A 1 436 ? -9.595 13.815 13.953 1.00 85.31 436 GLU A C 1
ATOM 3423 O O . GLU A 1 436 ? -8.840 14.642 13.437 1.00 85.31 436 GLU A O 1
ATOM 3428 N N . ASP A 1 437 ? -9.126 12.781 14.661 1.00 83.00 437 ASP A N 1
ATOM 3429 C CA . ASP A 1 437 ? -7.701 12.545 14.885 1.00 83.00 437 ASP A CA 1
ATOM 3430 C C . ASP A 1 437 ? -7.104 11.681 13.767 1.00 83.00 437 ASP A C 1
ATOM 3432 O O . ASP A 1 437 ? -6.828 10.485 13.902 1.00 83.00 437 ASP A O 1
ATOM 3436 N N . VAL A 1 438 ? -6.853 12.316 12.621 1.00 75.44 438 VAL A N 1
ATOM 3437 C CA . VAL A 1 438 ? -6.240 11.659 11.452 1.00 75.44 438 VAL A CA 1
ATOM 3438 C C . VAL A 1 438 ? -4.800 11.194 11.739 1.00 75.44 438 VAL A C 1
ATOM 3440 O O . VAL A 1 438 ? -4.273 10.339 11.020 1.00 75.44 438 VAL A O 1
ATOM 3443 N N . THR A 1 439 ? -4.167 11.719 12.792 1.00 70.81 439 THR A N 1
ATOM 3444 C CA . THR A 1 439 ? -2.847 11.297 13.296 1.00 70.81 439 THR A CA 1
ATOM 3445 C C . THR A 1 439 ? -2.923 10.272 14.431 1.00 70.81 439 THR A C 1
ATOM 3447 O O . THR A 1 439 ? -1.887 9.748 14.856 1.00 70.81 439 THR A O 1
ATOM 3450 N N . GLY A 1 440 ? -4.138 9.988 14.895 1.00 66.94 440 GLY A N 1
ATOM 3451 C CA . GLY A 1 440 ? -4.447 9.087 15.986 1.00 66.94 440 GLY A CA 1
ATOM 3452 C C . GLY A 1 440 ? -4.184 7.646 15.605 1.00 66.94 440 GLY A C 1
ATOM 3453 O O . GLY A 1 440 ? -4.387 7.227 14.456 1.00 66.94 440 GLY A O 1
ATOM 3454 N N . ASP A 1 441 ? -3.708 6.883 16.583 1.00 69.62 441 ASP A N 1
ATOM 3455 C CA . ASP A 1 441 ? -3.423 5.473 16.384 1.00 69.62 441 ASP A CA 1
ATOM 3456 C C . ASP A 1 441 ? -4.718 4.678 16.312 1.00 69.62 441 ASP A C 1
ATOM 3458 O O . ASP A 1 441 ? -5.687 4.927 17.029 1.00 69.62 441 ASP A O 1
ATOM 3462 N N . TYR A 1 442 ? -4.710 3.678 15.442 1.00 81.56 442 TYR A N 1
ATOM 3463 C CA . TYR A 1 442 ? -5.803 2.732 15.382 1.00 81.56 442 TYR A CA 1
ATOM 3464 C C . TYR A 1 442 ? -5.733 1.769 16.559 1.00 81.56 442 TYR A C 1
ATOM 3466 O O . TYR A 1 442 ? -4.754 1.035 16.722 1.00 81.56 442 TYR A O 1
ATOM 3474 N N . ILE A 1 443 ? -6.829 1.683 17.300 1.00 82.75 443 ILE A N 1
ATOM 3475 C CA . ILE A 1 443 ? -7.096 0.547 18.173 1.00 82.75 443 ILE A CA 1
ATOM 3476 C C . ILE A 1 443 ? -7.483 -0.621 17.272 1.00 82.75 443 ILE A C 1
ATOM 3478 O O . ILE A 1 443 ? -8.259 -0.455 16.329 1.00 82.75 443 ILE A O 1
ATOM 3482 N N . SER A 1 444 ? -6.916 -1.800 17.522 1.00 88.12 444 SER A N 1
ATOM 3483 C CA . SER A 1 444 ? -7.190 -2.982 16.706 1.00 88.12 444 SER A CA 1
ATOM 3484 C C . SER A 1 444 ? -7.879 -4.076 17.520 1.00 88.12 444 SER A C 1
ATOM 3486 O O . SER A 1 444 ? -7.562 -4.313 18.684 1.00 88.12 444 SER A O 1
ATOM 3488 N N . GLN A 1 445 ? -8.799 -4.783 16.879 1.00 83.75 445 GLN A N 1
ATOM 3489 C CA . GLN A 1 445 ? -9.517 -5.917 17.435 1.00 83.75 445 GLN A CA 1
ATOM 3490 C C . GLN A 1 445 ? -9.472 -7.075 16.439 1.00 83.75 445 GLN A C 1
ATOM 3492 O O . GLN A 1 445 ? -9.848 -6.919 15.275 1.00 83.75 445 GLN A O 1
ATOM 3497 N N . ALA A 1 446 ? -8.995 -8.233 16.891 1.00 86.81 446 ALA A N 1
ATOM 3498 C CA . ALA A 1 446 ? -8.986 -9.442 16.077 1.00 86.81 446 ALA A CA 1
ATOM 3499 C C . ALA A 1 446 ? -10.310 -10.192 16.244 1.00 86.81 446 ALA A C 1
ATOM 3501 O O . ALA A 1 446 ? -10.809 -10.360 17.358 1.00 86.81 446 ALA A O 1
ATOM 3502 N N . VAL A 1 447 ? -10.874 -10.646 15.129 1.00 88.25 447 VAL A N 1
ATOM 3503 C CA . VAL A 1 447 ? -12.148 -11.364 15.083 1.00 88.25 447 VAL A CA 1
ATOM 3504 C C . VAL A 1 447 ? -11.939 -12.671 14.313 1.00 88.25 447 VAL A C 1
ATOM 3506 O O . VAL A 1 447 ? -11.370 -12.650 13.222 1.00 88.25 447 VAL A O 1
ATOM 3509 N N . PRO A 1 448 ? -12.362 -13.832 14.840 1.00 87.69 448 PRO A N 1
ATOM 3510 C CA . PRO A 1 448 ? -12.229 -15.103 14.130 1.00 87.69 448 PRO A CA 1
ATOM 3511 C C . PRO A 1 448 ? -12.917 -15.094 12.757 1.00 87.69 448 PRO A C 1
ATOM 3513 O O . PRO A 1 448 ? -13.985 -14.507 12.608 1.00 87.69 448 PRO A O 1
ATOM 3516 N N . GLY A 1 449 ? -12.364 -15.796 11.760 1.00 85.38 449 GLY A N 1
ATOM 3517 C CA . GLY A 1 449 ? -12.877 -15.765 10.378 1.00 85.38 449 GLY A CA 1
ATOM 3518 C C . GLY A 1 449 ? -14.293 -16.326 10.188 1.00 85.38 449 GLY A C 1
ATOM 3519 O O . GLY A 1 449 ? -14.940 -16.039 9.185 1.00 85.38 449 GLY A O 1
ATOM 3520 N N . HIS A 1 450 ? -14.805 -17.088 11.159 1.00 85.25 450 HIS A N 1
ATOM 3521 C CA . HIS A 1 450 ? -16.188 -17.579 11.178 1.00 85.25 450 HIS A CA 1
ATOM 3522 C C . HIS A 1 450 ? -17.190 -16.572 11.771 1.00 85.25 450 HIS A C 1
ATOM 3524 O O . HIS A 1 450 ? -18.390 -16.839 11.779 1.00 85.25 450 HIS A O 1
ATOM 3530 N N . THR A 1 451 ? -16.713 -15.427 12.263 1.00 88.25 451 THR A N 1
ATOM 3531 C CA . THR A 1 451 ? -17.517 -14.400 12.929 1.00 88.25 451 THR A CA 1
ATOM 3532 C C . THR A 1 451 ? -17.453 -13.103 12.130 1.00 88.25 451 THR A C 1
ATOM 3534 O O . THR A 1 451 ? -16.376 -12.630 11.783 1.00 88.25 451 THR A O 1
ATOM 3537 N N . THR A 1 452 ? -18.610 -12.497 11.853 1.00 93.25 452 THR A N 1
ATOM 3538 C CA . THR A 1 452 ? -18.710 -11.267 11.044 1.00 93.25 452 THR A CA 1
ATOM 3539 C C . THR A 1 452 ? -19.285 -10.078 11.814 1.00 93.25 452 THR A C 1
ATOM 3541 O O . THR A 1 452 ? -19.873 -9.164 11.237 1.00 93.25 452 THR A O 1
ATOM 3544 N N . THR A 1 453 ? -19.162 -10.107 13.140 1.00 89.88 453 THR A N 1
ATOM 3545 C CA . THR A 1 453 ? -19.635 -9.051 14.035 1.00 89.88 453 THR A CA 1
ATOM 3546 C C . THR A 1 453 ? -18.692 -8.891 15.220 1.00 89.88 453 THR A C 1
ATOM 3548 O O . THR A 1 453 ? -18.122 -9.870 15.702 1.00 89.88 453 THR A O 1
ATOM 3551 N N . THR A 1 454 ? -18.537 -7.664 15.707 1.00 86.31 454 THR A N 1
ATOM 3552 C CA . THR A 1 454 ? -17.822 -7.368 16.951 1.00 86.31 454 THR A CA 1
ATOM 3553 C C . THR A 1 454 ? -18.379 -6.115 17.617 1.00 86.31 454 THR A C 1
ATOM 3555 O O . THR A 1 454 ? -18.980 -5.270 16.955 1.00 86.31 454 THR A O 1
ATOM 3558 N N . VAL A 1 455 ? -18.185 -5.986 18.928 1.00 81.06 455 VAL A N 1
ATOM 3559 C CA . VAL A 1 455 ? -18.514 -4.766 19.675 1.00 81.06 455 VAL A CA 1
ATOM 3560 C C . VAL A 1 455 ? -17.227 -4.007 19.957 1.00 81.06 455 VAL A C 1
ATOM 3562 O O . VAL A 1 455 ? -16.275 -4.576 20.499 1.00 81.06 455 VAL A O 1
ATOM 3565 N N . LEU A 1 456 ? -17.217 -2.727 19.588 1.00 83.88 456 LEU A N 1
ATOM 3566 C CA . LEU A 1 456 ? -16.140 -1.799 19.906 1.00 83.88 456 LEU A CA 1
ATOM 3567 C C . LEU A 1 456 ? -16.456 -1.170 21.260 1.00 83.88 456 LEU A C 1
ATOM 3569 O O . LEU A 1 456 ? -17.531 -0.598 21.435 1.00 83.88 456 LEU A O 1
ATOM 3573 N N . PHE A 1 457 ? -15.550 -1.308 22.221 1.00 74.94 457 PHE A N 1
ATOM 3574 C CA . PHE A 1 457 ? -15.727 -0.823 23.591 1.00 74.94 457 PHE A CA 1
ATOM 3575 C C . PHE A 1 457 ? -14.778 0.339 23.894 1.00 74.94 457 PHE A C 1
ATOM 3577 O O . PHE A 1 457 ? -13.851 0.611 23.131 1.00 74.94 457 PHE A O 1
ATOM 3584 N N . TYR A 1 458 ? -14.982 0.961 25.059 1.00 69.50 458 TYR A N 1
ATOM 3585 C CA . TYR A 1 458 ? -14.124 2.018 25.608 1.00 69.50 458 TYR A CA 1
ATOM 3586 C C . TYR A 1 458 ? -14.085 3.293 24.757 1.00 69.50 458 TYR A C 1
ATOM 3588 O O . TYR A 1 458 ? -13.089 4.008 24.757 1.00 69.50 458 TYR A O 1
ATOM 3596 N N . LEU A 1 459 ? -15.175 3.583 24.046 1.00 79.00 459 LEU A N 1
ATOM 3597 C CA . LEU A 1 459 ? -15.276 4.765 23.198 1.00 79.00 459 LEU A CA 1
A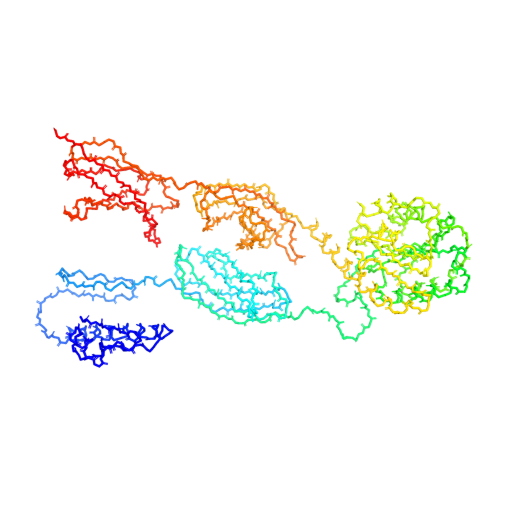TOM 3598 C C . LEU A 1 459 ? -15.585 6.026 24.022 1.00 79.00 459 LEU A C 1
ATOM 3600 O O . LEU A 1 459 ? -16.149 5.963 25.125 1.00 79.00 459 LEU A O 1
ATOM 3604 N N . THR A 1 460 ? -15.225 7.175 23.464 1.00 75.81 460 THR A N 1
ATOM 3605 C CA . THR A 1 460 ? -15.549 8.505 23.982 1.00 75.81 460 THR A CA 1
ATOM 3606 C C . THR A 1 460 ? -16.987 8.863 23.580 1.00 75.81 460 THR A C 1
ATOM 3608 O O . THR A 1 460 ? -17.350 8.636 22.426 1.00 75.81 460 THR A O 1
ATOM 3611 N N . PRO A 1 461 ? -17.836 9.381 24.492 1.00 76.81 461 PRO A N 1
ATOM 3612 C CA . PRO A 1 461 ? -19.179 9.857 24.147 1.00 76.81 461 PRO A CA 1
ATOM 3613 C C . PRO A 1 461 ? -19.166 11.013 23.146 1.00 76.81 461 PRO A C 1
ATOM 3615 O O . PRO A 1 461 ? -18.271 11.854 23.188 1.00 76.81 461 PRO A O 1
ATOM 3618 N N . VAL A 1 462 ? -20.194 11.094 22.297 1.00 76.38 462 VAL A N 1
ATOM 3619 C CA . VAL A 1 462 ? -20.351 12.152 21.278 1.00 76.38 462 VAL A CA 1
ATOM 3620 C C . VAL A 1 462 ? -19.114 12.280 20.383 1.00 76.38 462 VAL A C 1
ATOM 3622 O O . VAL A 1 462 ? -18.645 13.372 20.076 1.00 76.38 462 VAL A O 1
ATOM 3625 N N . THR A 1 463 ? -18.523 11.150 20.007 1.00 83.25 463 THR A N 1
ATOM 3626 C CA . THR A 1 463 ? -17.297 11.108 19.206 1.00 83.25 463 THR A CA 1
ATOM 3627 C C . THR A 1 463 ? -17.504 10.191 18.013 1.00 83.25 463 THR A C 1
ATOM 3629 O O . THR A 1 463 ? -17.985 9.064 18.146 1.00 83.25 463 THR A O 1
ATOM 3632 N N . THR A 1 464 ? -17.169 10.696 16.827 1.00 91.56 464 THR A N 1
ATOM 3633 C CA . THR A 1 464 ? -17.235 9.935 15.577 1.00 91.56 464 THR A CA 1
ATOM 3634 C C . THR A 1 464 ? -15.989 9.079 15.437 1.00 91.56 464 THR A C 1
ATOM 3636 O O . THR A 1 464 ? -14.874 9.589 15.530 1.00 91.56 464 THR A O 1
ATOM 3639 N N . TYR A 1 465 ? -16.171 7.791 15.169 1.00 91.31 465 TYR A N 1
ATOM 3640 C CA . TYR A 1 465 ? -15.094 6.835 14.947 1.00 91.31 465 TYR A CA 1
ATOM 3641 C C . TYR A 1 465 ? -15.064 6.377 13.491 1.00 91.31 465 TYR A C 1
ATOM 3643 O O . TYR A 1 465 ? -16.090 6.004 12.926 1.00 91.31 465 TYR A O 1
ATOM 3651 N N . GLU A 1 466 ? -13.872 6.368 12.894 1.00 95.62 466 GLU A N 1
ATOM 3652 C CA . GLU A 1 466 ? -13.585 5.674 11.638 1.00 95.62 466 GLU A CA 1
ATOM 3653 C C . GLU A 1 466 ? -13.301 4.204 11.948 1.00 95.62 466 GLU A C 1
ATOM 3655 O O . GLU A 1 466 ? -12.447 3.913 12.782 1.00 95.62 466 GLU A O 1
ATOM 3660 N N . VAL A 1 467 ? -13.993 3.281 11.276 1.00 95.69 467 VAL A N 1
ATOM 3661 C CA . VAL A 1 467 ? -13.853 1.832 11.463 1.00 95.69 467 VAL A CA 1
ATOM 3662 C C . VAL A 1 467 ? -13.482 1.175 10.140 1.00 95.69 467 VAL A C 1
ATOM 3664 O O . VAL A 1 467 ? -14.178 1.320 9.138 1.00 95.69 467 VAL A O 1
ATOM 3667 N N . ASN A 1 468 ? -12.398 0.408 10.158 1.00 95.06 468 ASN A N 1
ATOM 3668 C CA . ASN A 1 468 ? -11.813 -0.291 9.024 1.00 95.06 468 ASN A CA 1
ATOM 3669 C C . ASN A 1 468 ? -11.790 -1.797 9.296 1.00 95.06 468 ASN A C 1
ATOM 3671 O O . ASN A 1 468 ? -11.150 -2.241 10.247 1.00 95.06 468 ASN A O 1
ATOM 3675 N N . VAL A 1 469 ? -12.448 -2.594 8.454 1.00 95.31 469 VAL A N 1
ATOM 3676 C CA . VAL A 1 469 ? -12.466 -4.061 8.566 1.00 95.31 469 VAL A CA 1
ATOM 3677 C C . VAL A 1 469 ? -11.647 -4.683 7.437 1.00 95.31 469 VAL A C 1
ATOM 3679 O O . VAL A 1 469 ? -11.955 -4.495 6.261 1.00 95.31 469 VAL A O 1
ATOM 3682 N N . TYR A 1 470 ? -10.625 -5.455 7.793 1.00 92.06 470 TYR A N 1
ATOM 3683 C CA . TYR A 1 470 ? -9.770 -6.195 6.862 1.00 92.06 470 TYR A CA 1
ATOM 3684 C C . TYR A 1 470 ? -10.076 -7.691 6.959 1.00 92.06 470 TYR A C 1
ATOM 3686 O O . TYR A 1 470 ? -10.204 -8.208 8.066 1.00 92.06 470 TYR A O 1
ATOM 3694 N N . ALA A 1 471 ? -10.172 -8.395 5.828 1.00 90.44 471 ALA A N 1
ATOM 3695 C CA . ALA A 1 471 ? -10.175 -9.858 5.807 1.00 90.44 471 ALA A CA 1
ATOM 3696 C C . ALA A 1 471 ? -8.740 -10.370 5.651 1.00 90.44 471 ALA A C 1
ATOM 3698 O O . ALA A 1 471 ? -8.041 -9.990 4.709 1.00 90.44 471 ALA A O 1
ATOM 3699 N N . GLU A 1 472 ? -8.310 -11.244 6.554 1.00 85.75 472 GLU A N 1
ATOM 3700 C CA . GLU A 1 472 ? -6.994 -11.873 6.516 1.00 85.75 472 GLU A CA 1
ATOM 3701 C C . GLU A 1 472 ? -7.065 -13.253 5.855 1.00 85.75 472 GLU A C 1
ATOM 3703 O O . GLU A 1 472 ? -7.874 -14.117 6.211 1.00 85.75 472 GLU A O 1
ATOM 3708 N N . TYR A 1 473 ? -6.162 -13.473 4.904 1.00 82.56 473 TYR A N 1
ATOM 3709 C CA . TYR A 1 473 ? -5.954 -14.733 4.201 1.00 82.56 473 TYR A CA 1
ATOM 3710 C C . TYR A 1 473 ? -4.503 -15.191 4.379 1.00 82.56 473 TYR A C 1
ATOM 3712 O O . TYR A 1 473 ? -3.621 -14.410 4.729 1.00 82.56 473 TYR A O 1
ATOM 3720 N N . GLU A 1 474 ? -4.214 -16.446 4.035 1.00 72.00 474 GLU A N 1
ATOM 3721 C CA . GLU A 1 474 ? -2.843 -16.985 4.042 1.00 72.00 474 GLU A CA 1
ATOM 3722 C C . GLU A 1 474 ? -1.880 -16.155 3.169 1.00 72.00 474 GLU A C 1
ATOM 3724 O O . GLU A 1 474 ? -0.703 -16.000 3.477 1.00 72.00 474 GLU A O 1
ATOM 3729 N N . LYS A 1 475 ? -2.398 -15.564 2.084 1.00 66.06 475 LYS A N 1
ATOM 3730 C CA . LYS A 1 475 ? -1.631 -14.752 1.124 1.00 66.06 475 LYS A CA 1
ATOM 3731 C C . LYS A 1 475 ? -1.535 -13.264 1.498 1.00 66.06 475 LYS A C 1
ATOM 3733 O O . LYS A 1 475 ? -0.976 -12.495 0.713 1.00 66.06 475 LYS A O 1
ATOM 3738 N N . GLY A 1 476 ? -2.078 -12.855 2.646 1.00 71.44 476 GLY A N 1
ATOM 3739 C CA . GLY A 1 476 ? -2.106 -11.471 3.124 1.00 71.44 476 GLY A CA 1
ATOM 3740 C C . GLY A 1 476 ? -3.520 -10.938 3.353 1.00 71.44 476 GLY A C 1
ATOM 3741 O O . GLY A 1 476 ? -4.482 -11.700 3.419 1.00 71.44 476 GLY A O 1
ATOM 3742 N N . ASP A 1 477 ? -3.639 -9.616 3.454 1.00 78.69 477 ASP A N 1
ATOM 3743 C CA . ASP A 1 477 ? -4.879 -8.952 3.878 1.00 78.69 477 ASP A CA 1
ATOM 3744 C C . ASP A 1 477 ? -5.582 -8.287 2.694 1.00 78.69 477 ASP A C 1
ATOM 3746 O O . ASP A 1 477 ? -4.929 -7.755 1.789 1.00 78.69 477 ASP A O 1
ATOM 3750 N N . SER A 1 478 ? -6.913 -8.284 2.707 1.00 83.88 478 SER A N 1
ATOM 3751 C CA . SER A 1 478 ? -7.719 -7.556 1.727 1.00 83.88 478 SER A CA 1
ATOM 3752 C C . SER A 1 478 ? -7.555 -6.038 1.856 1.00 83.88 478 SER A C 1
ATOM 3754 O O . SER A 1 478 ? -6.964 -5.516 2.803 1.00 83.88 478 SER A O 1
ATOM 3756 N N . PHE A 1 479 ? -8.156 -5.300 0.922 1.00 83.31 479 PHE A N 1
ATOM 3757 C CA . PHE A 1 479 ? -8.472 -3.893 1.169 1.00 83.31 479 PHE A CA 1
ATOM 3758 C C . PHE A 1 479 ? -9.458 -3.746 2.3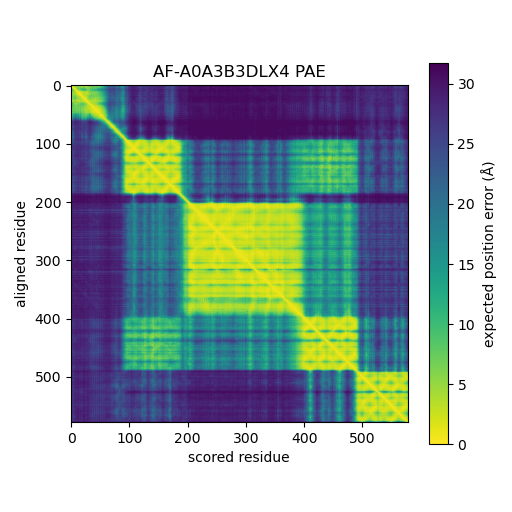38 1.00 83.31 479 PHE A C 1
ATOM 3760 O O . PHE A 1 479 ? -10.225 -4.671 2.626 1.00 83.31 479 PHE A O 1
ATOM 3767 N N . ALA A 1 480 ? -9.415 -2.592 3.006 1.00 89.69 480 ALA A N 1
ATOM 3768 C CA . ALA A 1 480 ? -10.325 -2.275 4.097 1.00 89.69 480 ALA A CA 1
ATOM 3769 C C . ALA A 1 480 ? -11.746 -2.037 3.575 1.00 89.69 480 ALA A C 1
ATOM 3771 O O . ALA A 1 480 ? -11.942 -1.381 2.550 1.00 89.69 480 ALA A O 1
ATOM 3772 N N . LEU A 1 481 ? -12.729 -2.519 4.326 1.00 93.00 481 LEU A N 1
ATOM 3773 C CA . LEU A 1 481 ? -14.092 -2.011 4.291 1.00 93.00 481 LEU A CA 1
ATOM 3774 C C . LEU A 1 481 ? -14.218 -0.922 5.361 1.00 93.00 481 LEU A C 1
ATOM 3776 O O . LEU A 1 481 ? -14.108 -1.222 6.550 1.00 93.00 481 LEU A O 1
ATOM 3780 N N . THR A 1 482 ? -14.429 0.320 4.933 1.00 95.38 482 THR A N 1
ATOM 3781 C CA . THR A 1 482 ? -14.447 1.497 5.812 1.00 95.38 482 THR A CA 1
ATOM 3782 C C . THR A 1 482 ? -15.870 1.981 6.072 1.00 95.38 482 THR A C 1
ATOM 3784 O O . THR A 1 482 ? -16.696 2.019 5.159 1.00 95.38 482 THR A O 1
ATOM 3787 N N . GLY A 1 483 ? -16.144 2.396 7.306 1.00 94.31 483 GLY A N 1
ATOM 3788 C CA . GLY A 1 483 ? -17.375 3.071 7.715 1.00 94.31 483 GLY A CA 1
ATOM 3789 C C . GLY A 1 483 ? -17.116 4.021 8.879 1.00 94.31 483 GLY A C 1
ATOM 3790 O O . GLY A 1 483 ? -16.032 4.014 9.460 1.00 94.31 483 GLY A O 1
ATOM 3791 N N . GLN A 1 484 ? -18.102 4.848 9.210 1.00 96.12 484 GLN A N 1
ATOM 3792 C CA . GLN A 1 484 ? -18.037 5.761 10.349 1.00 96.12 484 GLN A CA 1
ATOM 3793 C C . GLN A 1 484 ? -19.312 5.663 11.175 1.00 96.12 484 GLN A C 1
ATOM 3795 O O . GLN A 1 484 ? -20.384 5.444 10.610 1.00 96.12 484 GLN A O 1
ATOM 3800 N N . GLU A 1 485 ? -19.183 5.844 12.486 1.00 93.75 485 GLU A N 1
ATOM 3801 C CA . GLU A 1 485 ? -20.317 5.928 13.406 1.00 93.75 485 GLU A CA 1
ATOM 3802 C C . GLU A 1 485 ? -20.000 6.857 14.581 1.00 93.75 485 GLU A C 1
ATOM 3804 O O . GLU A 1 485 ? -18.845 6.961 15.001 1.00 93.75 485 GLU A O 1
ATOM 3809 N N . THR A 1 486 ? -21.021 7.524 15.117 1.00 87.19 486 THR A N 1
ATOM 3810 C CA . THR A 1 486 ? -20.904 8.459 16.241 1.00 87.19 486 THR A CA 1
ATOM 3811 C C . THR A 1 486 ? -21.538 7.866 17.493 1.00 87.19 486 THR A C 1
ATOM 3813 O O . THR A 1 486 ? -22.695 7.446 17.493 1.00 87.19 486 THR A O 1
ATOM 3816 N N . THR A 1 487 ? -20.786 7.845 18.593 1.00 77.38 487 THR A N 1
ATOM 3817 C CA . THR A 1 487 ? -21.316 7.440 19.901 1.00 77.38 487 THR A CA 1
ATOM 3818 C C . THR A 1 487 ? -22.371 8.425 20.404 1.00 77.38 487 THR A C 1
ATOM 3820 O O . THR A 1 487 ? -22.331 9.622 20.119 1.00 77.38 487 THR A O 1
ATOM 3823 N N . LEU A 1 488 ? -23.327 7.929 21.188 1.00 68.75 488 LEU A N 1
ATOM 3824 C CA . LEU A 1 488 ? -24.406 8.761 21.723 1.00 68.75 488 LEU A CA 1
ATOM 3825 C C . LEU A 1 488 ? -23.932 9.669 22.868 1.00 68.75 488 LEU A C 1
ATOM 3827 O O . LEU A 1 488 ? -22.899 9.444 23.504 1.00 68.75 488 LEU A O 1
ATOM 3831 N N . GLU A 1 489 ? -24.741 10.678 23.179 1.00 58.75 489 GLU A N 1
ATOM 3832 C CA . GLU A 1 489 ? -24.638 11.398 24.446 1.00 58.75 489 GLU A CA 1
ATOM 3833 C C . GLU A 1 489 ? -24.909 10.460 25.630 1.00 58.75 489 GLU A C 1
ATOM 3835 O O . GLU A 1 489 ? -25.682 9.503 25.542 1.00 58.75 489 GLU A O 1
ATOM 3840 N N . VAL A 1 490 ? -24.285 10.748 26.772 1.00 54.59 490 VAL A N 1
ATOM 3841 C CA . VAL A 1 490 ? -24.624 10.082 28.033 1.00 54.59 490 VAL A CA 1
ATOM 3842 C C . VAL A 1 490 ? -26.013 10.576 28.457 1.00 54.59 490 VAL A C 1
ATOM 3844 O O . VAL A 1 490 ? -26.145 11.697 28.943 1.00 54.59 490 VAL A O 1
ATOM 3847 N N . GLN A 1 491 ? -27.065 9.782 28.224 1.00 56.31 491 GLN A N 1
ATOM 3848 C CA . GLN A 1 491 ? -28.432 10.159 28.598 1.00 56.31 491 GLN A CA 1
ATOM 3849 C C . GLN A 1 491 ? -28.754 9.756 30.042 1.00 56.31 491 GLN A C 1
ATOM 3851 O O . GLN A 1 491 ? -28.695 8.589 30.429 1.00 56.31 491 GLN A O 1
ATOM 3856 N N . ASN A 1 492 ? -29.067 10.790 30.827 1.00 57.84 492 ASN A N 1
ATOM 3857 C CA . ASN A 1 492 ? -28.989 10.828 32.280 1.00 57.84 492 ASN A CA 1
ATOM 3858 C C . ASN A 1 492 ? -30.331 10.539 32.966 1.00 57.84 492 ASN A C 1
ATOM 3860 O O . ASN A 1 492 ? -31.391 11.013 32.557 1.00 57.84 492 ASN A O 1
ATOM 3864 N N . LEU A 1 493 ? -30.228 9.783 34.054 1.00 80.06 493 LEU A N 1
ATOM 3865 C CA . LEU A 1 493 ? -31.194 9.607 35.135 1.00 80.06 493 LEU A CA 1
ATOM 3866 C C . LEU A 1 493 ? -32.079 10.854 35.379 1.00 80.06 493 LEU A C 1
ATOM 3868 O O . LEU A 1 493 ? -31.565 11.966 35.487 1.00 80.06 493 LEU A O 1
ATOM 3872 N N . ARG A 1 494 ? -33.404 10.679 35.492 1.00 85.31 494 ARG A N 1
ATOM 3873 C CA . ARG A 1 494 ? -34.374 11.775 35.700 1.00 85.31 494 ARG A CA 1
ATOM 3874 C C . ARG A 1 494 ? -35.336 11.508 36.859 1.00 85.31 494 ARG A C 1
ATOM 3876 O O . ARG A 1 494 ? -35.750 10.365 37.071 1.00 85.31 494 ARG A O 1
ATOM 3883 N N . VAL A 1 495 ? -35.741 12.580 37.540 1.00 88.06 495 VAL A N 1
ATOM 3884 C CA . VAL A 1 495 ? -36.777 12.589 38.588 1.00 88.06 495 VAL A CA 1
ATOM 3885 C C . VAL A 1 495 ? -38.055 13.231 38.046 1.00 88.06 495 VAL A C 1
ATOM 3887 O O . VAL A 1 495 ? -37.997 14.201 37.296 1.00 88.06 495 VAL A O 1
ATOM 3890 N N . THR A 1 496 ? -39.204 12.641 38.369 1.00 86.50 496 THR A N 1
ATOM 3891 C CA . THR A 1 496 ? -40.548 13.063 37.940 1.00 86.50 496 THR A CA 1
ATOM 3892 C C . THR A 1 496 ? -41.577 12.720 39.022 1.00 86.50 496 THR A C 1
ATOM 3894 O O . THR A 1 496 ? -41.258 12.000 39.964 1.00 86.50 496 THR A O 1
ATOM 3897 N N . GLU A 1 497 ? -42.825 13.181 38.877 1.00 86.94 497 GLU A N 1
ATOM 3898 C CA . GLU A 1 497 ? -43.934 12.841 39.789 1.00 86.94 497 GLU A CA 1
ATOM 3899 C C . GLU A 1 497 ? -43.616 13.151 41.268 1.00 86.94 497 GLU A C 1
ATOM 3901 O O . GLU A 1 497 ? -43.888 12.335 42.147 1.00 86.94 497 GLU A O 1
ATOM 3906 N N . GLU A 1 498 ? -43.028 14.319 41.571 1.00 90.19 498 GLU A N 1
ATOM 3907 C CA . GLU A 1 498 ? -42.697 14.649 42.962 1.00 90.19 498 GLU A CA 1
ATOM 3908 C C . GLU A 1 498 ? -43.955 14.947 43.781 1.00 90.19 498 GLU A C 1
ATOM 3910 O O . GLU A 1 498 ? -44.815 15.748 43.391 1.00 90.19 498 GLU A O 1
ATOM 3915 N N . THR A 1 499 ? -44.027 14.327 44.952 1.00 90.50 499 THR A N 1
ATOM 3916 C CA . THR A 1 499 ? -45.059 14.511 45.973 1.00 90.50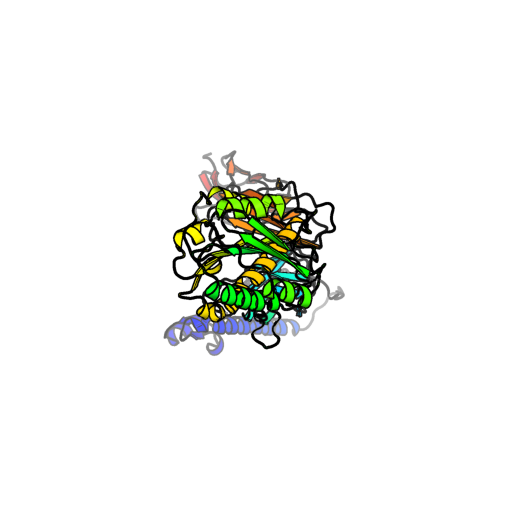 499 THR A CA 1
ATOM 3917 C C . THR A 1 499 ? -44.413 14.983 47.276 1.00 90.50 499 THR A C 1
ATOM 3919 O O . THR A 1 499 ? -43.217 15.275 47.327 1.00 90.50 499 THR A O 1
ATOM 3922 N N . THR A 1 500 ? -45.199 15.065 48.343 1.00 89.12 500 THR A N 1
ATOM 3923 C CA . THR A 1 500 ? -44.733 15.475 49.671 1.00 89.12 500 THR A CA 1
ATOM 3924 C C . THR A 1 500 ? -43.824 14.439 50.334 1.00 89.12 500 THR A C 1
ATOM 3926 O O . THR A 1 500 ? -43.052 14.802 51.212 1.00 89.12 500 THR A O 1
ATOM 3929 N N . ASN A 1 501 ? -43.872 13.167 49.914 1.00 90.06 501 ASN A N 1
ATOM 3930 C CA . ASN A 1 501 ? -43.100 12.075 50.521 1.00 90.06 501 ASN A CA 1
ATOM 3931 C C . ASN A 1 501 ? -42.565 11.025 49.527 1.00 90.06 501 ASN A C 1
ATOM 3933 O O . ASN A 1 501 ? -42.133 9.945 49.934 1.00 90.06 501 ASN A O 1
ATOM 3937 N N . SER A 1 502 ? -42.625 11.291 48.224 1.00 91.44 502 SER A N 1
ATOM 3938 C CA . SER A 1 502 ? -42.145 10.367 47.191 1.00 91.44 502 SER A CA 1
ATOM 3939 C C . SER A 1 502 ? -41.850 11.078 45.875 1.00 91.44 502 SER A C 1
ATOM 3941 O O . SER A 1 502 ? -42.398 12.150 45.612 1.00 91.44 502 SER A O 1
ATOM 3943 N N . PHE A 1 503 ? -41.021 10.469 45.032 1.00 93.75 503 PHE A N 1
ATOM 3944 C CA . PHE A 1 503 ? -40.875 10.848 43.625 1.00 93.75 503 PHE A CA 1
ATOM 3945 C C . PHE A 1 503 ? -40.497 9.630 42.768 1.00 93.75 503 PHE A C 1
ATOM 3947 O O . PHE A 1 503 ? -39.964 8.632 43.263 1.00 93.75 503 PHE A O 1
ATOM 3954 N N . ARG A 1 504 ? -40.776 9.701 41.462 1.00 92.00 504 ARG A N 1
ATOM 3955 C CA . ARG A 1 504 ? -40.410 8.675 40.479 1.00 92.00 504 ARG A CA 1
ATOM 3956 C C . ARG A 1 504 ? -39.041 8.961 39.884 1.00 92.00 504 ARG A C 1
ATOM 3958 O O . ARG A 1 504 ? -38.808 10.030 39.327 1.00 92.00 504 ARG A O 1
ATOM 3965 N N . VAL A 1 505 ? -38.186 7.948 39.892 1.00 92.94 505 VAL A N 1
ATOM 3966 C CA . VAL A 1 505 ? -36.890 7.941 39.216 1.00 92.94 505 VAL A CA 1
ATOM 3967 C C . VAL A 1 505 ? -36.998 7.079 37.959 1.00 92.94 505 VAL A C 1
ATOM 3969 O O . VAL A 1 505 ? -37.613 6.008 37.971 1.00 92.94 505 VAL A O 1
ATOM 3972 N N . SER A 1 506 ? -36.434 7.542 36.847 1.00 89.12 506 SER A N 1
ATOM 3973 C CA . SER A 1 506 ? -36.330 6.745 35.619 1.00 89.12 506 SER A CA 1
ATOM 3974 C C . SER A 1 506 ? -35.001 6.970 34.912 1.00 89.12 506 SER A C 1
ATOM 3976 O O . SER A 1 506 ? -34.439 8.063 34.950 1.00 89.12 506 SER A O 1
ATOM 3978 N N . TRP A 1 507 ? -34.498 5.919 34.278 1.00 87.69 507 TRP A N 1
ATOM 3979 C CA . TRP A 1 507 ? -33.243 5.910 33.533 1.00 87.69 507 TRP A CA 1
ATOM 3980 C C . TRP A 1 507 ? -33.419 5.162 32.216 1.00 87.69 507 TRP A C 1
ATOM 3982 O O . TRP A 1 507 ? -34.442 4.521 31.959 1.00 87.69 507 TRP A O 1
ATOM 3992 N N . GLN A 1 508 ? -32.415 5.268 31.356 1.00 79.06 508 GLN A N 1
ATOM 3993 C CA . GLN A 1 508 ? -32.318 4.439 30.167 1.00 79.06 508 GLN A CA 1
ATOM 3994 C C . GLN A 1 508 ? -31.689 3.089 30.524 1.00 79.06 508 GLN A C 1
ATOM 3996 O O . GLN A 1 508 ? -30.799 3.021 31.372 1.00 79.06 508 GLN A O 1
ATOM 4001 N N . ALA A 1 509 ? -32.139 2.014 29.872 1.00 74.25 509 ALA A N 1
ATOM 4002 C CA . ALA A 1 509 ? -31.559 0.690 30.061 1.00 74.25 509 ALA A CA 1
ATOM 4003 C C . ALA A 1 509 ? -30.051 0.709 29.751 1.00 74.25 509 ALA A C 1
ATOM 4005 O O . ALA A 1 509 ? -29.629 1.087 28.658 1.00 74.25 509 ALA A O 1
ATOM 4006 N N . ALA A 1 510 ? -29.251 0.299 30.728 1.00 66.81 510 ALA A N 1
ATOM 4007 C CA . ALA A 1 510 ? -27.820 0.081 30.575 1.00 66.81 510 ALA A CA 1
ATOM 4008 C C . ALA A 1 510 ? -27.535 -1.097 29.612 1.00 66.81 510 ALA A C 1
ATOM 4010 O O . ALA A 1 510 ? -28.328 -2.040 29.555 1.00 66.81 510 ALA A O 1
ATOM 4011 N N . PRO A 1 511 ? -26.436 -1.053 28.837 1.00 60.47 511 PRO A N 1
ATOM 4012 C CA . PRO A 1 511 ? -26.156 -2.051 27.809 1.00 60.47 511 PRO A CA 1
ATOM 4013 C C . PRO A 1 511 ? -25.807 -3.424 28.393 1.00 60.47 511 PRO A C 1
ATOM 4015 O O . PRO A 1 511 ? -25.123 -3.530 29.406 1.00 60.47 511 PRO A O 1
ATOM 4018 N N . GLY A 1 512 ? -26.200 -4.486 27.689 1.00 58.25 512 GLY A N 1
ATOM 4019 C CA . GLY A 1 512 ? -25.956 -5.872 28.098 1.00 58.25 512 GLY A CA 1
ATOM 4020 C C . GLY A 1 512 ? -27.059 -6.455 28.989 1.00 58.25 512 GLY A C 1
ATOM 4021 O O . GLY A 1 512 ? -28.093 -5.837 29.229 1.00 58.25 512 GLY A O 1
ATOM 4022 N N . SER A 1 513 ? -26.852 -7.687 29.460 1.00 60.56 513 SER A N 1
ATOM 4023 C CA . SER A 1 513 ? -27.822 -8.405 30.298 1.00 60.56 513 SER A CA 1
ATOM 4024 C C . SER A 1 513 ? -27.731 -7.951 31.756 1.00 60.56 513 SER A C 1
ATOM 4026 O O . SER A 1 513 ? -27.000 -8.539 32.556 1.00 60.56 513 SER A O 1
ATOM 4028 N N . VAL A 1 514 ? -28.458 -6.888 32.097 1.00 67.19 514 VAL A N 1
ATOM 4029 C CA . VAL A 1 514 ? -28.560 -6.370 33.470 1.00 67.19 514 VAL A CA 1
ATOM 4030 C C . VAL A 1 514 ? -29.361 -7.353 34.331 1.00 67.19 514 VAL A C 1
ATOM 4032 O O . VAL A 1 514 ? -30.450 -7.773 33.946 1.00 67.19 514 VAL A O 1
ATOM 4035 N N . LEU A 1 515 ? -28.838 -7.717 35.504 1.00 67.62 515 LEU A N 1
ATOM 4036 C CA . LEU A 1 515 ? -29.535 -8.566 36.479 1.00 67.62 515 LEU A CA 1
ATOM 4037 C C . LEU A 1 515 ? -30.534 -7.750 37.308 1.00 67.62 515 LEU A C 1
ATOM 4039 O O . LEU A 1 515 ? -31.667 -8.180 37.525 1.00 67.62 515 LEU A O 1
ATOM 4043 N N . ARG A 1 516 ? -30.105 -6.568 37.760 1.00 82.12 516 ARG A N 1
ATOM 4044 C CA . ARG A 1 516 ? -30.897 -5.586 38.517 1.00 82.12 516 ARG A CA 1
ATOM 4045 C C . ARG A 1 516 ? -30.246 -4.212 38.464 1.00 82.12 516 ARG A C 1
ATOM 4047 O O . ARG A 1 516 ? -29.056 -4.116 38.178 1.00 82.12 516 ARG A O 1
ATOM 4054 N N . TYR A 1 517 ? -30.991 -3.167 38.800 1.00 84.12 517 TYR A N 1
ATOM 4055 C CA . TYR A 1 517 ? -30.399 -1.875 39.152 1.00 84.12 517 TYR A CA 1
ATOM 4056 C C . TYR A 1 517 ? -30.401 -1.709 40.663 1.00 84.12 517 TYR A C 1
ATOM 4058 O O . TYR A 1 517 ? -31.384 -2.055 41.317 1.00 84.12 517 TYR A O 1
ATOM 4066 N N . ARG A 1 518 ? -29.309 -1.174 41.211 1.00 89.00 518 ARG A N 1
ATOM 4067 C CA . ARG A 1 518 ? -29.226 -0.726 42.601 1.00 89.00 518 ARG A CA 1
ATOM 4068 C C . ARG A 1 518 ? -29.316 0.781 42.641 1.00 89.00 518 ARG A C 1
ATOM 4070 O O . ARG A 1 518 ? -28.632 1.459 41.877 1.00 89.00 518 ARG A O 1
ATOM 4077 N N . LEU A 1 519 ? -30.146 1.276 43.540 1.00 92.50 519 LEU A N 1
ATOM 4078 C CA . LEU A 1 519 ? -30.300 2.687 43.802 1.00 92.50 519 LEU A CA 1
ATOM 4079 C C . LEU A 1 519 ? -29.870 2.975 45.232 1.00 92.50 519 LEU A C 1
ATOM 4081 O O . LEU A 1 519 ? -30.240 2.230 46.137 1.00 92.50 519 LEU A O 1
ATOM 4085 N N . SER A 1 520 ? -29.151 4.071 45.430 1.00 90.19 520 SER A N 1
ATOM 4086 C CA . SER A 1 520 ? -28.939 4.660 46.749 1.00 90.19 520 SER A CA 1
ATOM 4087 C C . SER A 1 520 ? -29.397 6.111 46.727 1.00 90.19 520 SER A C 1
ATOM 4089 O O . SER A 1 520 ? -29.314 6.785 45.700 1.00 90.19 520 SER A O 1
ATOM 4091 N N . TYR A 1 521 ? -29.959 6.586 47.831 1.00 92.06 521 TYR A N 1
ATOM 4092 C CA . TYR A 1 521 ? -30.436 7.955 47.927 1.00 92.06 521 TYR A CA 1
ATOM 4093 C C . TYR A 1 521 ? -30.235 8.526 49.324 1.00 92.06 521 TYR A C 1
ATOM 4095 O O . TYR A 1 521 ? -30.515 7.880 50.332 1.00 92.06 521 TYR A O 1
ATOM 4103 N N . VAL A 1 522 ? -29.722 9.755 49.375 1.00 92.06 522 VAL A N 1
ATOM 4104 C CA . VAL A 1 522 ? -29.322 10.423 50.619 1.00 92.06 522 VAL A CA 1
ATOM 4105 C C . VAL A 1 522 ? -29.803 11.876 50.621 1.00 92.06 522 VAL A C 1
ATOM 4107 O O . VAL A 1 522 ? -29.689 12.551 49.592 1.00 92.06 522 VAL A O 1
ATOM 4110 N N . PRO A 1 523 ? -30.352 12.388 51.737 1.00 91.75 523 PRO A N 1
ATOM 4111 C CA . PRO A 1 523 ? -30.738 13.789 51.826 1.00 91.75 523 PRO A CA 1
ATOM 4112 C C . PRO A 1 523 ? -29.499 14.697 51.800 1.00 91.75 523 PRO A C 1
ATOM 4114 O O . PRO A 1 523 ? -28.546 14.515 52.558 1.00 91.75 523 PRO A O 1
ATOM 4117 N N . LEU A 1 524 ? -29.528 15.728 50.954 1.00 88.88 524 LEU A N 1
ATOM 4118 C CA . LEU A 1 524 ? -28.430 16.692 50.804 1.00 88.88 524 LEU A CA 1
ATOM 4119 C C . LEU A 1 524 ? -28.239 17.609 52.019 1.00 88.88 524 LEU A C 1
ATOM 4121 O O . LEU A 1 524 ? -27.227 18.299 52.109 1.00 88.88 524 LEU A O 1
ATOM 4125 N N . SER A 1 525 ? -29.176 17.609 52.970 1.00 79.94 525 SER A N 1
ATOM 4126 C CA . SER A 1 525 ? -29.033 18.305 54.254 1.00 79.94 525 SER A CA 1
ATOM 4127 C C . SER A 1 525 ? -27.900 17.739 55.123 1.00 79.94 525 SER A C 1
ATOM 4129 O O . SER A 1 525 ? -27.524 18.374 56.105 1.00 79.94 525 SER A O 1
ATOM 4131 N N . GLY A 1 526 ? -27.362 16.557 54.786 1.00 65.88 526 GLY A N 1
ATOM 4132 C CA . GLY A 1 526 ? -26.270 15.905 55.519 1.00 65.88 526 GLY A CA 1
ATOM 4133 C C . GLY A 1 526 ? -26.699 15.253 56.837 1.00 65.88 526 GLY A C 1
ATOM 4134 O O . GLY A 1 526 ? -25.863 14.700 57.545 1.00 65.88 526 GLY A O 1
ATOM 4135 N N . VAL A 1 527 ? -27.994 15.297 57.162 1.00 61.03 527 VAL A N 1
ATOM 4136 C CA . VAL A 1 527 ? -28.591 14.667 58.344 1.00 61.03 527 VAL A CA 1
ATOM 4137 C C . VAL A 1 527 ? -29.555 13.588 57.856 1.00 61.03 527 VAL A C 1
ATOM 4139 O O . VAL A 1 527 ? -30.694 13.880 57.501 1.00 61.03 527 VAL A O 1
ATOM 4142 N N . GLY A 1 528 ? -29.084 12.344 57.784 1.00 66.31 528 GLY A N 1
ATOM 4143 C CA . GLY A 1 528 ? -29.898 11.201 57.372 1.00 66.31 528 GLY A CA 1
ATOM 4144 C C . GLY A 1 528 ? -29.068 9.970 57.020 1.00 66.31 528 GLY A C 1
ATOM 4145 O O . GLY A 1 528 ? -27.873 10.073 56.750 1.00 66.31 528 GLY A O 1
ATOM 4146 N N . GLU A 1 529 ? -29.710 8.804 57.044 1.00 77.81 529 GLU A N 1
ATOM 4147 C CA . GLU A 1 529 ? -29.119 7.538 56.604 1.00 77.81 529 GLU A CA 1
ATOM 4148 C C . GLU A 1 529 ? -29.161 7.422 55.071 1.00 77.81 529 GLU A C 1
ATOM 4150 O O . GLU A 1 529 ? -30.012 8.025 54.412 1.00 77.81 529 GLU A O 1
ATOM 4155 N N . ILE A 1 530 ? -28.231 6.651 54.498 1.00 84.19 530 ILE A N 1
ATOM 4156 C CA . ILE A 1 530 ? -28.286 6.270 53.082 1.00 84.19 530 ILE A CA 1
ATOM 4157 C C . ILE A 1 530 ? -29.373 5.209 52.946 1.00 84.19 530 ILE A C 1
ATOM 4159 O O . ILE A 1 530 ? -29.294 4.152 53.570 1.00 84.19 530 ILE A O 1
ATOM 4163 N N . LEU A 1 531 ? -30.376 5.496 52.127 1.00 87.75 531 LEU A N 1
ATOM 4164 C CA . LEU A 1 531 ? -31.453 4.567 51.823 1.00 87.75 531 LEU A CA 1
ATOM 4165 C C . LEU A 1 531 ? -31.152 3.859 50.499 1.00 87.75 531 LEU A C 1
ATOM 4167 O O . LEU A 1 531 ? -30.555 4.449 49.598 1.00 87.75 531 LEU A O 1
ATOM 4171 N N . GLU A 1 532 ? -31.559 2.597 50.375 1.00 91.88 532 GLU A N 1
ATOM 4172 C CA . GLU A 1 532 ? -31.292 1.769 49.196 1.00 91.88 532 GLU A CA 1
ATOM 4173 C C . GLU A 1 532 ? -32.578 1.178 48.611 1.00 91.88 532 GLU A C 1
ATOM 4175 O O . GLU A 1 532 ? -33.523 0.850 49.328 1.00 91.88 532 GLU A O 1
ATOM 4180 N N . ALA A 1 533 ? -32.597 1.000 47.292 1.00 90.00 533 ALA A N 1
ATOM 4181 C CA . ALA A 1 533 ? -33.652 0.297 46.572 1.00 90.00 533 ALA A CA 1
ATOM 4182 C C . ALA A 1 533 ? -33.068 -0.519 45.408 1.00 90.00 533 ALA A C 1
ATOM 4184 O O . ALA A 1 533 ? -31.921 -0.328 45.003 1.00 90.00 533 ALA A O 1
ATOM 4185 N N . GLN A 1 534 ? -33.853 -1.441 44.851 1.00 92.06 534 GLN A N 1
ATOM 4186 C CA . GLN A 1 534 ? -33.442 -2.238 43.694 1.00 92.06 534 GLN A CA 1
ATOM 4187 C C . GLN A 1 534 ? -34.621 -2.534 42.762 1.00 92.06 534 GLN A C 1
ATOM 4189 O O . GLN A 1 534 ? -35.754 -2.648 43.230 1.00 92.06 534 GLN A O 1
ATOM 4194 N N . THR A 1 535 ? -34.351 -2.699 41.467 1.00 88.12 535 THR A N 1
ATOM 4195 C CA . THR A 1 535 ? -35.337 -3.145 40.462 1.00 88.12 535 THR A CA 1
ATOM 4196 C C . THR A 1 535 ? -34.887 -4.413 39.757 1.00 88.12 535 THR A C 1
ATOM 4198 O O . THR A 1 535 ? -33.721 -4.790 39.838 1.00 88.12 535 THR A O 1
ATOM 4201 N N . LEU A 1 536 ? -35.784 -5.076 39.028 1.00 82.94 536 LEU A N 1
ATOM 4202 C CA . LEU A 1 536 ? -35.374 -6.149 38.121 1.00 82.94 536 LEU A CA 1
ATOM 4203 C C . LEU A 1 536 ? -34.615 -5.574 36.912 1.00 82.94 536 LEU A C 1
ATOM 4205 O O . LEU A 1 536 ? -34.816 -4.428 36.525 1.00 82.94 536 LEU A O 1
ATOM 4209 N N . GLY A 1 537 ? -33.749 -6.373 36.285 1.00 71.06 537 GLY A N 1
ATOM 4210 C CA . GLY A 1 537 ? -32.934 -5.946 35.138 1.00 71.06 537 GLY A CA 1
ATOM 4211 C C . GLY A 1 537 ? -33.683 -5.251 33.985 1.00 71.06 537 GLY A C 1
ATOM 4212 O O . GLY A 1 537 ? -33.172 -4.265 33.463 1.00 71.06 537 GLY A O 1
ATOM 4213 N N . PRO A 1 538 ? -34.891 -5.697 33.588 1.00 74.25 538 PRO A N 1
ATOM 4214 C CA . PRO A 1 538 ? -35.685 -5.015 32.561 1.00 74.25 538 PRO A CA 1
ATOM 4215 C C . PRO A 1 538 ? -36.373 -3.720 33.028 1.00 74.25 538 PRO A C 1
ATOM 4217 O O . PRO A 1 538 ? -36.887 -2.968 32.202 1.00 74.25 538 PRO A O 1
ATOM 4220 N N . GLU A 1 539 ? -36.444 -3.468 34.335 1.00 81.31 539 GLU A N 1
ATOM 4221 C CA . GLU A 1 539 ? -37.174 -2.340 34.911 1.00 81.31 539 GLU A CA 1
ATOM 4222 C C . GLU A 1 539 ? -36.261 -1.120 35.045 1.00 81.31 539 GLU A C 1
ATOM 4224 O O . GLU A 1 539 ? -35.334 -1.102 35.856 1.00 81.31 539 GLU A O 1
ATOM 4229 N N . THR A 1 540 ? -36.557 -0.072 34.275 1.00 86.25 540 THR A N 1
ATOM 4230 C CA . THR A 1 540 ? -35.773 1.173 34.239 1.00 86.25 540 THR A CA 1
ATOM 4231 C C . THR A 1 540 ? -36.454 2.354 34.944 1.00 86.25 540 THR A C 1
ATOM 4233 O O . THR A 1 540 ? -36.180 3.524 34.662 1.00 86.25 540 THR A O 1
ATOM 4236 N N . THR A 1 541 ? -37.398 2.066 35.843 1.00 89.56 541 THR A N 1
ATOM 4237 C CA . THR A 1 541 ? -38.084 3.071 36.663 1.00 89.56 541 THR A CA 1
ATOM 4238 C C . THR A 1 541 ? -38.482 2.504 38.020 1.00 89.56 541 THR A C 1
ATOM 4240 O O . THR A 1 541 ? -38.851 1.337 38.125 1.00 89.56 541 THR A O 1
ATOM 4243 N N . ILE A 1 542 ? -38.446 3.348 39.053 1.00 91.94 542 ILE A N 1
ATOM 4244 C CA . ILE A 1 542 ? -38.911 3.034 40.409 1.00 91.94 542 ILE A CA 1
ATOM 4245 C C . ILE A 1 542 ? -39.484 4.289 41.077 1.00 91.94 542 ILE A C 1
ATOM 4247 O O . ILE A 1 542 ? -39.100 5.410 40.741 1.00 91.94 542 ILE A O 1
ATOM 4251 N N . VAL A 1 543 ? -40.413 4.113 42.016 1.00 94.12 543 VAL A N 1
ATOM 4252 C CA . VAL A 1 543 ? -40.907 5.193 42.883 1.00 94.12 543 VAL A CA 1
ATOM 4253 C C . VAL A 1 543 ? -40.241 5.054 44.244 1.00 94.12 543 VAL A C 1
ATOM 4255 O O . VAL A 1 543 ? -40.391 4.020 44.890 1.00 94.12 543 VAL A O 1
ATOM 4258 N N . LEU A 1 544 ? -39.518 6.087 44.672 1.00 91.69 544 LEU A N 1
ATOM 4259 C CA . LEU A 1 544 ? -38.935 6.152 46.011 1.00 91.69 544 LEU A CA 1
ATOM 4260 C C . LEU A 1 544 ? -39.968 6.765 46.954 1.00 91.69 544 LEU A C 1
ATOM 4262 O O . LEU A 1 544 ? -40.490 7.839 46.663 1.00 91.69 544 LEU A O 1
ATOM 4266 N N . GLN A 1 545 ? -40.286 6.072 48.043 1.00 90.12 545 GLN A N 1
ATOM 4267 C CA . GLN A 1 545 ? -41.337 6.440 48.997 1.00 90.12 545 GLN A CA 1
ATOM 4268 C C . GLN A 1 545 ? -40.745 6.714 50.386 1.00 90.12 545 GLN A C 1
ATOM 4270 O O . GLN A 1 545 ? -39.557 6.492 50.607 1.00 90.12 545 GLN A O 1
ATOM 4275 N N . GLU A 1 546 ? -41.582 7.202 51.306 1.00 87.94 546 GLU A N 1
ATOM 4276 C CA . GLU A 1 546 ? -41.209 7.496 52.702 1.00 87.94 546 GLU A CA 1
ATOM 4277 C C . GLU A 1 546 ? -40.110 8.566 52.838 1.00 87.94 546 GLU A C 1
ATOM 4279 O O . GLU A 1 546 ? -39.333 8.587 53.790 1.00 87.94 546 GLU A O 1
ATOM 4284 N N . LEU A 1 547 ? -40.063 9.491 51.880 1.00 90.19 547 LEU A N 1
ATOM 4285 C CA . LEU A 1 547 ? -39.136 10.616 51.878 1.00 90.19 547 LEU A CA 1
ATOM 4286 C C . LEU A 1 547 ? -39.651 11.752 52.769 1.00 90.19 547 LEU A C 1
ATOM 4288 O O . LEU A 1 547 ? -40.858 11.970 52.896 1.00 90.19 547 LEU A O 1
ATOM 4292 N N . PHE A 1 548 ? -38.735 12.521 53.354 1.00 88.81 548 PHE A N 1
ATOM 4293 C CA . PHE A 1 548 ? -39.093 13.710 54.120 1.00 88.81 548 PHE A CA 1
ATOM 4294 C C . PHE A 1 548 ? -39.595 14.826 53.186 1.00 88.81 548 PHE A C 1
ATOM 4296 O O . PHE A 1 548 ? -39.021 15.008 52.108 1.00 88.81 548 PHE A O 1
ATOM 4303 N N . PRO A 1 549 ? -40.633 15.594 53.571 1.00 89.50 549 PRO A N 1
ATOM 4304 C CA . PRO A 1 549 ? -41.084 16.763 52.814 1.00 89.50 549 PRO A CA 1
ATOM 4305 C C . PRO A 1 549 ? -40.000 17.837 52.681 1.00 89.50 549 PRO A C 1
ATOM 4307 O O . PRO A 1 549 ? -39.129 17.954 53.545 1.00 89.50 549 PRO A O 1
ATOM 4310 N N . ILE A 1 550 ? -40.070 18.637 51.611 1.00 89.44 550 ILE A N 1
ATOM 4311 C CA . ILE A 1 550 ? -39.163 19.773 51.339 1.00 89.44 550 ILE A CA 1
ATOM 4312 C C . ILE A 1 550 ? -37.678 19.375 51.460 1.00 89.44 550 ILE A C 1
ATOM 4314 O O . ILE A 1 550 ? -36.838 20.121 51.962 1.00 89.44 550 ILE A O 1
ATOM 4318 N N . THR A 1 551 ? -37.342 18.158 51.037 1.00 89.50 551 THR A N 1
ATOM 4319 C CA . THR A 1 551 ? -35.994 17.604 51.172 1.00 89.50 551 THR A CA 1
ATOM 4320 C C . THR A 1 551 ? -35.470 17.209 49.800 1.00 89.50 551 THR A C 1
ATOM 4322 O O . THR A 1 551 ? -36.114 16.462 49.063 1.00 89.50 551 THR A O 1
ATOM 4325 N N . THR A 1 552 ? -34.289 17.724 49.449 1.00 92.44 552 THR A N 1
ATOM 4326 C CA . THR A 1 552 ? -33.574 17.314 48.237 1.00 92.44 552 THR A CA 1
ATOM 4327 C C . THR A 1 552 ? -32.737 16.081 48.535 1.00 92.44 552 THR A C 1
ATOM 4329 O O . THR A 1 552 ? -31.889 16.105 49.428 1.00 92.44 552 THR A O 1
ATOM 4332 N N . TYR A 1 553 ? -32.958 15.023 47.768 1.00 92.38 553 TYR A N 1
ATOM 4333 C CA . TYR A 1 553 ? -32.202 13.783 47.815 1.00 92.38 553 TYR A CA 1
ATOM 4334 C C . TYR A 1 553 ? -31.277 13.695 46.607 1.00 92.38 553 TYR A C 1
ATOM 4336 O O . TYR A 1 553 ? -31.709 13.954 45.484 1.00 92.38 553 TYR A O 1
ATOM 4344 N N . ARG A 1 554 ? -30.032 13.274 46.834 1.00 92.94 554 ARG A N 1
ATOM 4345 C CA . ARG A 1 554 ? -29.153 12.797 45.767 1.00 92.94 554 ARG A CA 1
ATOM 4346 C C . ARG A 1 554 ? -29.421 11.327 45.543 1.00 92.94 554 ARG A C 1
ATOM 4348 O O . ARG A 1 554 ? -29.254 10.548 46.475 1.00 92.94 554 ARG A O 1
ATOM 4355 N N . VAL A 1 555 ? -29.832 10.975 44.334 1.00 92.00 555 VAL A N 1
ATOM 4356 C CA . VAL A 1 555 ? -30.119 9.607 43.912 1.00 92.00 555 VAL A CA 1
ATOM 4357 C C . VAL A 1 555 ? -29.007 9.131 42.995 1.00 92.00 555 VAL A C 1
ATOM 4359 O O . VAL A 1 555 ? -28.709 9.772 41.990 1.00 92.00 555 VAL A O 1
ATOM 4362 N N . SER A 1 556 ? -28.455 7.976 43.319 1.00 88.19 556 SER A N 1
ATOM 4363 C CA . SER A 1 556 ? -27.470 7.244 42.543 1.00 88.19 556 SER A CA 1
ATOM 4364 C C . SER A 1 556 ? -28.088 5.962 41.998 1.00 88.19 556 SER A C 1
ATOM 4366 O O . SER A 1 556 ? -28.796 5.274 42.729 1.00 88.19 556 SER A O 1
ATOM 4368 N N . VAL A 1 557 ? -27.817 5.611 40.740 1.00 90.12 557 VAL A N 1
ATOM 4369 C CA . VAL A 1 557 ? -28.284 4.367 40.106 1.00 90.12 557 VAL A CA 1
ATOM 4370 C C . VAL A 1 557 ? -27.133 3.652 39.420 1.00 90.12 557 VAL A C 1
ATOM 4372 O O . VAL A 1 557 ? -26.459 4.235 38.570 1.00 90.12 557 VAL A O 1
ATOM 4375 N N . SER A 1 558 ? -26.969 2.369 39.734 1.00 81.88 558 SER A N 1
ATOM 4376 C CA . SER A 1 558 ? -25.914 1.514 39.189 1.00 81.88 558 SER A CA 1
ATOM 4377 C C . SER A 1 558 ? -26.499 0.194 38.672 1.00 81.88 558 SER A C 1
ATOM 4379 O O . SER A 1 558 ? -27.201 -0.492 39.421 1.00 81.88 558 SER A O 1
ATOM 4381 N N . PRO A 1 559 ? -26.241 -0.201 37.412 1.00 79.69 559 PRO A N 1
ATOM 4382 C CA . PRO A 1 559 ? -26.620 -1.522 36.916 1.00 79.69 559 PRO A CA 1
ATOM 4383 C C . PRO A 1 559 ? -25.744 -2.599 37.559 1.00 79.69 559 PRO A C 1
ATOM 4385 O O . PRO A 1 559 ? -24.543 -2.414 37.715 1.00 79.69 559 PRO A O 1
ATOM 4388 N N . GLU A 1 560 ? -26.316 -3.750 37.883 1.00 67.00 560 GLU A N 1
ATOM 4389 C CA . GLU A 1 560 ? -25.588 -4.935 38.330 1.00 67.00 560 GLU A CA 1
ATOM 4390 C C . GLU A 1 560 ? -25.664 -6.015 37.257 1.00 67.00 560 GLU A C 1
ATOM 4392 O O . GLU A 1 560 ? -26.744 -6.442 36.846 1.00 67.00 560 GLU A O 1
ATOM 4397 N N . TYR A 1 561 ? -24.497 -6.462 36.817 1.00 61.81 561 TYR A N 1
ATOM 4398 C CA . TYR A 1 561 ? -24.314 -7.554 35.871 1.00 61.81 561 TYR A CA 1
ATOM 4399 C C . TYR A 1 561 ? -23.763 -8.779 36.601 1.00 61.81 561 TYR A C 1
ATOM 4401 O O . TYR A 1 561 ? -23.264 -8.676 37.723 1.00 61.81 561 TYR A O 1
ATOM 4409 N N . ALA A 1 562 ? -23.737 -9.932 35.930 1.00 51.47 562 ALA A N 1
ATOM 4410 C CA . ALA A 1 562 ? -23.019 -11.108 36.435 1.00 51.47 562 ALA A CA 1
ATOM 4411 C C . ALA A 1 562 ? -21.521 -10.823 36.691 1.00 51.47 562 ALA A C 1
ATOM 4413 O O . ALA A 1 562 ? -20.892 -11.466 37.528 1.00 51.47 562 ALA A O 1
ATOM 4414 N N . SER A 1 563 ? -20.954 -9.832 35.993 1.00 45.50 563 SER A N 1
ATOM 4415 C CA . SER A 1 563 ? -19.572 -9.380 36.156 1.00 45.50 563 SER A CA 1
ATOM 4416 C C . SER A 1 563 ? -19.355 -8.370 37.290 1.00 45.50 563 SER A C 1
ATOM 4418 O O . SER A 1 563 ? -18.202 -8.082 37.592 1.00 45.50 563 SER A O 1
ATOM 4420 N N . GLY A 1 564 ? -20.414 -7.830 37.906 1.00 50.09 564 GLY A N 1
ATOM 4421 C CA . GLY A 1 564 ? -20.322 -6.837 38.982 1.00 50.09 564 GLY A CA 1
ATOM 4422 C C . GLY A 1 564 ? -21.175 -5.584 38.761 1.00 50.09 564 GLY A C 1
ATOM 4423 O O . GLY A 1 564 ? -21.988 -5.514 37.838 1.00 50.09 564 GLY A O 1
ATOM 4424 N N . ILE A 1 565 ? -20.993 -4.595 39.641 1.00 58.88 565 ILE A N 1
ATOM 4425 C CA . ILE A 1 565 ? -21.699 -3.307 39.596 1.00 58.88 565 ILE A CA 1
ATOM 4426 C C . ILE A 1 565 ? -21.037 -2.411 38.538 1.00 58.88 565 ILE A C 1
ATOM 4428 O O . ILE A 1 565 ? -19.825 -2.211 38.552 1.00 58.88 565 ILE A O 1
ATOM 4432 N N . GLY A 1 566 ? -21.833 -1.914 37.595 1.00 55.78 566 GLY A N 1
ATOM 4433 C CA . GLY A 1 566 ? -21.413 -0.984 36.553 1.00 55.78 566 GLY A CA 1
ATOM 4434 C C . GLY A 1 566 ? -21.349 0.465 37.032 1.00 55.78 566 GLY A C 1
ATOM 4435 O O . GLY A 1 566 ? -21.547 0.767 38.204 1.00 55.78 566 GLY A O 1
ATOM 4436 N N . SER A 1 567 ? -21.069 1.377 36.102 1.00 62.22 567 SER A N 1
ATOM 4437 C CA . SER A 1 567 ? -20.926 2.805 36.397 1.00 62.22 567 SER A CA 1
ATOM 4438 C C . SER A 1 567 ? -22.206 3.417 36.968 1.00 62.22 567 SER A C 1
ATOM 4440 O O . SER A 1 567 ? -23.284 3.250 36.392 1.00 62.22 567 SER A O 1
ATOM 4442 N N . GLU A 1 568 ? -22.050 4.177 38.048 1.00 76.31 568 GLU A N 1
ATOM 4443 C CA . GLU A 1 568 ? -23.122 4.911 38.716 1.00 76.31 568 GLU A CA 1
ATOM 4444 C C . GLU A 1 568 ? -23.509 6.180 37.940 1.00 76.31 568 GLU A C 1
ATOM 4446 O O . GLU A 1 568 ? -22.650 6.905 37.436 1.00 76.31 568 GLU A O 1
ATOM 4451 N N . SER A 1 569 ? -24.809 6.458 37.857 1.00 78.44 569 SER A N 1
ATOM 4452 C CA . SER A 1 569 ? -25.374 7.730 37.384 1.00 78.44 569 SER A CA 1
ATOM 4453 C C . SER A 1 569 ? -26.087 8.442 38.528 1.00 78.44 569 SER A C 1
ATOM 4455 O O . SER A 1 569 ? -26.727 7.777 39.337 1.00 78.44 569 SER A O 1
ATOM 4457 N N . GLN A 1 570 ? -26.016 9.775 38.581 1.00 86.12 570 GLN A N 1
ATOM 4458 C CA . GLN A 1 570 ? -26.580 10.567 39.679 1.00 86.12 570 GLN A CA 1
ATOM 4459 C C . GLN A 1 570 ? -27.575 11.627 39.199 1.00 86.12 570 GLN A C 1
ATOM 4461 O O . GLN A 1 570 ? -27.426 12.186 38.112 1.00 86.12 570 GLN A O 1
ATOM 4466 N N . VAL A 1 571 ? -28.582 11.909 40.026 1.00 87.56 571 VAL A N 1
ATOM 4467 C CA . VAL A 1 571 ? -29.551 12.997 39.845 1.00 87.56 571 VAL A CA 1
ATOM 4468 C C . VAL A 1 571 ? -30.018 13.491 41.212 1.00 87.56 571 VAL A C 1
ATOM 4470 O O . VAL A 1 571 ? -30.111 12.709 42.155 1.00 87.56 571 VAL A O 1
ATOM 4473 N N . ASP A 1 572 ? -30.363 14.769 41.313 1.00 90.69 572 ASP A N 1
ATOM 4474 C CA . ASP A 1 572 ? -30.973 15.327 42.518 1.00 90.69 572 ASP A CA 1
ATOM 4475 C C . ASP A 1 572 ? -32.500 15.455 42.316 1.00 90.69 572 ASP A C 1
ATOM 4477 O O . ASP A 1 572 ? -32.965 15.850 41.244 1.00 90.69 572 ASP A O 1
ATOM 4481 N N . GLY A 1 573 ? -33.288 15.106 43.338 1.00 87.81 573 GLY A N 1
ATOM 4482 C CA . GLY A 1 573 ? -34.755 15.195 43.337 1.00 87.81 573 GLY A CA 1
ATOM 4483 C C . GLY A 1 573 ? -35.293 15.799 44.632 1.00 87.81 573 GLY A C 1
ATOM 4484 O O . GLY A 1 573 ? -34.811 15.460 45.710 1.00 87.81 573 GLY A O 1
ATOM 4485 N N . THR A 1 574 ? -36.292 16.683 44.548 1.00 90.56 574 THR A N 1
ATOM 4486 C CA . THR A 1 574 ? -36.825 17.427 45.706 1.00 90.56 574 THR A CA 1
ATOM 4487 C C . THR A 1 574 ? -38.301 17.114 45.940 1.00 90.56 574 THR A C 1
ATOM 4489 O O . THR A 1 574 ? -39.122 17.264 45.038 1.00 90.56 574 THR A O 1
ATOM 4492 N N . THR A 1 575 ? -38.655 16.705 47.160 1.00 88.88 575 THR A N 1
ATOM 4493 C CA . THR A 1 575 ? -40.057 16.517 47.577 1.00 88.88 575 THR A CA 1
ATOM 4494 C C . THR A 1 575 ? -40.773 17.858 47.778 1.00 88.88 575 THR A C 1
ATOM 4496 O O . THR A 1 575 ? -40.161 18.870 48.120 1.00 88.88 575 THR A O 1
ATOM 4499 N N . LYS A 1 576 ? -42.091 17.882 47.560 1.00 85.25 576 LYS A N 1
ATOM 4500 C CA . LYS A 1 576 ? -42.921 19.096 47.653 1.00 85.25 576 LYS A CA 1
ATOM 4501 C C . LYS A 1 576 ? -43.307 19.439 49.096 1.00 85.25 576 LYS A C 1
ATOM 4503 O O . LYS A 1 576 ? -43.217 18.608 49.997 1.00 85.25 576 LYS A O 1
ATOM 4508 N N . GLU A 1 577 ? -43.745 20.679 49.293 1.00 81.62 577 GLU A N 1
ATOM 4509 C CA . GLU A 1 577 ? -44.358 21.150 50.538 1.00 81.62 577 GLU A CA 1
ATOM 4510 C C . GLU A 1 577 ? -45.772 20.566 50.714 1.00 81.62 577 GLU A C 1
ATOM 4512 O O . GLU A 1 577 ? -46.477 20.347 49.725 1.00 81.62 577 GLU A O 1
ATOM 4517 N N . GLY A 1 578 ? -46.105 20.244 51.972 1.00 61.94 578 GLY A N 1
ATOM 4518 C CA . GLY A 1 578 ? -47.291 19.504 52.430 1.00 61.94 578 GLY A CA 1
ATOM 4519 C C . GLY A 1 578 ? -48.625 20.207 52.267 1.00 61.94 578 GLY A C 1
ATOM 4520 O O . GLY A 1 578 ? -48.672 21.426 52.546 1.00 61.94 578 GLY A O 1
#

pLDDT: mean 78.45, std 19.32, range [22.05, 98.69]

Secondary structure (DSSP, 8-state):
---EEEESS--HHHHHHHSPSPGGGTEEEESSGGGHHHHHHHHHHHHHHHHHHHHHHHTT--------------SS-------S----------PPPPEEEEEES--SSEEEEEEEPPSS--SEEEEEEEESSTTPPPEEEEEETT--EEEEESPPTT-EEEEEEEEEETTEE-PPEEEEEEPPPP----SS---TT-SSS---EEEEEEEE-STTTHHHHHHHHHHHHHHHHHTS-BSTTSEEEEEEEESSSEEEEE-TTT--SHHHHHHHHHHPPP------HHHHHHHIIIIISSGGGTPPTTS-EEEEEEESS--SS--HHHHHHHHTTTEEEEEEEETT--HHHHHHHSPSPHHHHEEEESSTTTHHHHHHHHHHHHHHHHHHHHHHHHHHTSPPPEEEEEES--SS-EEEEEEPPSS--SEEEEEEEESS-TTSPPEEEEEETT--EEEE-SPPTT-EEEEEEEEEETTEEPPPEEEEEEPPP----EEES--SS-EEEE-PPPSS---EEEEEEEETTS-SPPEEEEEETT--EEEE-SPPTT-EEEEEEEEEETTEE---EEEEEEPPP-

Mean predicted aligned error: 19.01 Å

Nearest PDB structures (foldseek):
  4dmu-assembly5_J  TM=9.329E-01  e=2.182E-13  Homo sapiens
  6xay-assembly3_C  TM=3.503E-01  e=2.663E-21  Homo sapiens
  6xax-assembly2_A  TM=3.351E-01  e=1.796E-21  Homo sapiens
  7nwl-assembly1_C  TM=3.470E-01  e=7.727E-22  Homo sapiens
  3tes-assembly4_D  TM=9.462E-01  e=1.770E-08  unclassified

Solvent-accessible surface area (backbone atoms only — not comparable to full-atom values): 31959 Å² total; per-residue (Å²): 138,44,72,40,74,35,64,65,81,51,61,65,70,65,45,52,76,73,27,39,83,66,49,92,81,20,55,45,84,36,82,51,82,86,55,47,65,59,53,51,54,52,52,52,51,54,56,52,52,58,49,51,58,53,54,56,57,68,73,69,68,84,87,84,88,80,92,80,90,81,83,86,73,98,70,84,87,84,87,82,92,75,97,72,95,69,90,80,82,79,78,71,84,72,47,52,43,44,43,74,76,44,81,41,80,67,32,31,32,34,32,32,39,36,38,44,75,42,93,55,93,48,65,17,33,39,40,37,39,37,47,81,44,93,92,55,74,66,47,56,37,40,37,47,56,87,59,43,67,48,74,50,65,88,46,62,47,59,35,43,28,46,35,37,38,24,24,21,45,79,92,45,62,20,63,66,46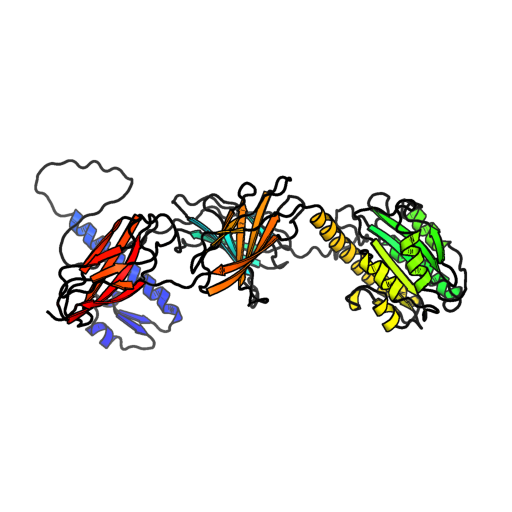,72,52,79,50,64,29,34,57,67,84,70,84,86,69,94,73,89,42,71,49,63,75,95,48,82,51,48,32,43,37,36,41,39,33,59,32,22,55,87,60,38,77,71,50,50,53,39,52,31,54,45,51,39,57,51,59,62,35,48,63,46,20,87,79,22,28,26,54,21,38,33,40,27,10,69,59,66,42,75,78,41,44,30,66,70,46,58,40,57,69,57,46,45,53,49,49,70,64,65,80,87,73,45,46,50,43,30,52,14,62,32,46,44,42,42,58,75,66,42,65,31,61,96,31,46,38,64,89,90,45,33,35,37,36,42,37,39,40,47,51,68,61,74,46,80,32,57,68,34,29,49,59,38,45,76,66,65,36,46,31,34,24,37,32,28,61,65,32,48,64,74,59,36,51,58,47,23,42,87,62,47,88,72,20,49,44,77,31,83,41,72,82,48,45,72,68,49,47,60,56,54,48,48,43,50,35,56,49,45,53,54,43,44,50,52,51,54,25,69,72,35,66,37,40,43,75,79,46,77,45,78,71,30,30,36,31,32,31,44,36,43,39,78,42,98,62,89,45,64,26,31,45,38,33,33,32,52,56,87,44,80,86,55,72,65,44,35,33,56,38,56,38,93,53,50,63,51,73,51,68,87,45,60,53,66,37,47,31,36,38,34,35,26,29,29,40,100,94,47,53,21,50,66,37,75,51,74,54,64,27,34,68,82,75,73,50,44,69,43,77,60,32,41,32,29,34,31,41,37,46,68,81,69,90,74,79,45,61,23,33,43,33,41,39,33,46,71,86,75,75,71,70,80,43,75,52,73,43,52,38,90,50,44,60,51,72,52,66,89,42,62,55,68,36,45,28,43,36,37,40,24,44,27,36,96,87,42,77,49,77,73,45,67,40,71,42,60,25,32,78,127

Radius of gyration: 36.96 Å; Cα contacts (8 Å, |Δi|>4): 1182; chains: 1; bounding box: 78×53×110 Å

InterPro domains:
  IPR002035 von Willebrand factor, type A [PF00092] (206-376)
  IPR002035 von Willebrand factor, type A [PS50234] (206-382)
  IPR002035 von Willebrand factor, type A [SM00327] (204-383)
  IPR003961 Fibronectin type III [PF00041] (97-178)
  IPR003961 Fibronectin type III [PF00041] (400-478)
  IPR003961 Fibronectin type III [PF00041] (490-570)
  IPR003961 Fibronectin type III [PS50853] (97-186)
  IPR003961 Fibronectin type III [PS50853] (400-499)
  IPR003961 Fibronectin type III [SM00060] (95-174)
  IPR003961 Fibronectin type III [SM00060] (398-478)
  IPR003961 Fibronectin type III [SM00060] (487-566)
  IPR003961 Fibronectin type III [cd00063] (96-178)
  IPR003961 Fibronectin type III [cd00063] (400-478)
  IPR003961 Fibronectin type III [cd00063] (490-575)
  IPR013783 Immunoglobulin-like fold [G3DSA:2.60.40.10] (92-189)
  IPR013783 Immunoglobulin-like fold [G3DSA:2.60.40.10] (396-489)
  IPR013783 Immunoglobulin-like fold [G3DSA:2.60.40.10] (490-578)
  IPR036116 Fibronectin type III superfamily [SSF49265] (94-183)
  IPR036116 Fibronectin type III superfamily [SSF49265] (400-571)
  IPR036465 von Willebrand factor A-like domain superfamily [G3DSA:3.40.50.410] (2-65)

Organism: Oryzias melastigma (NCBI:txid30732)

Foldseek 3Di:
DAADEDEQDPDQVVRVVRFDPPCVQRYYYHDHDVCVVVVVVSNVVVVVVVVVVVVVVVVPDDDDDDDDDDDDDPDDDDDDDDDDDDDDDDPPPAQAWWADWDWAPFAQFKIKIFTHAGPDDFQWKKKWKDWPDPPDDIAIEIEGRPDGMDIDGRHHGQTKIWIWMWTHLPPDTHHTDIDIDGHHHDPPVPDDDAQLQPPVDQQEEEEEEEEELAPVCDDVLLQLVLVLVLLLLVSHFFALSHYFYWYWYDAPAIDTLAARPGDGGSVVVNVSSNDDDRDYHHAAQQNSLLCCVPPRCDVVRSNDDQFQAEYEAEDAEDHPDDRLVSLVVCVVVRYAAAYEYEQHDDLVVRCSNGDPPSVQRYHYDNHSVCSVVCSVSVSNSVSVVRVVSSLVSLQQPDDWWADWDWAPFAQFKIKIFTHADPDQFQWKKKWKDFPVPPVDGTRIYIGGSVDGMDMDGRHHGQTKMKIWIWTADPSGIHGTDIDIDTHHDPFAKDWADAAQFKIKIFDDQDDDQFQKKKKWKDWPVPPDDIDIDMGGNVDGMDMDGRHHGQTKMKMKIWTQDPSGTHDIGIDIDGHHDD

Sequence (578 aa):
MFFHSGIKGADEDELREIASTPHAKHVYNVPNFDLIQEVQKSIITEVCSGVDDQLSSLVSGEESKSHDTIEVDYRNTYRVLFQQNLSVCFCFSVVEAPSNLQVTEIASKSMRVTWDASLGEVTGYKLTLIPMVPGMKRQELYMGATQTSINVRDLSPETEYEISLFALKGLTPSEPLTDLAKTQPVKVLTGMQVSWCSLDVDVQADVVLLVDGSYSIGLQNFAKVREFLEVLVKSFDIGPNKIQISLVQYSRDPHTEFALNTHHDINAVVKAVRTFPYRGGSTNTGKAMTYVREKIFISSRGARQNVPRVMVLITDGKSSDSFKDAATKLRNVDVEIFAVGVKDAVRSELEAIANEPADTHVYEVEDFDAFQRISKELTQSICLRIEQELLKIKKKNLLPPSNLQFSEITSRSFRATWAAPAASVLSYLVRYREAEDVTGDYISQAVPGHTTTTVLFYLTPVTTYEVNVYAEYEKGDSFALTGQETTLEVQNLRVTEETTNSFRVSWQAAPGSVLRYRLSYVPLSGVGEILEAQTLGPETTIVLQELFPITTYRVSVSPEYASGIGSESQVDGTTKEG